Protein AF-0000000085020944 (afdb_homodimer)

Sequence (490 aa):
HQSTAAKLSFADECRTLVDLGRYGVISTFAREHGGEYPTGSIVGFASDDDGRPIFALSSMSGHTGDLKANGKCSLTVTAPGFTGAADARVTITGTVAPITDADDQKAARETYLAKHPDAFWVDFGDFSWHRMDGILGARLVGGFARAGGVSGEEYAAGAPDPVAGFSAPIASHMNADHVDSLVAMVGHYVGLTVEDAAIASLDAIGMNMKVTRGGESFKIRLPFTEPARDRKAVKEVLVGMTKAAHQSTAAKLSFADECRTLVDLGRYGVISTFAREHGGEYPTGSIVGFASDDDGRPIFALSSMSGHTGDLKANGKCSLTVTAPGFTGAADARVTITGTVAPITDADDQKAARETYLAKHPDAFWVDFGDFSWHRMDGILGARLVGGFARAGGVSGEEYAAGAPDPVAGFSAPIASHMNADHVDSLVAMVGHYVGLTVEDAAIASLDAIGMNMKVTRGGESFKIRLPFTEPARDRKAVKEVLVGMTKAA

Secondary structure (DSSP, 8-state):
-TTTS----HHHHHHHHHHH-SEEEEEEE-GGGTT-SEEEEEEE-EE-TTS-EEEEEETTSHHHHHHHH--EEEEEEEPTT--STTS-EEEEEEEEEE---HHHHHHHHHHHHHH-TT-GGGGSTTEEEEEEEEEEEEEEE-STT-EEEEEHHHHHH----TTGGGHHHHHHHHHHH-HHHHHHHIIIII----SEEEEEEEETTEEEEEEEETTEEEEEEEE-SS---SHHHHHHHHHHHHHH-/-TTTS----HHHHHHHHHHH-SEEEEEEE-GGGTT-SEEEEEEE-EE-TTS-EEEEEETTSHHHHHHHH--EEEEEEEPTT--STTS-EEEEEEEEEE---HHHHHHHHHHHHHH-TT-GGGGSTTEEEEEEEEEEEEEEE-STT-EEEEEHHHHHH----TTGGGHHHHHHHHHHH-HHHHHHHIIIII----SEEEEEEEETTEEEEEEEETTEEEEEEEE-SS---SHHHHHHHHHHHHHH-

Organism: Micromonas commoda (strain RCC299 / NOUM17 / CCMP2709) (NCBI:txid296587)

Radius of gyration: 23.98 Å; Cα contacts (8 Å, |Δi|>4): 1082; chains: 2; bounding box: 59×66×62 Å

Structure (mmCIF, N/CA/C/O backbone):
data_AF-0000000085020944-model_v1
#
loop_
_entity.id
_entity.type
_entity.pdbx_description
1 polymer 'Uncharacterized protein'
#
loop_
_atom_site.group_PDB
_atom_site.id
_atom_site.type_symbol
_atom_site.label_atom_id
_atom_site.label_alt_id
_atom_site.label_comp_id
_atom_site.label_asym_id
_atom_site.label_entity_id
_atom_site.label_seq_id
_atom_site.pdbx_PDB_ins_code
_atom_site.Cartn_x
_atom_site.Cartn_y
_atom_site.Cartn_z
_atom_site.occupancy
_atom_site.B_iso_or_equiv
_atom_site.auth_seq_id
_atom_site.auth_comp_id
_atom_site.auth_asym_id
_atom_site.auth_atom_id
_atom_site.pdbx_PDB_model_num
ATOM 1 N N . HIS A 1 1 ? -13.383 -24.766 -17.766 1 57.31 1 HIS A N 1
ATOM 2 C CA . HIS A 1 1 ? -12.148 -24.312 -18.375 1 57.31 1 HIS A CA 1
ATOM 3 C C . HIS A 1 1 ? -11.336 -23.453 -17.422 1 57.31 1 HIS A C 1
ATOM 5 O O . HIS A 1 1 ? -10.156 -23.703 -17.188 1 57.31 1 HIS A O 1
ATOM 11 N N . GLN A 1 2 ? -11.992 -22.578 -16.688 1 70.81 2 GLN A N 1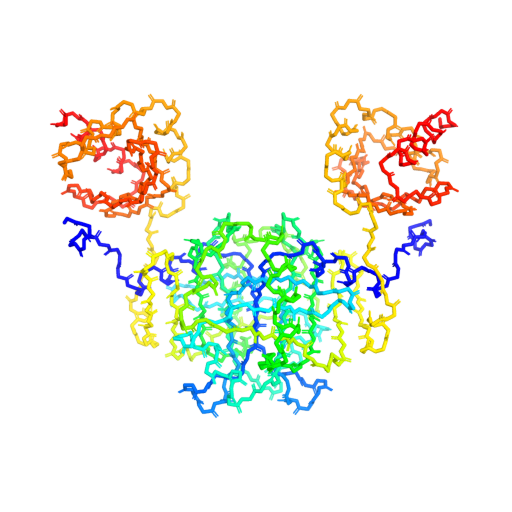
ATOM 12 C CA . GLN A 1 2 ? -11.273 -21.625 -15.867 1 70.81 2 GLN A CA 1
ATOM 13 C C . GLN A 1 2 ? -10.703 -22.281 -14.617 1 70.81 2 GLN A C 1
ATOM 15 O O . GLN A 1 2 ? -9.594 -21.969 -14.195 1 70.81 2 GLN A O 1
ATOM 20 N N . SER A 1 3 ? -11.406 -23.297 -14.25 1 73.06 3 SER A N 1
ATOM 21 C CA . SER A 1 3 ? -10.969 -23.938 -13.016 1 73.06 3 SER A CA 1
ATOM 22 C C . SER A 1 3 ? -9.766 -24.844 -13.25 1 73.06 3 SER A C 1
ATOM 24 O O . SER A 1 3 ? -8.969 -25.078 -12.336 1 73.06 3 SER A O 1
ATOM 26 N N . THR A 1 4 ? -9.578 -25.156 -14.547 1 80.75 4 THR A N 1
ATOM 27 C CA . THR A 1 4 ? -8.523 -26.141 -14.805 1 80.75 4 THR A CA 1
ATOM 28 C C . THR A 1 4 ? -7.359 -25.484 -15.539 1 80.75 4 THR A C 1
ATOM 30 O O . THR A 1 4 ? -6.348 -26.125 -15.812 1 80.75 4 THR A O 1
ATOM 33 N N . ALA A 1 5 ? -7.574 -24.297 -15.797 1 88.94 5 ALA A N 1
ATOM 34 C CA . ALA A 1 5 ? -6.512 -23.625 -16.531 1 88.94 5 ALA A CA 1
ATOM 35 C C . ALA A 1 5 ? -5.219 -23.578 -15.727 1 88.94 5 ALA A C 1
ATOM 37 O O . ALA A 1 5 ? -5.246 -23.328 -14.516 1 88.94 5 ALA A O 1
ATOM 38 N N . ALA A 1 6 ? -4.094 -23.891 -16.391 1 90.56 6 ALA A N 1
ATOM 39 C CA . ALA A 1 6 ? -2.789 -23.891 -15.734 1 90.56 6 ALA A CA 1
ATOM 40 C C . ALA A 1 6 ? -2.486 -22.531 -15.117 1 90.56 6 ALA A C 1
ATOM 42 O O . ALA A 1 6 ? -2.738 -21.484 -15.734 1 90.56 6 ALA A O 1
ATOM 43 N N . LYS A 1 7 ? -2.02 -22.516 -13.836 1 91.38 7 LYS A N 1
ATOM 44 C CA . LYS A 1 7 ? -1.615 -21.328 -13.094 1 91.38 7 LYS A CA 1
ATOM 45 C C . LYS A 1 7 ? -0.267 -21.531 -12.414 1 91.38 7 LYS A C 1
ATOM 47 O O . LYS A 1 7 ? 0.152 -22.672 -12.188 1 91.38 7 LYS A O 1
ATOM 52 N N . LEU A 1 8 ? 0.392 -20.469 -12.133 1 93.94 8 LEU A N 1
ATOM 53 C CA . LEU A 1 8 ? 1.591 -20.562 -11.305 1 93.94 8 LEU A CA 1
ATOM 54 C C . LEU A 1 8 ? 1.269 -21.188 -9.953 1 93.94 8 LEU A C 1
ATOM 56 O O . LEU A 1 8 ? 0.161 -21.031 -9.438 1 93.94 8 LEU A O 1
ATOM 60 N N . SER A 1 9 ? 2.285 -21.906 -9.438 1 95.38 9 SER A N 1
ATOM 61 C CA . SER A 1 9 ? 2.088 -22.375 -8.07 1 95.38 9 SER A CA 1
ATOM 62 C C . SER A 1 9 ? 1.936 -21.219 -7.102 1 95.38 9 SER A C 1
ATOM 64 O O . SER A 1 9 ? 2.408 -20.109 -7.375 1 95.38 9 SER A O 1
ATOM 66 N N . PHE A 1 10 ? 1.315 -21.438 -5.988 1 96.88 10 PHE A N 1
ATOM 67 C CA . PHE A 1 10 ? 1.196 -20.406 -4.969 1 96.88 10 PHE A CA 1
ATOM 68 C C . PHE A 1 10 ? 2.57 -19.906 -4.539 1 96.88 10 PHE A C 1
ATOM 70 O O . PHE A 1 10 ? 2.777 -18.703 -4.367 1 96.88 10 PHE A O 1
ATOM 77 N N . ALA A 1 11 ? 3.482 -20.828 -4.383 1 98.06 11 ALA A N 1
ATOM 78 C CA . ALA A 1 11 ? 4.836 -20.469 -3.967 1 98.06 11 ALA A CA 1
ATOM 79 C C . ALA A 1 11 ? 5.492 -19.531 -4.973 1 98.06 11 ALA A C 1
ATOM 81 O O . ALA A 1 11 ? 6.066 -18.516 -4.594 1 98.06 11 ALA A O 1
ATOM 82 N N . ASP A 1 12 ? 5.344 -19.891 -6.25 1 97.56 12 ASP A N 1
ATOM 83 C CA . ASP A 1 12 ? 5.953 -19.078 -7.293 1 97.56 12 ASP A CA 1
ATOM 84 C C . ASP A 1 12 ? 5.309 -17.688 -7.344 1 97.56 12 ASP A C 1
ATOM 86 O O . ASP A 1 12 ? 5.992 -16.688 -7.566 1 97.56 12 ASP A O 1
ATOM 90 N N . GLU A 1 13 ? 4.039 -17.625 -7.16 1 96.62 13 GLU A N 1
ATOM 91 C CA . GLU A 1 13 ? 3.355 -16.344 -7.172 1 96.62 13 GLU A CA 1
ATOM 92 C C . GLU A 1 13 ? 3.77 -15.484 -5.977 1 96.62 13 GLU A C 1
ATOM 94 O O . GLU A 1 13 ? 3.986 -14.281 -6.113 1 96.62 13 GLU A O 1
ATOM 99 N N . CYS A 1 14 ? 3.904 -16.109 -4.789 1 98.38 14 CYS A N 1
ATOM 100 C CA . CYS A 1 14 ? 4.406 -15.398 -3.623 1 98.38 14 CYS A CA 1
ATOM 101 C C . CYS A 1 14 ? 5.789 -14.82 -3.891 1 98.38 14 CYS A C 1
ATOM 103 O O . CYS A 1 14 ? 6.027 -13.633 -3.66 1 98.38 14 CYS A O 1
ATOM 105 N N . ARG A 1 15 ? 6.645 -15.688 -4.426 1 98.56 15 ARG A N 1
ATOM 106 C CA . ARG A 1 15 ? 8.016 -15.273 -4.719 1 98.56 15 ARG A CA 1
ATOM 107 C C . ARG A 1 15 ? 8.031 -14.148 -5.75 1 98.56 15 ARG A C 1
ATOM 109 O O . ARG A 1 15 ? 8.859 -13.234 -5.672 1 98.56 15 ARG A O 1
ATOM 116 N N . THR A 1 16 ? 7.141 -14.211 -6.711 1 98 16 THR A N 1
ATOM 117 C CA . THR A 1 16 ? 7.074 -13.211 -7.773 1 98 16 THR A CA 1
ATOM 118 C C . THR A 1 16 ? 6.688 -11.844 -7.211 1 98 16 THR A C 1
ATOM 120 O O . THR A 1 16 ? 7.324 -10.836 -7.523 1 98 16 THR A O 1
ATOM 123 N N . LEU A 1 17 ? 5.664 -11.828 -6.375 1 97.81 17 LEU A N 1
ATOM 124 C CA . LEU A 1 17 ? 5.215 -10.562 -5.789 1 97.81 17 LEU A CA 1
ATOM 125 C C . LEU A 1 17 ? 6.312 -9.945 -4.93 1 97.81 17 LEU A C 1
ATOM 127 O O . LEU A 1 17 ? 6.543 -8.734 -4.988 1 97.81 17 LEU A O 1
ATOM 131 N N . VAL A 1 18 ? 6.996 -10.758 -4.168 1 98.62 18 VAL A N 1
ATOM 132 C CA . VAL A 1 18 ? 8.07 -10.273 -3.311 1 98.62 18 VAL A CA 1
ATOM 133 C C . VAL A 1 18 ? 9.227 -9.766 -4.168 1 98.62 18 VAL A C 1
ATOM 135 O O . VAL A 1 18 ? 9.844 -8.742 -3.85 1 98.62 18 VAL A O 1
ATOM 138 N N . ASP A 1 19 ? 9.492 -10.477 -5.207 1 98.12 19 ASP A N 1
ATOM 139 C CA . ASP A 1 19 ? 10.586 -10.086 -6.098 1 98.12 19 ASP A CA 1
ATOM 140 C C . ASP A 1 19 ? 10.281 -8.758 -6.785 1 98.12 19 ASP A C 1
ATOM 142 O O . ASP A 1 19 ? 11.164 -7.914 -6.945 1 98.12 19 ASP A O 1
ATOM 146 N N . LEU A 1 20 ? 9.062 -8.531 -7.152 1 97 20 LEU A N 1
ATOM 147 C CA . LEU A 1 20 ? 8.672 -7.328 -7.879 1 97 20 LEU A CA 1
ATOM 148 C C . LEU A 1 20 ? 8.555 -6.137 -6.934 1 97 20 LEU A C 1
ATOM 150 O O . LEU A 1 20 ? 8.742 -4.992 -7.348 1 97 20 LEU A O 1
ATOM 154 N N . GLY A 1 21 ? 8.203 -6.441 -5.707 1 97.25 21 GLY A N 1
ATOM 155 C CA . GLY A 1 21 ? 7.914 -5.383 -4.754 1 97.25 21 GLY A CA 1
ATOM 156 C C . GLY A 1 21 ? 9.125 -4.547 -4.406 1 97.25 21 GLY A C 1
ATOM 157 O O . GLY A 1 21 ? 10.242 -5.066 -4.309 1 97.25 21 GLY A O 1
ATOM 158 N N . ARG A 1 22 ? 8.898 -3.223 -4.148 1 98 22 ARG A N 1
ATOM 159 C CA . ARG A 1 22 ? 9.953 -2.312 -3.707 1 98 22 ARG A CA 1
ATOM 160 C C . ARG A 1 22 ? 9.68 -1.809 -2.293 1 98 22 ARG A C 1
ATOM 162 O O . ARG A 1 22 ? 10.609 -1.512 -1.543 1 98 22 ARG A O 1
ATOM 169 N N . TYR A 1 23 ? 8.422 -1.612 -2.018 1 98.25 23 TYR A N 1
ATOM 170 C CA . TYR A 1 23 ? 7.961 -1.172 -0.706 1 98.25 23 TYR A CA 1
ATOM 171 C C . TYR A 1 23 ? 6.875 -2.098 -0.172 1 98.25 23 TYR A C 1
ATOM 173 O O . TYR A 1 23 ? 6.164 -2.742 -0.947 1 98.25 23 TYR A O 1
ATOM 181 N N . GLY A 1 24 ? 6.73 -2.242 1.051 1 98.62 24 GLY A N 1
ATOM 182 C CA . GLY A 1 24 ? 5.691 -2.98 1.751 1 98.62 24 GLY A CA 1
ATOM 183 C C . GLY A 1 24 ? 5.449 -2.479 3.162 1 98.62 24 GLY A C 1
ATOM 184 O O . GLY A 1 24 ? 6.09 -1.521 3.604 1 98.62 24 GLY A O 1
ATOM 185 N N . VAL A 1 25 ? 4.496 -3.006 3.807 1 98.88 25 VAL A N 1
ATOM 186 C CA . VAL A 1 25 ? 4.227 -2.688 5.207 1 98.88 25 VAL A CA 1
ATOM 187 C C . VAL A 1 25 ? 4.785 -3.791 6.102 1 98.88 25 VAL A C 1
ATOM 189 O O . VAL A 1 25 ? 4.355 -4.941 6.023 1 98.88 25 VAL A O 1
ATOM 192 N N . ILE A 1 26 ? 5.754 -3.439 6.91 1 98.94 26 ILE A N 1
ATOM 193 C CA . ILE A 1 26 ? 6.227 -4.383 7.918 1 98.94 26 ILE A CA 1
ATOM 194 C C . ILE A 1 26 ? 5.395 -4.242 9.188 1 98.94 26 ILE A C 1
ATOM 196 O O . ILE A 1 26 ? 5.207 -3.133 9.695 1 98.94 26 ILE A O 1
ATOM 200 N N . SER A 1 27 ? 4.82 -5.301 9.617 1 98.88 27 SER A N 1
ATOM 201 C CA . SER A 1 27 ? 4.07 -5.344 10.867 1 98.88 27 SER A CA 1
ATOM 202 C C . SER A 1 27 ? 4.938 -5.867 12.008 1 98.88 27 SER A C 1
ATOM 204 O O . SER A 1 27 ? 5.484 -6.969 11.93 1 98.88 27 SER A O 1
ATOM 206 N N . THR A 1 28 ? 5.066 -5.098 13.023 1 98.81 28 THR A N 1
ATOM 207 C CA . THR A 1 28 ? 5.891 -5.426 14.18 1 98.81 28 THR A CA 1
ATOM 208 C C . THR A 1 28 ? 5.098 -5.262 15.477 1 98.81 28 THR A C 1
ATOM 210 O O . THR A 1 28 ? 3.938 -4.84 15.445 1 98.81 28 THR A O 1
ATOM 213 N N . PHE A 1 29 ? 5.734 -5.699 16.609 1 98.31 29 PHE A N 1
ATOM 214 C CA . PHE A 1 29 ? 5.199 -5.383 17.938 1 98.31 29 PHE A CA 1
ATOM 215 C C . PHE A 1 29 ? 5.629 -3.986 18.375 1 98.31 29 PHE A C 1
ATOM 217 O O . PHE A 1 29 ? 6.824 -3.707 18.484 1 98.31 29 PHE A O 1
ATOM 224 N N . ALA A 1 30 ? 4.66 -3.141 18.656 1 96.94 30 ALA A N 1
ATOM 225 C CA . ALA A 1 30 ? 4.969 -1.756 19 1 96.94 30 ALA A CA 1
ATOM 226 C C . ALA A 1 30 ? 5.594 -1.665 20.391 1 96.94 30 ALA A C 1
ATOM 228 O O . ALA A 1 30 ? 4.887 -1.702 21.406 1 96.94 30 ALA A O 1
ATOM 229 N N . ARG A 1 31 ? 6.812 -1.396 20.438 1 94.56 31 ARG A N 1
ATOM 230 C CA . ARG A 1 31 ? 7.508 -1.277 21.719 1 94.56 31 ARG A CA 1
ATOM 231 C C . ARG A 1 31 ? 6.957 -0.115 22.531 1 94.56 31 ARG A C 1
ATOM 233 O O . ARG A 1 31 ? 6.871 -0.197 23.766 1 94.56 31 ARG A O 1
ATOM 240 N N . GLU A 1 32 ? 6.598 0.918 21.812 1 91.06 32 GLU A N 1
ATOM 241 C CA . GLU A 1 32 ? 6.082 2.121 22.469 1 91.06 32 GLU A CA 1
ATOM 242 C C . GLU A 1 32 ? 4.848 1.811 23.312 1 91.06 32 GLU A C 1
ATOM 244 O O . GLU A 1 32 ? 4.547 2.527 24.266 1 91.06 32 GLU A O 1
ATOM 249 N N . HIS A 1 33 ? 4.184 0.765 23.016 1 92.31 33 HIS A N 1
ATOM 250 C CA . HIS A 1 33 ? 2.992 0.364 23.75 1 92.31 33 HIS A CA 1
ATOM 251 C C . HIS A 1 33 ? 3.213 -0.958 24.484 1 92.31 33 HIS A C 1
ATOM 253 O O . HIS A 1 33 ? 2.275 -1.736 24.656 1 92.31 33 HIS A O 1
ATOM 259 N N . GLY A 1 34 ? 4.539 -1.279 24.781 1 92.25 34 GLY A N 1
ATOM 260 C CA . GLY A 1 34 ? 4.891 -2.477 25.516 1 92.25 34 GLY A CA 1
ATOM 261 C C . GLY A 1 34 ? 4.75 -3.75 24.703 1 92.25 34 GLY A C 1
ATOM 262 O O . GLY A 1 34 ? 4.668 -4.844 25.266 1 92.25 34 GLY A O 1
ATOM 263 N N . GLY A 1 35 ? 4.574 -3.615 23.484 1 94 35 GLY A N 1
ATOM 264 C CA . GLY A 1 35 ? 4.383 -4.777 22.641 1 94 35 GLY A CA 1
ATOM 265 C C . GLY A 1 35 ? 2.943 -5.258 22.594 1 94 35 GLY A C 1
ATOM 266 O O . GLY A 1 35 ? 2.66 -6.34 22.078 1 94 35 GLY A O 1
ATOM 267 N N . GLU A 1 36 ? 2.041 -4.43 23.109 1 96.19 36 GLU A N 1
ATOM 268 C CA . GLU A 1 36 ? 0.647 -4.84 23.234 1 96.19 36 GLU A CA 1
ATOM 269 C C . GLU A 1 36 ? -0.133 -4.586 21.953 1 96.19 36 GLU A C 1
ATOM 271 O O . GLU A 1 36 ? -1.247 -5.086 21.781 1 96.19 36 GLU A O 1
ATOM 276 N N . TYR A 1 37 ? 0.407 -3.77 21.094 1 97.81 37 TYR A N 1
ATOM 277 C CA . TYR A 1 37 ? -0.235 -3.463 19.812 1 97.81 37 TYR A CA 1
ATOM 278 C C . TYR A 1 37 ? 0.676 -3.814 18.656 1 97.81 37 TYR A C 1
ATOM 280 O O . TYR A 1 37 ? 1.871 -3.51 18.672 1 97.81 37 TYR A O 1
ATOM 288 N N . PRO A 1 38 ? 0.112 -4.523 17.656 1 98.5 38 PRO A N 1
ATOM 289 C CA . PRO A 1 38 ? 0.843 -4.562 16.391 1 98.5 38 PRO A CA 1
ATOM 290 C C . PRO A 1 38 ? 0.838 -3.217 15.664 1 98.5 38 PRO A C 1
ATOM 292 O O . PRO A 1 38 ? -0.128 -2.459 15.766 1 98.5 38 PRO A O 1
ATOM 295 N N . THR A 1 39 ? 1.891 -2.895 15.008 1 98.56 39 THR A N 1
ATOM 296 C CA . THR A 1 39 ? 1.975 -1.641 14.266 1 98.56 39 THR A CA 1
ATOM 297 C C . THR A 1 39 ? 2.602 -1.865 12.898 1 98.56 39 THR A C 1
ATOM 299 O O . THR A 1 39 ? 3.449 -2.744 12.734 1 98.56 39 THR A O 1
ATOM 302 N N . GLY A 1 40 ? 2.139 -1.117 11.906 1 98.75 40 GLY A N 1
ATOM 303 C CA . GLY A 1 40 ? 2.67 -1.183 10.555 1 98.75 40 GLY A CA 1
ATOM 304 C C . GLY A 1 40 ? 3.539 0.009 10.195 1 98.75 40 GLY A C 1
ATOM 305 O O . GLY A 1 40 ? 3.287 1.127 10.648 1 98.75 40 GLY A O 1
ATOM 306 N N . SER A 1 41 ? 4.52 -0.219 9.375 1 98.19 41 SER A N 1
ATOM 307 C CA . SER A 1 41 ? 5.371 0.82 8.805 1 98.19 41 SER A CA 1
ATOM 308 C C . SER A 1 41 ? 5.738 0.507 7.363 1 98.19 41 SER A C 1
ATOM 310 O O . SER A 1 41 ? 6.004 -0.647 7.02 1 98.19 41 SER A O 1
ATOM 312 N N . ILE A 1 42 ? 5.746 1.504 6.559 1 97.69 42 ILE A N 1
ATOM 313 C CA . ILE A 1 42 ? 6.203 1.314 5.188 1 97.69 42 ILE A CA 1
ATOM 314 C C . ILE A 1 42 ? 7.73 1.255 5.156 1 97.69 42 ILE A C 1
ATOM 316 O O . ILE A 1 42 ? 8.406 2.113 5.73 1 97.69 42 ILE A O 1
ATOM 320 N N . VAL A 1 43 ? 8.242 0.286 4.504 1 97.88 43 VAL A N 1
ATOM 321 C CA . VAL A 1 43 ? 9.688 0.142 4.355 1 97.88 43 VAL A CA 1
ATOM 322 C C . VAL A 1 43 ? 10.023 -0.231 2.912 1 97.88 43 VAL A C 1
ATOM 324 O O . VAL A 1 43 ? 9.258 -0.947 2.258 1 97.88 43 VAL A O 1
ATOM 327 N N . GLY A 1 44 ? 11.125 0.319 2.447 1 97.75 44 GLY A N 1
ATOM 328 C CA . GLY A 1 44 ? 11.719 -0.243 1.246 1 97.75 44 GLY A CA 1
ATOM 329 C C . GLY A 1 44 ? 12.398 -1.58 1.483 1 97.75 44 GLY A C 1
ATOM 330 O O . GLY A 1 44 ? 12.914 -1.837 2.574 1 97.75 44 GLY A O 1
ATOM 331 N N . PHE A 1 45 ? 12.406 -2.428 0.423 1 98.81 45 PHE A N 1
ATOM 332 C CA . PHE A 1 45 ? 13.062 -3.721 0.57 1 98.81 45 PHE A CA 1
ATOM 333 C C . PHE A 1 45 ? 13.484 -4.27 -0.787 1 98.81 45 PHE A C 1
ATOM 335 O O . PHE A 1 45 ? 13.094 -3.736 -1.827 1 98.81 45 PHE A O 1
ATOM 342 N N . ALA A 1 46 ? 14.305 -5.195 -0.735 1 98.69 46 ALA A N 1
ATOM 343 C CA . ALA A 1 46 ? 14.625 -6.113 -1.825 1 98.69 46 ALA A CA 1
ATOM 344 C C . ALA A 1 46 ? 14.602 -7.562 -1.347 1 98.69 46 ALA A C 1
ATOM 346 O O . ALA A 1 46 ? 14.328 -7.832 -0.175 1 98.69 46 ALA A O 1
ATOM 347 N N . SER A 1 47 ? 14.672 -8.461 -2.246 1 98.5 47 SER A N 1
ATOM 348 C CA . SER A 1 47 ? 14.742 -9.859 -1.841 1 98.5 47 SER A CA 1
ATOM 349 C C . SER A 1 47 ? 15.984 -10.539 -2.404 1 98.5 47 SER A C 1
ATOM 351 O O . SER A 1 47 ? 16.391 -10.273 -3.539 1 98.5 47 SER A O 1
ATOM 353 N N . ASP A 1 48 ? 16.594 -11.383 -1.615 1 97.94 48 ASP A N 1
ATOM 354 C CA . ASP A 1 48 ? 17.75 -12.117 -2.109 1 97.94 48 ASP A CA 1
ATOM 355 C C . ASP A 1 48 ? 17.328 -13.312 -2.963 1 97.94 48 ASP A C 1
ATOM 357 O O . ASP A 1 48 ? 16.141 -13.461 -3.283 1 97.94 48 ASP A O 1
ATOM 361 N N . ASP A 1 49 ? 18.234 -14.172 -3.363 1 95.38 49 ASP A N 1
ATOM 362 C CA . ASP A 1 49 ? 17.984 -15.25 -4.312 1 95.38 49 ASP A CA 1
ATOM 363 C C . ASP A 1 49 ? 17.047 -16.297 -3.707 1 95.38 49 ASP A C 1
ATOM 365 O O . ASP A 1 49 ? 16.375 -17.031 -4.438 1 95.38 49 ASP A O 1
ATOM 369 N N . ASP A 1 50 ? 17.016 -16.359 -2.396 1 96.25 50 ASP A N 1
ATOM 370 C CA . ASP A 1 50 ? 16.172 -17.328 -1.714 1 96.25 50 ASP A CA 1
ATOM 371 C C . ASP A 1 50 ? 14.805 -16.719 -1.385 1 96.25 50 ASP A C 1
ATOM 373 O O . ASP A 1 50 ? 13.984 -17.344 -0.713 1 96.25 50 ASP A O 1
ATOM 377 N N . GLY A 1 51 ? 14.555 -15.523 -1.845 1 98 51 GLY A N 1
ATOM 378 C CA . GLY A 1 51 ? 13.266 -14.867 -1.648 1 98 51 GLY A CA 1
ATOM 379 C C . GLY A 1 51 ? 13.133 -14.219 -0.285 1 98 51 GLY A C 1
ATOM 380 O O . GLY A 1 51 ? 12.023 -13.875 0.137 1 98 51 GLY A O 1
ATOM 381 N N . ARG A 1 52 ? 14.312 -14.125 0.454 1 98.69 52 ARG A N 1
ATOM 382 C CA . ARG A 1 52 ? 14.266 -13.5 1.772 1 98.69 52 ARG A CA 1
ATOM 383 C C . ARG A 1 52 ? 14.336 -11.984 1.66 1 98.69 52 ARG A C 1
ATOM 385 O O . ARG A 1 52 ? 15.266 -11.438 1.056 1 98.69 52 ARG A O 1
ATOM 392 N N . PRO A 1 53 ? 13.391 -11.242 2.219 1 98.88 53 PRO A N 1
ATOM 393 C CA . PRO A 1 53 ? 13.438 -9.773 2.205 1 98.88 53 PRO A CA 1
ATOM 394 C C . PRO A 1 53 ? 14.672 -9.219 2.92 1 98.88 53 PRO A C 1
ATOM 396 O O . PRO A 1 53 ? 15.055 -9.727 3.977 1 98.88 53 PRO A O 1
ATOM 399 N N . ILE A 1 54 ? 15.234 -8.25 2.311 1 98.88 54 ILE A N 1
ATOM 400 C CA . ILE A 1 54 ? 16.375 -7.496 2.826 1 98.88 54 ILE A CA 1
ATOM 401 C C . ILE A 1 54 ? 15.969 -6.035 3.027 1 98.88 54 ILE A C 1
ATOM 403 O O . ILE A 1 54 ? 15.273 -5.457 2.191 1 98.88 54 ILE A O 1
ATOM 407 N N . PHE A 1 55 ? 16.5 -5.477 4.148 1 98.81 55 PHE A N 1
ATOM 408 C CA . PHE A 1 55 ? 16.141 -4.113 4.508 1 98.81 55 PHE A CA 1
ATOM 409 C C . PHE A 1 55 ? 17.375 -3.299 4.879 1 98.81 55 PHE A C 1
ATOM 411 O O . PHE A 1 55 ? 18.312 -3.826 5.473 1 98.81 55 PHE A O 1
ATOM 418 N N . ALA A 1 56 ? 17.359 -2.027 4.484 1 98.62 56 ALA A N 1
ATOM 419 C CA . ALA A 1 56 ? 18.219 -1.008 5.098 1 98.62 56 ALA A CA 1
ATOM 420 C C . ALA A 1 56 ? 17.406 -0.145 6.07 1 98.62 56 ALA A C 1
ATOM 422 O O . ALA A 1 56 ? 16.578 0.667 5.652 1 98.62 56 ALA A O 1
ATOM 423 N N . LEU A 1 57 ? 17.703 -0.322 7.391 1 98.19 57 LEU A N 1
ATOM 424 C CA . LEU A 1 57 ? 16.844 0.326 8.375 1 98.19 57 LEU A CA 1
ATOM 425 C C . LEU A 1 57 ? 17.641 1.316 9.219 1 98.19 57 LEU A C 1
ATOM 427 O O . LEU A 1 57 ? 18.75 1.012 9.664 1 98.19 57 LEU A O 1
ATOM 431 N N . SER A 1 58 ? 17.031 2.453 9.414 1 96.25 58 SER A N 1
ATOM 432 C CA . SER A 1 58 ? 17.625 3.467 10.289 1 96.25 58 SER A CA 1
ATOM 433 C C . SER A 1 58 ? 17.391 3.141 11.758 1 96.25 58 SER A C 1
ATOM 435 O O . SER A 1 58 ? 16.297 2.715 12.133 1 96.25 58 SER A O 1
ATOM 437 N N . SER A 1 59 ? 18.391 3.359 12.602 1 96.75 59 SER A N 1
ATOM 438 C CA . SER A 1 59 ? 18.25 3.168 14.039 1 96.75 59 SER A CA 1
ATOM 439 C C . SER A 1 59 ? 17.281 4.168 14.648 1 96.75 59 SER A C 1
ATOM 441 O O . SER A 1 59 ? 16.844 4.008 15.789 1 96.75 59 SER A O 1
ATOM 443 N N . MET A 1 60 ? 16.922 5.113 13.898 1 93.12 60 MET A N 1
ATOM 444 C CA . MET A 1 60 ? 16.031 6.164 14.383 1 93.12 60 MET A CA 1
ATOM 445 C C . MET A 1 60 ? 14.57 5.809 14.109 1 93.12 60 MET A C 1
ATOM 447 O O . MET A 1 60 ? 13.664 6.461 14.625 1 93.12 60 MET A O 1
ATOM 451 N N . SER A 1 61 ? 14.359 4.816 13.312 1 94.06 61 SER A N 1
ATOM 452 C CA . SER A 1 61 ? 12.992 4.434 12.969 1 94.06 61 SER A CA 1
ATOM 453 C C . SER A 1 61 ? 12.344 3.621 14.078 1 94.06 61 SER A C 1
ATOM 455 O O . SER A 1 61 ? 13 2.785 14.711 1 94.06 61 SER A O 1
ATOM 457 N N . GLY A 1 62 ? 11.078 3.844 14.297 1 95.75 62 GLY A N 1
ATOM 458 C CA . GLY A 1 62 ? 10.328 3.084 15.289 1 95.75 62 GLY A CA 1
ATOM 459 C C . GLY A 1 62 ? 10.344 1.589 15.031 1 95.75 62 GLY A C 1
ATOM 460 O O . GLY A 1 62 ? 10.508 0.795 15.961 1 95.75 62 GLY A O 1
ATOM 461 N N . HIS A 1 63 ? 10.203 1.2 13.789 1 97.75 63 HIS A N 1
ATOM 462 C CA . HIS A 1 63 ? 10.133 -0.221 13.469 1 97.75 63 HIS A CA 1
ATOM 463 C C . HIS A 1 63 ? 11.469 -0.908 13.711 1 97.75 63 HIS A C 1
ATOM 465 O O . HIS A 1 63 ? 11.516 -2.107 13.992 1 97.75 63 HIS A O 1
ATOM 471 N N . THR A 1 64 ? 12.578 -0.157 13.555 1 98.12 64 THR A N 1
ATOM 472 C CA . THR A 1 64 ? 13.875 -0.756 13.875 1 98.12 64 THR A CA 1
ATOM 473 C C . THR A 1 64 ? 13.953 -1.106 15.359 1 98.12 64 THR A C 1
ATOM 475 O O . THR A 1 64 ? 14.422 -2.186 15.727 1 98.12 64 THR A O 1
ATOM 478 N N . GLY A 1 65 ? 13.523 -0.154 16.234 1 97.62 65 GLY A N 1
ATOM 479 C CA . GLY A 1 65 ? 13.453 -0.438 17.656 1 97.62 65 GLY A CA 1
ATOM 480 C C . GLY A 1 65 ? 12.539 -1.599 17.984 1 97.62 65 GLY A C 1
ATOM 481 O O . GLY A 1 65 ? 12.852 -2.416 18.859 1 97.62 65 GLY A O 1
ATOM 482 N N . ASP A 1 66 ? 11.398 -1.694 17.328 1 98.5 66 ASP A N 1
ATOM 483 C CA . ASP A 1 66 ? 10.477 -2.805 17.516 1 98.5 66 ASP A CA 1
ATOM 484 C C . ASP A 1 66 ? 11.148 -4.141 17.203 1 98.5 66 ASP A C 1
ATOM 486 O O . ASP A 1 66 ? 11.047 -5.086 18 1 98.5 66 ASP A O 1
ATOM 490 N N . LEU A 1 67 ? 11.812 -4.18 16.031 1 98.38 67 LEU A N 1
ATOM 491 C CA . LEU A 1 67 ? 12.43 -5.418 15.57 1 98.38 67 LEU A CA 1
ATOM 492 C C . LEU A 1 67 ? 13.57 -5.84 16.5 1 98.38 67 LEU A C 1
ATOM 494 O O . LEU A 1 67 ? 13.805 -7.031 16.688 1 98.38 67 LEU A O 1
ATOM 498 N N . LYS A 1 68 ? 14.266 -4.852 17.031 1 97.56 68 LYS A N 1
ATOM 499 C CA . LYS A 1 68 ? 15.312 -5.148 18 1 97.56 68 LYS A CA 1
ATOM 500 C C . LYS A 1 68 ? 14.727 -5.781 19.266 1 97.56 68 LYS A C 1
ATOM 502 O O . LYS A 1 68 ? 15.312 -6.707 19.828 1 97.56 68 LYS A O 1
ATOM 507 N N . ALA A 1 69 ? 13.602 -5.285 19.672 1 97.5 69 ALA A N 1
ATOM 508 C CA . ALA A 1 69 ? 12.945 -5.793 20.859 1 97.5 69 ALA A CA 1
ATOM 509 C C . ALA A 1 69 ? 12.328 -7.164 20.609 1 97.5 69 ALA A C 1
ATOM 511 O O . ALA A 1 69 ? 12.375 -8.047 21.469 1 97.5 69 ALA A O 1
ATOM 512 N N . ASN A 1 70 ? 11.703 -7.395 19.547 1 97.75 70 ASN A N 1
ATOM 513 C CA . ASN A 1 70 ? 11.078 -8.633 19.094 1 97.75 70 ASN A CA 1
ATOM 514 C C . ASN A 1 70 ? 11.133 -8.758 17.562 1 97.75 70 ASN A C 1
ATOM 516 O O . ASN A 1 70 ? 10.414 -8.055 16.859 1 97.75 70 ASN A O 1
ATOM 520 N N . GLY A 1 71 ? 11.922 -9.664 17.031 1 98.19 71 GLY A N 1
ATOM 521 C CA . GLY A 1 71 ? 12.203 -9.766 15.617 1 98.19 71 GLY A CA 1
ATOM 522 C C . GLY A 1 71 ? 11.078 -10.414 14.828 1 98.19 71 GLY A C 1
ATOM 523 O O . GLY A 1 71 ? 11.102 -10.422 13.594 1 98.19 71 GLY A O 1
ATOM 524 N N . LYS A 1 72 ? 10.062 -11.055 15.531 1 98.5 72 LYS A N 1
ATOM 525 C CA . LYS A 1 72 ? 8.93 -11.664 14.852 1 98.5 72 LYS A CA 1
ATOM 526 C C . LYS A 1 72 ? 8.078 -10.609 14.148 1 98.5 72 LYS A C 1
ATOM 528 O O . LYS A 1 72 ? 7.648 -9.633 14.773 1 98.5 72 LYS A O 1
ATOM 533 N N . CYS A 1 73 ? 7.828 -10.742 12.875 1 98.75 73 CYS A N 1
ATOM 534 C CA . CYS A 1 73 ? 7.145 -9.734 12.07 1 98.75 73 CYS A CA 1
ATOM 535 C C . CYS A 1 73 ? 6.547 -10.359 10.812 1 98.75 73 CYS A C 1
ATOM 537 O O . CYS A 1 73 ? 6.605 -11.57 10.625 1 98.75 73 CYS A O 1
ATOM 539 N N . SER A 1 74 ? 5.891 -9.586 10.031 1 98.88 74 SER A N 1
ATOM 540 C CA . SER A 1 74 ? 5.441 -9.922 8.68 1 98.88 74 SER A CA 1
ATOM 541 C C . SER A 1 74 ? 5.609 -8.742 7.73 1 98.88 74 SER A C 1
ATOM 543 O O . SER A 1 74 ? 5.723 -7.594 8.172 1 98.88 74 SER A O 1
ATOM 545 N N . LEU A 1 75 ? 5.754 -9.023 6.492 1 98.94 75 LEU A N 1
ATOM 546 C CA . LEU A 1 75 ? 5.836 -8.039 5.418 1 98.94 75 LEU A CA 1
ATOM 547 C C . LEU A 1 75 ? 4.699 -8.234 4.414 1 98.94 75 LEU A C 1
ATOM 549 O O . LEU A 1 75 ? 4.551 -9.32 3.842 1 98.94 75 LEU A O 1
ATOM 553 N N . THR A 1 76 ? 3.848 -7.234 4.246 1 98.88 76 THR A N 1
ATOM 554 C CA . THR A 1 76 ? 2.764 -7.258 3.27 1 98.88 76 THR A CA 1
ATOM 555 C C . THR A 1 76 ? 3.145 -6.473 2.018 1 98.88 76 THR A C 1
ATOM 557 O O . THR A 1 76 ? 3.508 -5.297 2.104 1 98.88 76 THR A O 1
ATOM 560 N N . VAL A 1 77 ? 3.061 -7.133 0.874 1 98.69 77 VAL A N 1
ATOM 561 C CA . VAL A 1 77 ? 3.48 -6.574 -0.408 1 98.69 77 VAL A CA 1
ATOM 562 C C . VAL A 1 77 ? 2.338 -6.684 -1.417 1 98.69 77 VAL A C 1
ATOM 564 O O . VAL A 1 77 ? 1.721 -7.742 -1.555 1 98.69 77 VAL A O 1
ATOM 567 N N . THR A 1 78 ? 2.029 -5.578 -2.031 1 97.31 78 THR A N 1
ATOM 568 C CA . THR A 1 78 ? 1.016 -5.586 -3.08 1 97.31 78 THR A CA 1
ATOM 569 C C . THR A 1 78 ? 1.663 -5.715 -4.457 1 97.31 78 THR A C 1
ATOM 571 O O . THR A 1 78 ? 2.844 -5.402 -4.625 1 97.31 78 THR A O 1
ATOM 574 N N . ALA A 1 79 ? 0.898 -6.176 -5.395 1 94.5 79 ALA A N 1
ATOM 575 C CA . ALA A 1 79 ? 1.35 -6.156 -6.781 1 94.5 79 ALA A CA 1
ATOM 576 C C . ALA A 1 79 ? 1.602 -4.727 -7.258 1 94.5 79 ALA A C 1
ATOM 578 O O . ALA A 1 79 ? 0.936 -3.791 -6.805 1 94.5 79 ALA A O 1
ATOM 579 N N . PRO A 1 80 ? 2.582 -4.586 -8.188 1 91.81 80 PRO A N 1
ATOM 580 C CA . PRO A 1 80 ? 2.748 -3.26 -8.789 1 91.81 80 PRO A CA 1
ATOM 581 C C . PRO A 1 80 ? 1.453 -2.715 -9.391 1 91.81 80 PRO A C 1
ATOM 583 O O . PRO A 1 80 ? 0.731 -3.443 -10.07 1 91.81 80 PRO A O 1
ATOM 586 N N . GLY A 1 81 ? 1.17 -1.426 -9.062 1 89.19 81 GLY A N 1
ATOM 587 C CA . GLY A 1 81 ? -0.021 -0.808 -9.625 1 89.19 81 GLY A CA 1
ATOM 588 C C . GLY A 1 81 ? -1.287 -1.151 -8.859 1 89.19 81 GLY A C 1
ATOM 589 O O . GLY A 1 81 ? -2.395 -0.907 -9.344 1 89.19 81 GLY A O 1
ATOM 590 N N . PHE A 1 82 ? -1.188 -1.677 -7.688 1 93.38 82 PHE A N 1
ATOM 591 C CA . PHE A 1 82 ? -2.312 -2.068 -6.848 1 93.38 82 PHE A CA 1
ATOM 592 C C . PHE A 1 82 ? -3.354 -0.959 -6.781 1 93.38 82 PHE A C 1
ATOM 594 O O . PHE A 1 82 ? -3.02 0.199 -6.523 1 93.38 82 PHE A O 1
ATOM 601 N N . THR A 1 83 ? -4.648 -1.393 -6.988 1 89.88 83 THR A N 1
ATOM 602 C CA . THR A 1 83 ? -5.715 -0.398 -6.973 1 89.88 83 THR A CA 1
ATOM 603 C C . THR A 1 83 ? -6.844 -0.829 -6.043 1 89.88 83 THR A C 1
ATOM 605 O O . THR A 1 83 ? -7.719 -0.026 -5.707 1 89.88 83 THR A O 1
ATOM 608 N N . GLY A 1 84 ? -6.73 -2.154 -5.66 1 89.81 84 GLY A N 1
ATOM 609 C CA . GLY A 1 84 ? -7.855 -2.549 -4.828 1 89.81 84 GLY A CA 1
ATOM 610 C C . GLY A 1 84 ? -7.914 -4.043 -4.574 1 89.81 84 GLY A C 1
ATOM 611 O O . GLY A 1 84 ? -6.922 -4.75 -4.762 1 89.81 84 GLY A O 1
ATOM 612 N N . ALA A 1 85 ? -9.078 -4.551 -4.203 1 87.19 85 ALA A N 1
ATOM 613 C CA . ALA A 1 85 ? -9.297 -5.879 -3.635 1 87.19 85 ALA A CA 1
ATOM 614 C C . ALA A 1 85 ? -9.008 -6.969 -4.664 1 87.19 85 ALA A C 1
ATOM 616 O O . ALA A 1 85 ? -8.617 -8.078 -4.301 1 87.19 85 ALA A O 1
ATOM 617 N N . ALA A 1 86 ? -9.156 -6.625 -5.898 1 86.56 86 ALA A N 1
ATOM 618 C CA . ALA A 1 86 ? -8.992 -7.633 -6.945 1 86.56 86 ALA A CA 1
ATOM 619 C C . ALA A 1 86 ? -7.516 -7.844 -7.273 1 86.56 86 ALA A C 1
ATOM 621 O O . ALA A 1 86 ? -7.156 -8.805 -7.953 1 86.56 86 ALA A O 1
ATOM 622 N N . ASP A 1 87 ? -6.66 -6.973 -6.793 1 91.94 87 ASP A N 1
ATOM 623 C CA . ASP A 1 87 ? -5.242 -7.043 -7.125 1 91.94 87 ASP A CA 1
ATOM 624 C C . ASP A 1 87 ? -4.492 -7.945 -6.145 1 91.94 87 ASP A C 1
ATOM 626 O O . ASP A 1 87 ? -4.891 -8.078 -4.988 1 91.94 87 ASP A O 1
ATOM 630 N N . ALA A 1 88 ? -3.465 -8.484 -6.617 1 95.12 88 ALA A N 1
ATOM 631 C CA . ALA A 1 88 ? -2.727 -9.484 -5.855 1 95.12 88 ALA A CA 1
ATOM 632 C C . ALA A 1 88 ? -1.929 -8.836 -4.727 1 95.12 88 ALA A C 1
ATOM 634 O O . ALA A 1 88 ? -1.555 -7.664 -4.812 1 95.12 88 ALA A O 1
ATOM 635 N N . ARG A 1 89 ? -1.703 -9.602 -3.666 1 97.75 89 ARG A N 1
ATOM 636 C CA . ARG A 1 89 ? -0.846 -9.25 -2.539 1 97.75 89 ARG A CA 1
ATOM 637 C C . ARG A 1 89 ? -0.373 -10.492 -1.796 1 97.75 89 ARG A C 1
ATOM 639 O O . ARG A 1 89 ? -0.968 -11.562 -1.926 1 97.75 89 ARG A O 1
ATOM 646 N N . VAL A 1 90 ? 0.665 -10.281 -1.127 1 98.56 90 VAL A N 1
ATOM 647 C CA . VAL A 1 90 ? 1.24 -11.367 -0.343 1 98.56 90 VAL A CA 1
ATOM 648 C C . VAL A 1 90 ? 1.688 -10.844 1.019 1 98.56 90 VAL A C 1
ATOM 650 O O . VAL A 1 90 ? 2.148 -9.703 1.131 1 98.56 90 VAL A O 1
ATOM 653 N N . THR A 1 91 ? 1.486 -11.602 2.033 1 98.75 91 THR A N 1
ATOM 654 C CA . THR A 1 91 ? 2.068 -11.375 3.35 1 98.75 91 THR A CA 1
ATOM 655 C C . THR A 1 91 ? 3.018 -12.5 3.73 1 98.75 91 THR A C 1
ATOM 657 O O . THR A 1 91 ? 2.611 -13.664 3.803 1 98.75 91 THR A O 1
ATOM 660 N N . ILE A 1 92 ? 4.254 -12.164 3.91 1 98.75 92 ILE A N 1
ATOM 661 C CA . ILE A 1 92 ? 5.27 -13.125 4.328 1 98.75 92 ILE A CA 1
ATOM 662 C C . ILE A 1 92 ? 5.578 -12.938 5.812 1 98.75 92 ILE A C 1
ATOM 664 O O . ILE A 1 92 ? 5.754 -11.812 6.281 1 98.75 92 ILE A O 1
ATOM 668 N N . THR A 1 93 ? 5.594 -14.031 6.57 1 98.56 93 THR A N 1
ATOM 669 C CA . THR A 1 93 ? 5.805 -14.008 8.016 1 98.56 93 THR A CA 1
ATOM 670 C C . THR A 1 93 ? 7.137 -14.656 8.375 1 98.56 93 THR A C 1
ATOM 672 O O . THR A 1 93 ? 7.465 -15.734 7.875 1 98.56 93 THR A O 1
ATOM 675 N N . GLY A 1 94 ? 7.844 -13.953 9.195 1 98.56 94 GLY A N 1
ATOM 676 C CA . GLY A 1 94 ? 9.125 -14.484 9.641 1 98.56 94 GLY A CA 1
ATOM 677 C C . GLY A 1 94 ? 9.773 -13.648 10.727 1 98.56 94 GLY A C 1
ATOM 678 O O . GLY A 1 94 ? 9.086 -12.992 11.508 1 98.56 94 GLY A O 1
ATOM 679 N N . THR A 1 95 ? 11.117 -13.82 10.891 1 98.69 95 THR A N 1
ATOM 680 C CA . THR A 1 95 ? 11.898 -13.078 11.875 1 98.69 95 THR A CA 1
ATOM 681 C C . THR A 1 95 ? 12.969 -12.234 11.195 1 98.69 95 THR A C 1
ATOM 683 O O . THR A 1 95 ? 13.703 -12.734 10.336 1 98.69 95 THR A O 1
ATOM 686 N N . VAL A 1 96 ? 13.008 -10.977 11.555 1 98.81 96 VAL A N 1
ATOM 687 C CA . VAL A 1 96 ? 14 -10.07 11 1 98.81 96 VAL A CA 1
ATOM 688 C C . VAL A 1 96 ? 15.094 -9.797 12.023 1 98.81 96 VAL A C 1
ATOM 690 O O . VAL A 1 96 ? 14.805 -9.57 13.203 1 98.81 96 VAL A O 1
ATOM 693 N N . ALA A 1 97 ? 16.312 -9.852 11.594 1 98.19 97 ALA A N 1
ATOM 694 C CA . ALA A 1 97 ? 17.484 -9.57 12.422 1 98.19 97 ALA A CA 1
ATOM 695 C C . ALA A 1 97 ? 18.562 -8.852 11.625 1 98.19 97 ALA A C 1
ATOM 697 O O . ALA A 1 97 ? 18.562 -8.898 10.391 1 98.19 97 ALA A O 1
ATOM 698 N N . PRO A 1 98 ? 19.469 -8.188 12.32 1 98.31 98 PRO A N 1
ATOM 699 C CA . PRO A 1 98 ? 20.594 -7.574 11.617 1 98.31 98 PRO A CA 1
ATOM 700 C C . PRO A 1 98 ? 21.484 -8.602 10.922 1 98.31 98 PRO A C 1
ATOM 702 O O . PRO A 1 98 ? 21.703 -9.695 11.445 1 98.31 98 PRO A O 1
ATOM 705 N N . ILE A 1 99 ? 21.891 -8.219 9.727 1 98.5 99 ILE A N 1
ATOM 706 C CA . ILE A 1 99 ? 22.938 -8.984 9.07 1 98.5 99 ILE A CA 1
ATOM 707 C C . ILE A 1 99 ? 24.297 -8.617 9.672 1 98.5 99 ILE A C 1
ATOM 709 O O . ILE A 1 99 ? 24.719 -7.457 9.609 1 98.5 99 ILE A O 1
ATOM 713 N N . THR A 1 100 ? 25.031 -9.523 10.188 1 97.44 100 THR A N 1
ATOM 714 C CA . THR A 1 100 ? 26.266 -9.203 10.891 1 97.44 100 THR A CA 1
ATOM 715 C C . THR A 1 100 ? 27.484 -9.617 10.07 1 97.44 100 THR A C 1
ATOM 717 O O . THR A 1 100 ? 28.562 -9.031 10.211 1 97.44 100 THR A O 1
ATOM 720 N N . ASP A 1 101 ? 27.359 -10.602 9.195 1 97.88 101 ASP A N 1
ATOM 721 C CA . ASP A 1 101 ? 28.469 -11.039 8.352 1 97.88 101 ASP A CA 1
ATOM 722 C C . ASP A 1 101 ? 28.781 -10 7.281 1 97.88 101 ASP A C 1
ATOM 724 O O . ASP A 1 101 ? 27.891 -9.562 6.551 1 97.88 101 ASP A O 1
ATOM 728 N N . ALA A 1 102 ? 30 -9.641 7.125 1 97.69 102 ALA A N 1
ATOM 729 C CA . ALA A 1 102 ? 30.422 -8.555 6.238 1 97.69 102 ALA A CA 1
ATOM 730 C C . ALA A 1 102 ? 30.109 -8.891 4.781 1 97.69 102 ALA A C 1
ATOM 732 O O . ALA A 1 102 ? 29.688 -8.023 4.016 1 97.69 102 ALA A O 1
ATOM 733 N N . ASP A 1 103 ? 30.375 -10.102 4.449 1 98.06 103 ASP A N 1
ATOM 734 C CA . ASP A 1 103 ? 30.109 -10.516 3.074 1 98.06 103 ASP A CA 1
ATOM 735 C C . ASP A 1 103 ? 28.609 -10.477 2.777 1 98.06 103 ASP A C 1
ATOM 737 O O . ASP A 1 103 ? 28.188 -10.094 1.681 1 98.06 103 ASP A O 1
ATOM 741 N N . ASP A 1 104 ? 27.844 -10.898 3.742 1 97.88 104 ASP A N 1
ATOM 742 C CA . ASP A 1 104 ? 26.391 -10.844 3.59 1 97.88 104 ASP A CA 1
ATOM 743 C C . ASP A 1 104 ? 25.906 -9.398 3.498 1 97.88 104 ASP A C 1
ATOM 745 O O . ASP A 1 104 ? 24.969 -9.102 2.762 1 97.88 104 ASP A O 1
ATOM 749 N N . GLN A 1 105 ? 26.484 -8.547 4.254 1 98.25 105 GLN A N 1
ATOM 750 C CA . GLN A 1 105 ? 26.125 -7.137 4.18 1 98.25 105 GLN A CA 1
ATOM 751 C C . GLN A 1 105 ? 26.422 -6.566 2.797 1 98.25 105 GLN A C 1
ATOM 753 O O . GLN A 1 105 ? 25.609 -5.82 2.242 1 98.25 105 GLN A O 1
ATOM 758 N N . LYS A 1 106 ? 27.562 -6.902 2.305 1 98.12 106 LYS A N 1
ATOM 759 C CA . LYS A 1 106 ? 27.938 -6.445 0.969 1 98.12 106 LYS A CA 1
ATOM 760 C C . LYS A 1 106 ? 26.938 -6.938 -0.079 1 98.12 106 LYS A C 1
ATOM 762 O O . LYS A 1 106 ? 26.516 -6.176 -0.945 1 98.12 106 LYS A O 1
ATOM 767 N N . ALA A 1 107 ? 26.609 -8.242 0.022 1 98.5 107 ALA A N 1
ATOM 768 C CA . ALA A 1 107 ? 25.656 -8.82 -0.914 1 98.5 107 ALA A CA 1
ATOM 769 C C . ALA A 1 107 ? 24.281 -8.148 -0.777 1 98.5 107 ALA A C 1
ATOM 771 O O . ALA A 1 107 ? 23.625 -7.875 -1.777 1 98.5 107 ALA A O 1
ATOM 772 N N . ALA A 1 108 ? 23.844 -7.902 0.443 1 98.5 108 ALA A N 1
ATOM 773 C CA . ALA A 1 108 ? 22.562 -7.238 0.705 1 98.5 108 ALA A CA 1
ATOM 774 C C . ALA A 1 108 ? 22.547 -5.84 0.092 1 98.5 108 ALA A C 1
ATOM 776 O O . ALA A 1 108 ? 21.562 -5.449 -0.541 1 98.5 108 ALA A O 1
ATOM 777 N N . ARG A 1 109 ? 23.594 -5.102 0.291 1 98.44 109 ARG A N 1
ATOM 778 C CA . ARG A 1 109 ? 23.703 -3.752 -0.249 1 98.44 109 ARG A CA 1
ATOM 779 C C . ARG A 1 109 ? 23.578 -3.758 -1.77 1 98.44 109 ARG A C 1
ATOM 781 O O . ARG A 1 109 ? 22.859 -2.943 -2.344 1 98.44 109 ARG A O 1
ATOM 788 N N . GLU A 1 110 ? 24.312 -4.629 -2.381 1 98.25 110 GLU A N 1
ATOM 789 C CA . GLU A 1 110 ? 24.281 -4.727 -3.838 1 98.25 110 GLU A CA 1
ATOM 790 C C . GLU A 1 110 ? 22.875 -5.043 -4.336 1 98.25 110 GLU A C 1
ATOM 792 O O . GLU A 1 110 ? 22.375 -4.395 -5.258 1 98.25 110 GLU A O 1
ATOM 797 N N . THR A 1 111 ? 22.266 -6.047 -3.727 1 98.44 111 THR A N 1
ATOM 798 C CA . THR A 1 111 ? 20.922 -6.457 -4.102 1 98.44 111 THR A CA 1
ATOM 799 C C . THR A 1 111 ? 19.938 -5.316 -3.895 1 98.44 111 THR A C 1
ATOM 801 O O . THR A 1 111 ? 19.109 -5.035 -4.766 1 98.44 111 THR A O 1
ATOM 804 N N . TYR A 1 112 ? 20.047 -4.664 -2.746 1 98.69 112 TYR A N 1
ATOM 805 C CA . TYR A 1 112 ? 19.141 -3.57 -2.404 1 98.69 112 TYR A CA 1
ATOM 806 C C . TYR A 1 112 ? 19.312 -2.406 -3.375 1 98.69 112 TYR A C 1
ATOM 808 O O . TYR A 1 112 ? 18.312 -1.862 -3.871 1 98.69 112 TYR A O 1
ATOM 816 N N . LEU A 1 113 ? 20.469 -2.01 -3.709 1 98.06 113 LEU A N 1
ATOM 817 C CA . LEU A 1 113 ? 20.719 -0.833 -4.535 1 98.06 113 LEU A CA 1
ATOM 818 C C . LEU A 1 113 ? 20.375 -1.109 -5.996 1 98.06 113 LEU A C 1
ATOM 820 O O . LEU A 1 113 ? 20.062 -0.187 -6.746 1 98.06 113 LEU A O 1
ATOM 824 N N . ALA A 1 114 ? 20.469 -2.367 -6.391 1 97.81 114 ALA A N 1
ATOM 825 C CA . ALA A 1 114 ? 20 -2.713 -7.727 1 97.81 114 ALA A CA 1
ATOM 826 C C . ALA A 1 114 ? 18.516 -2.387 -7.879 1 97.81 114 ALA A C 1
ATOM 828 O O . ALA A 1 114 ? 18.078 -1.943 -8.945 1 97.81 114 ALA A O 1
ATOM 829 N N . LYS A 1 115 ? 17.766 -2.588 -6.805 1 96.94 115 LYS A N 1
ATOM 830 C CA . LYS A 1 115 ? 16.328 -2.33 -6.797 1 96.94 115 LYS A CA 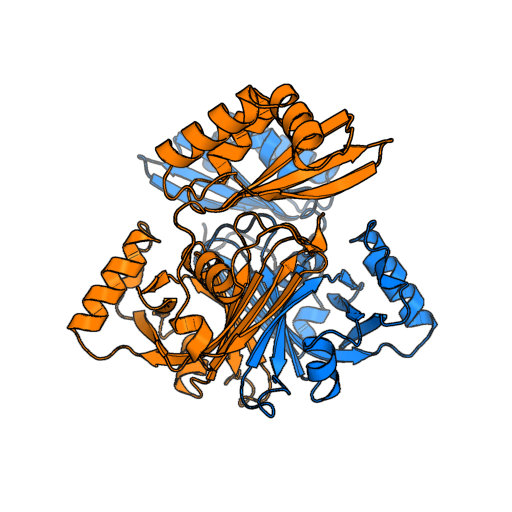1
ATOM 831 C C . LYS A 1 115 ? 16.047 -0.863 -6.492 1 96.94 115 LYS A C 1
ATOM 833 O O . LYS A 1 115 ? 15.047 -0.312 -6.965 1 96.94 115 LYS A O 1
ATOM 838 N N . HIS A 1 116 ? 16.859 -0.238 -5.684 1 97.44 116 HIS A N 1
ATOM 839 C CA . HIS A 1 116 ? 16.719 1.148 -5.254 1 97.44 116 HIS A CA 1
ATOM 840 C C . HIS A 1 116 ? 17.969 1.956 -5.578 1 97.44 116 HIS A C 1
ATOM 842 O O . HIS A 1 116 ? 18.672 2.416 -4.672 1 97.44 116 HIS A O 1
ATOM 848 N N . PRO A 1 117 ? 18.141 2.338 -6.809 1 96.06 117 PRO A N 1
ATOM 849 C CA . PRO A 1 117 ? 19.406 2.975 -7.188 1 96.06 117 PRO A CA 1
ATOM 850 C C . PRO A 1 117 ? 19.578 4.359 -6.57 1 96.06 117 PRO A C 1
ATOM 852 O O . PRO A 1 117 ? 20.703 4.84 -6.426 1 96.06 117 PRO A O 1
ATOM 855 N N . ASP A 1 118 ? 18.516 4.957 -6.117 1 92.12 118 ASP A N 1
ATOM 856 C CA . ASP A 1 118 ? 18.594 6.324 -5.609 1 92.12 118 ASP A CA 1
ATOM 857 C C . ASP A 1 118 ? 18.609 6.344 -4.082 1 92.12 118 ASP A C 1
ATOM 859 O O . ASP A 1 118 ? 18.469 7.406 -3.471 1 92.12 118 ASP A O 1
ATOM 863 N N . ALA A 1 119 ? 18.734 5.16 -3.51 1 94.69 119 ALA A N 1
ATOM 864 C CA . ALA A 1 119 ? 18.688 5.074 -2.053 1 94.69 119 ALA A CA 1
ATOM 865 C C . ALA A 1 119 ? 20.062 5.375 -1.441 1 94.69 119 ALA A C 1
ATOM 867 O O . ALA A 1 119 ? 20.609 4.551 -0.706 1 94.69 119 ALA A O 1
ATOM 868 N N . PHE A 1 120 ? 20.594 6.625 -1.629 1 92.06 120 PHE A N 1
ATOM 869 C CA . PHE A 1 120 ? 21.906 7.035 -1.137 1 92.06 120 PHE A CA 1
ATOM 870 C C . PHE A 1 120 ? 21.953 6.977 0.386 1 92.06 120 PHE A C 1
ATOM 872 O O . PHE A 1 120 ? 23.016 6.793 0.972 1 92.06 120 PHE A O 1
ATOM 879 N N . TRP A 1 121 ? 20.844 7.062 1.05 1 91.69 121 TRP A N 1
ATOM 880 C CA . TRP A 1 121 ? 20.734 7.152 2.504 1 91.69 121 TRP A CA 1
ATOM 881 C C . TRP A 1 121 ? 21.219 5.859 3.162 1 91.69 121 TRP A C 1
ATOM 883 O O . TRP A 1 121 ? 21.516 5.844 4.355 1 91.69 121 TRP A O 1
ATOM 893 N N . VAL A 1 122 ? 21.266 4.766 2.412 1 95 122 VAL A N 1
ATOM 894 C CA . VAL A 1 122 ? 21.609 3.48 3.014 1 95 122 VAL A CA 1
ATOM 895 C C . VAL A 1 122 ? 23.031 3.527 3.555 1 95 122 VAL A C 1
ATOM 897 O O . VAL A 1 122 ? 23.438 2.674 4.352 1 95 122 VAL A O 1
ATOM 900 N N . ASP A 1 123 ? 23.828 4.5 3.125 1 93.62 123 ASP A N 1
ATOM 901 C CA . ASP A 1 123 ? 25.219 4.609 3.539 1 93.62 123 ASP A CA 1
ATOM 902 C C . ASP A 1 123 ? 25.375 5.551 4.73 1 93.62 123 ASP A C 1
ATOM 904 O O . ASP A 1 123 ? 26.484 5.742 5.242 1 93.62 123 ASP A O 1
ATOM 908 N N . PHE A 1 124 ? 24.266 6.109 5.137 1 94.62 124 PHE A N 1
ATOM 909 C CA . PHE A 1 124 ? 24.312 6.922 6.348 1 94.62 124 PHE A CA 1
ATOM 910 C C . PHE A 1 124 ? 24.609 6.059 7.57 1 94.62 124 PHE A C 1
ATOM 912 O O . PHE A 1 124 ? 24.219 4.887 7.613 1 94.62 124 PHE A O 1
ATOM 919 N N . GLY A 1 125 ? 25.219 6.598 8.547 1 95.56 125 GLY A N 1
ATOM 920 C CA . GLY A 1 125 ? 25.734 5.879 9.703 1 95.56 125 GLY A CA 1
ATOM 921 C C . GLY A 1 125 ? 24.641 5.273 10.562 1 95.56 125 GLY A C 1
ATOM 922 O O . GLY A 1 125 ? 24.875 4.324 11.305 1 95.56 125 GLY A O 1
ATOM 923 N N . ASP A 1 126 ? 23.453 5.781 10.539 1 96.88 126 ASP A N 1
ATOM 924 C CA . ASP A 1 126 ? 22.391 5.27 11.383 1 96.88 126 ASP A CA 1
ATOM 925 C C . ASP A 1 126 ? 21.641 4.125 10.695 1 96.88 126 ASP A C 1
ATOM 927 O O . ASP A 1 126 ? 20.703 3.562 11.258 1 96.88 126 ASP A O 1
ATOM 931 N N . PHE A 1 127 ? 22.109 3.783 9.492 1 97.81 127 PHE A N 1
ATOM 932 C CA . PHE A 1 127 ? 21.453 2.684 8.789 1 97.81 127 PHE A CA 1
ATOM 933 C C . PHE A 1 127 ? 22.25 1.393 8.953 1 97.81 127 PHE A C 1
ATOM 935 O O . PHE A 1 127 ? 23.484 1.418 9.016 1 97.81 127 PHE A O 1
ATOM 942 N N . SER A 1 128 ? 21.547 0.324 9.016 1 98.19 128 SER A N 1
ATOM 943 C CA . SER A 1 128 ? 22.125 -1.013 9.062 1 98.19 128 SER A CA 1
ATOM 944 C C . SER A 1 128 ? 21.297 -2.008 8.25 1 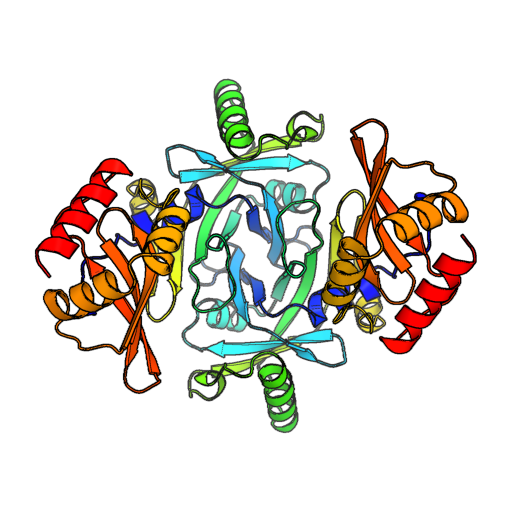98.19 128 SER A C 1
ATOM 946 O O . SER A 1 128 ? 20.125 -1.771 7.984 1 98.19 128 SER A O 1
ATOM 948 N N . TRP A 1 129 ? 21.938 -3.121 7.859 1 98.69 129 TRP A N 1
ATOM 949 C CA . TRP A 1 129 ? 21.328 -4.137 7.012 1 98.69 129 TRP A CA 1
ATOM 950 C C . TRP A 1 129 ? 20.625 -5.195 7.855 1 98.69 129 TRP A C 1
ATOM 952 O O . TRP A 1 129 ? 21.172 -5.66 8.859 1 98.69 129 TRP A O 1
ATOM 962 N N . HIS A 1 130 ? 19.406 -5.539 7.5 1 98.88 130 HIS A N 1
ATOM 963 C CA . HIS A 1 130 ? 18.594 -6.562 8.141 1 98.88 130 HIS A CA 1
ATOM 964 C C . HIS A 1 130 ? 18.016 -7.535 7.109 1 98.88 130 HIS A C 1
ATOM 966 O O . HIS A 1 130 ? 17.922 -7.207 5.926 1 98.88 130 HIS A O 1
ATOM 972 N N . ARG A 1 131 ? 17.703 -8.688 7.527 1 98.88 131 ARG A N 1
ATOM 973 C CA . ARG A 1 131 ? 17.109 -9.695 6.664 1 98.88 131 ARG A CA 1
ATOM 974 C C . ARG A 1 131 ? 16.047 -10.5 7.41 1 98.88 131 ARG A C 1
ATOM 976 O O . ARG A 1 131 ? 16.188 -10.758 8.609 1 98.88 131 ARG A O 1
ATOM 983 N N . MET A 1 132 ? 14.945 -10.758 6.77 1 98.75 132 MET A N 1
ATOM 984 C CA . MET A 1 132 ? 13.992 -11.711 7.324 1 98.75 132 MET A CA 1
ATOM 985 C C . MET A 1 132 ? 14.477 -13.141 7.137 1 98.75 132 MET A C 1
ATOM 987 O O . MET A 1 132 ? 14.453 -13.672 6.023 1 98.75 132 MET A O 1
ATOM 991 N N . ASP A 1 133 ? 14.812 -13.516 8.336 1 93 133 ASP A N 1
ATOM 992 C CA . ASP A 1 133 ? 15.227 -14.922 8.383 1 93 133 ASP A CA 1
ATOM 993 C C . ASP A 1 133 ? 14.125 -15.797 8.984 1 93 133 ASP A C 1
ATOM 995 O O . ASP A 1 133 ? 13.156 -15.281 9.547 1 93 133 ASP A O 1
ATOM 999 N N . GLY A 1 134 ? 14.133 -17.062 8.781 1 91.44 134 GLY A N 1
ATOM 1000 C CA . GLY A 1 134 ? 13.172 -17.984 9.383 1 91.44 134 GLY A CA 1
ATOM 1001 C C . GLY A 1 134 ? 11.766 -17.812 8.852 1 91.44 134 GLY A C 1
ATOM 1002 O O . GLY A 1 134 ? 10.82 -17.656 9.625 1 91.44 134 GLY A O 1
ATOM 1003 N N . ILE A 1 135 ? 11.633 -17.719 7.676 1 97.19 135 ILE A N 1
ATOM 1004 C CA . ILE A 1 135 ? 10.328 -17.547 7.051 1 97.19 135 ILE A CA 1
ATOM 1005 C C . ILE A 1 135 ? 9.422 -18.719 7.418 1 97.19 135 ILE A C 1
ATOM 1007 O O . ILE A 1 135 ? 9.711 -19.859 7.086 1 97.19 135 ILE A O 1
ATOM 1011 N N . LEU A 1 136 ? 8.359 -18.422 8.125 1 97.56 136 LEU A N 1
ATOM 1012 C CA . LEU A 1 136 ? 7.371 -19.406 8.531 1 97.56 136 LEU A CA 1
ATOM 1013 C C . LEU A 1 136 ? 6.477 -19.797 7.359 1 97.56 136 LEU A C 1
ATOM 1015 O O . LEU A 1 136 ? 6.031 -20.953 7.27 1 97.56 136 LEU A O 1
ATOM 1019 N N . GLY A 1 137 ? 6.188 -18.828 6.566 1 97.75 137 GLY A N 1
ATOM 1020 C CA . GLY A 1 137 ? 5.293 -19.016 5.434 1 97.75 137 GLY A CA 1
ATOM 1021 C C . GLY A 1 137 ? 4.812 -17.703 4.836 1 97.75 137 GLY A C 1
ATOM 1022 O O . GLY A 1 137 ? 5.27 -16.625 5.227 1 97.75 137 GLY A O 1
ATOM 1023 N N . ALA A 1 138 ? 3.984 -17.859 3.812 1 98.25 138 ALA A N 1
ATOM 1024 C CA . ALA A 1 138 ? 3.406 -16.703 3.117 1 98.25 138 ALA A CA 1
ATOM 1025 C C . ALA A 1 138 ? 1.942 -16.953 2.766 1 98.25 138 ALA A C 1
ATOM 1027 O O . ALA A 1 138 ? 1.542 -18.109 2.531 1 98.25 138 ALA A O 1
ATOM 1028 N N . ARG A 1 139 ? 1.229 -15.93 2.82 1 97.81 139 ARG A N 1
ATOM 1029 C CA . ARG A 1 139 ? -0.175 -15.969 2.426 1 97.81 139 ARG A CA 1
ATOM 1030 C C . ARG A 1 139 ? -0.419 -15.109 1.19 1 97.81 139 ARG A C 1
ATOM 1032 O O . ARG A 1 139 ? -0.057 -13.93 1.167 1 97.81 139 ARG A O 1
ATOM 1039 N N . LEU A 1 140 ? -1.089 -15.703 0.234 1 97.69 140 LEU A N 1
ATOM 1040 C CA . LEU A 1 140 ? -1.374 -15.062 -1.048 1 97.69 140 LEU A CA 1
ATOM 1041 C C . LEU A 1 140 ? -2.859 -14.75 -1.18 1 97.69 140 LEU A C 1
ATOM 1043 O O . LEU A 1 140 ? -3.707 -15.594 -0.878 1 97.69 140 LEU A O 1
ATOM 1047 N N . VAL A 1 141 ? -3.102 -13.5 -1.521 1 95.69 141 VAL A N 1
ATOM 1048 C CA . VAL A 1 141 ? -4.367 -13.156 -2.154 1 95.69 141 VAL A CA 1
ATOM 1049 C C . VAL A 1 141 ? -4.129 -12.758 -3.609 1 95.69 141 VAL A C 1
ATOM 1051 O O . VAL A 1 141 ? -3.598 -11.68 -3.885 1 95.69 141 VAL A O 1
ATOM 1054 N N . GLY A 1 142 ? -4.449 -13.617 -4.496 1 89.75 142 GLY A N 1
ATOM 1055 C CA . GLY A 1 142 ? -4.137 -13.461 -5.91 1 89.75 142 GLY A CA 1
ATOM 1056 C C . GLY A 1 142 ? -5.23 -12.75 -6.688 1 89.75 142 GLY A C 1
ATOM 1057 O O . GLY A 1 142 ? -5.207 -12.727 -7.918 1 89.75 142 GLY A O 1
ATOM 1058 N N . GLY A 1 143 ? -6.152 -12.148 -5.996 1 74.25 143 GLY A N 1
ATOM 1059 C CA . GLY A 1 143 ? -7.336 -11.578 -6.621 1 74.25 143 GLY A CA 1
ATOM 1060 C C . GLY A 1 143 ? -8.586 -12.406 -6.406 1 74.25 143 GLY A C 1
ATOM 1061 O O . GLY A 1 143 ? -8.758 -13.016 -5.352 1 74.25 143 GLY A O 1
ATOM 1062 N N . PHE A 1 144 ? -9.508 -12.25 -7.281 1 63.53 144 PHE A N 1
ATOM 1063 C CA . PHE A 1 144 ? -10.836 -12.812 -7.062 1 63.53 144 PHE A CA 1
ATOM 1064 C C . PHE A 1 144 ? -10.789 -14.336 -7.125 1 63.53 144 PHE A C 1
ATOM 1066 O O . PHE A 1 144 ? -10.578 -14.914 -8.195 1 63.53 144 PHE A O 1
ATOM 1073 N N . ALA A 1 145 ? -10.953 -14.82 -6.078 1 65.62 145 ALA A N 1
ATOM 1074 C CA . ALA A 1 145 ? -11.195 -16.234 -5.812 1 65.62 145 ALA A CA 1
ATOM 1075 C C . ALA A 1 145 ? -9.891 -17.031 -5.812 1 65.62 145 ALA A C 1
ATOM 1077 O O . ALA A 1 145 ? -9.852 -18.172 -6.266 1 65.62 145 ALA A O 1
ATOM 1078 N N . ARG A 1 146 ? -8.836 -16.422 -5.633 1 83.06 146 ARG A N 1
ATOM 1079 C CA . ARG A 1 146 ? -7.566 -17.141 -5.508 1 83.06 146 ARG A CA 1
ATOM 1080 C C . ARG A 1 146 ? -6.797 -16.672 -4.277 1 83.06 146 ARG A C 1
ATOM 1082 O O . ARG A 1 146 ? -6.371 -15.508 -4.207 1 83.06 146 ARG A O 1
ATOM 1089 N N . ALA A 1 147 ? -6.816 -17.484 -3.293 1 91.38 147 ALA A N 1
ATOM 1090 C CA . ALA A 1 147 ? -6.082 -17.234 -2.057 1 91.38 147 ALA A CA 1
ATOM 1091 C C . ALA A 1 147 ? -5.523 -18.531 -1.477 1 91.38 147 ALA A C 1
ATOM 1093 O O . ALA A 1 147 ? -6.137 -19.594 -1.611 1 91.38 147 ALA A O 1
ATOM 1094 N N . GLY A 1 148 ? -4.363 -18.469 -0.936 1 93.38 148 GLY A N 1
ATOM 1095 C CA . GLY A 1 148 ? -3.781 -19.641 -0.318 1 93.38 148 GLY A CA 1
ATOM 1096 C C . GLY A 1 148 ? -2.492 -19.359 0.428 1 93.38 148 GLY A C 1
ATOM 1097 O O . GLY A 1 148 ? -1.874 -18.312 0.227 1 93.38 148 GLY A O 1
ATOM 1098 N N . GLY A 1 149 ? -2.168 -20.312 1.325 1 95.75 149 GLY A N 1
ATOM 1099 C CA . GLY A 1 149 ? -0.931 -20.219 2.084 1 95.75 149 GLY A CA 1
ATOM 1100 C C . GLY A 1 149 ? 0.119 -21.219 1.636 1 95.75 149 GLY A C 1
ATOM 1101 O O . GLY A 1 149 ? -0.208 -22.234 1.026 1 95.75 149 GLY A O 1
ATOM 1102 N N . VAL A 1 150 ? 1.358 -20.812 1.812 1 98.06 150 VAL A N 1
ATOM 1103 C CA . VAL A 1 150 ? 2.469 -21.734 1.612 1 98.06 150 VAL A CA 1
ATOM 1104 C C . VAL A 1 150 ? 3.338 -21.781 2.867 1 98.06 150 VAL A C 1
ATOM 1106 O O . VAL A 1 150 ? 3.48 -20.781 3.566 1 98.06 150 VAL A O 1
ATOM 1109 N N . SER A 1 151 ? 3.893 -22.938 3.133 1 98.12 151 SER A N 1
ATOM 1110 C CA . SER A 1 151 ? 4.84 -23.078 4.234 1 98.12 151 SER A CA 1
ATOM 1111 C C . SER A 1 151 ? 6.164 -22.391 3.912 1 98.12 151 SER A C 1
ATOM 1113 O O . SER A 1 151 ? 6.41 -22.016 2.764 1 98.12 151 SER A O 1
ATOM 1115 N N . GLY A 1 152 ? 6.953 -22.25 4.938 1 98 152 GLY A N 1
ATOM 1116 C CA . GLY A 1 152 ? 8.297 -21.719 4.723 1 98 152 GLY A CA 1
ATOM 1117 C C . GLY A 1 152 ? 9.102 -22.547 3.734 1 98 152 GLY A C 1
ATOM 1118 O O . GLY A 1 152 ? 9.812 -21.984 2.895 1 98 152 GLY A O 1
ATOM 1119 N N . GLU A 1 153 ? 8.977 -23.812 3.83 1 98 153 GLU A N 1
ATOM 1120 C CA . GLU A 1 153 ? 9.68 -24.719 2.93 1 98 153 GLU A CA 1
ATOM 1121 C C . GLU A 1 153 ? 9.195 -24.562 1.492 1 98 153 GLU A C 1
ATOM 1123 O O . GLU A 1 153 ? 10 -24.484 0.562 1 98 153 GLU A O 1
ATOM 1128 N N . GLU A 1 154 ? 7.891 -24.531 1.334 1 98.38 154 GLU A N 1
ATOM 1129 C CA . GLU A 1 154 ? 7.324 -24.344 0.003 1 98.38 154 GLU A CA 1
ATOM 1130 C C . GLU A 1 154 ? 7.762 -23 -0.588 1 98.38 154 GLU A C 1
ATOM 1132 O O . GLU A 1 154 ? 8.109 -22.922 -1.768 1 98.38 154 GLU A O 1
ATOM 1137 N N . TYR A 1 155 ? 7.719 -22 0.24 1 98.5 155 TYR A N 1
ATOM 1138 C CA . TYR A 1 155 ? 8.156 -20.688 -0.206 1 98.5 155 TYR A CA 1
ATOM 1139 C C . TYR A 1 155 ? 9.594 -20.719 -0.69 1 98.5 155 TYR A C 1
ATOM 1141 O O . TYR A 1 155 ? 9.914 -20.188 -1.757 1 98.5 155 TYR A O 1
ATOM 1149 N N . ALA A 1 156 ? 10.43 -21.312 0.066 1 97.88 156 ALA A N 1
ATOM 1150 C CA . ALA A 1 156 ? 11.852 -21.391 -0.268 1 97.88 156 ALA A CA 1
ATOM 1151 C C . ALA A 1 156 ? 12.07 -22.172 -1.563 1 97.88 156 ALA A C 1
ATOM 1153 O O . ALA A 1 156 ? 13 -21.875 -2.316 1 97.88 156 ALA A O 1
ATOM 1154 N N . ALA A 1 157 ? 11.203 -23.062 -1.815 1 97.94 157 ALA A N 1
ATOM 1155 C CA . ALA A 1 157 ? 11.344 -23.922 -2.988 1 97.94 157 ALA A CA 1
ATOM 1156 C C . ALA A 1 157 ? 10.805 -23.234 -4.238 1 97.94 157 ALA A C 1
ATOM 1158 O O . ALA A 1 157 ? 11.07 -23.672 -5.359 1 97.94 157 ALA A O 1
ATOM 1159 N N . GLY A 1 158 ? 10.008 -22.188 -4.055 1 98.06 158 GLY A N 1
ATOM 1160 C CA . GLY A 1 158 ? 9.469 -21.438 -5.18 1 98.06 158 GLY A CA 1
ATOM 1161 C C . GLY A 1 158 ? 10.5 -20.562 -5.867 1 98.06 158 GLY A C 1
ATOM 1162 O O . GLY A 1 158 ? 11.633 -20.438 -5.398 1 98.06 158 GLY A O 1
ATOM 1163 N N . ALA A 1 159 ? 10.07 -19.969 -7.008 1 97.88 159 ALA A N 1
ATOM 1164 C CA . ALA A 1 159 ? 10.922 -19.047 -7.754 1 97.88 159 ALA A CA 1
ATOM 1165 C C . ALA A 1 159 ? 10.094 -17.938 -8.422 1 97.88 159 ALA A C 1
ATOM 1167 O O . ALA A 1 159 ? 8.977 -18.188 -8.883 1 97.88 159 ALA A O 1
ATOM 1168 N N . PRO A 1 160 ? 10.711 -16.766 -8.516 1 98.06 160 PRO A N 1
ATOM 1169 C CA . PRO A 1 160 ? 9.992 -15.719 -9.242 1 98.06 160 PRO A CA 1
ATOM 1170 C C . PRO A 1 160 ? 9.758 -16.062 -10.703 1 98.06 160 PRO A C 1
ATOM 1172 O O . PRO A 1 160 ? 10.609 -16.688 -11.344 1 98.06 160 PRO A O 1
ATOM 1175 N N . ASP A 1 161 ? 8.609 -15.664 -11.188 1 97.81 161 ASP A N 1
ATOM 1176 C CA . ASP A 1 161 ? 8.312 -15.82 -12.609 1 97.81 161 ASP A CA 1
ATOM 1177 C C . ASP A 1 161 ? 9.234 -14.953 -13.461 1 97.81 161 ASP A C 1
ATOM 1179 O O . ASP A 1 161 ? 9.297 -13.734 -13.281 1 97.81 161 ASP A O 1
ATOM 1183 N N . PRO A 1 162 ? 9.898 -15.539 -14.398 1 97.06 162 PRO A N 1
ATOM 1184 C CA . PRO A 1 162 ? 10.891 -14.797 -15.172 1 97.06 162 PRO A CA 1
ATOM 1185 C C . PRO A 1 162 ? 10.266 -13.789 -16.125 1 97.06 162 PRO A C 1
ATOM 1187 O O . PRO A 1 162 ? 10.969 -12.945 -16.688 1 97.06 162 PRO A O 1
ATOM 1190 N N . VAL A 1 163 ? 9.008 -13.82 -16.328 1 97.06 163 VAL A N 1
ATOM 1191 C CA . VAL A 1 163 ? 8.344 -13 -17.312 1 97.06 163 VAL A CA 1
ATOM 1192 C C . VAL A 1 163 ? 7.645 -11.82 -16.641 1 97.06 163 VAL A C 1
ATOM 1194 O O . VAL A 1 163 ? 7.223 -10.875 -17.297 1 97.06 163 VAL A O 1
ATOM 1197 N N . ALA A 1 164 ? 7.539 -11.859 -15.336 1 95.06 164 ALA A N 1
ATOM 1198 C CA . ALA A 1 164 ? 6.73 -10.906 -14.586 1 95.06 164 ALA A CA 1
ATOM 1199 C C . ALA A 1 164 ? 7.199 -9.477 -14.836 1 95.06 164 ALA A C 1
ATOM 1201 O O . ALA A 1 164 ? 6.379 -8.562 -14.953 1 95.06 164 ALA A O 1
ATOM 1202 N N . GLY A 1 165 ? 8.438 -9.258 -15.016 1 92.31 165 GLY A N 1
ATOM 1203 C CA . GLY A 1 165 ? 9.008 -7.93 -15.18 1 92.31 165 GLY A CA 1
ATOM 1204 C C . GLY A 1 165 ? 8.641 -7.277 -16.5 1 92.31 165 GLY A C 1
ATOM 1205 O O . GLY A 1 165 ? 8.742 -6.055 -16.641 1 92.31 165 GLY A O 1
ATOM 1206 N N . PHE A 1 166 ? 8.211 -8.07 -17.438 1 93.06 166 PHE A N 1
ATOM 1207 C CA . PHE A 1 166 ? 7.902 -7.492 -18.734 1 93.06 166 PHE A CA 1
ATOM 1208 C C . PHE A 1 166 ? 6.43 -7.676 -19.078 1 93.06 166 PHE A C 1
ATOM 1210 O O . PHE A 1 166 ? 6 -7.379 -20.188 1 93.06 166 PHE A O 1
ATOM 1217 N N . SER A 1 167 ? 5.738 -8.109 -18.156 1 95.38 167 SER A N 1
ATOM 1218 C CA . SER A 1 167 ? 4.305 -8.328 -18.344 1 95.38 167 SER A CA 1
ATOM 1219 C C . SER A 1 167 ? 3.602 -7.055 -18.797 1 95.38 167 SER A C 1
ATOM 1221 O O . SER A 1 167 ? 2.871 -7.055 -19.781 1 95.38 167 SER A O 1
ATOM 1223 N N . ALA A 1 168 ? 3.869 -5.969 -18.125 1 93.94 168 ALA A N 1
ATOM 1224 C CA . ALA A 1 168 ? 3.127 -4.73 -18.359 1 93.94 168 ALA A CA 1
ATOM 1225 C C . ALA A 1 168 ? 3.375 -4.195 -19.766 1 93.94 168 ALA A C 1
ATOM 1227 O O . ALA A 1 168 ? 2.43 -3.898 -20.5 1 93.94 168 ALA A O 1
ATOM 1228 N N . PRO A 1 169 ? 4.621 -4.074 -20.203 1 95.5 169 PRO A N 1
ATOM 1229 C CA . PRO A 1 169 ? 4.848 -3.57 -21.562 1 95.5 169 PRO A CA 1
ATOM 1230 C C . PRO A 1 169 ? 4.238 -4.469 -22.625 1 95.5 169 PRO A C 1
ATOM 1232 O O . PRO A 1 169 ? 3.709 -3.975 -23.625 1 95.5 169 PRO A O 1
ATOM 1235 N N . ILE A 1 170 ? 4.281 -5.773 -22.469 1 96.19 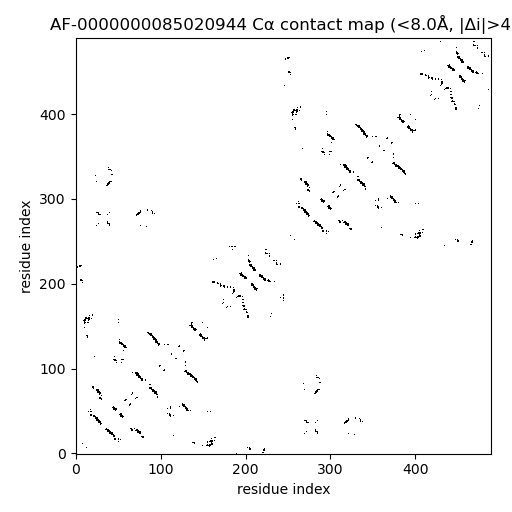170 ILE A N 1
ATOM 1236 C CA . ILE A 1 170 ? 3.725 -6.699 -23.438 1 96.19 170 ILE A CA 1
ATOM 1237 C C . ILE A 1 170 ? 2.203 -6.566 -23.469 1 96.19 170 ILE A C 1
ATOM 1239 O O . ILE A 1 170 ? 1.604 -6.461 -24.547 1 96.19 170 ILE A O 1
ATOM 1243 N N . ALA A 1 171 ? 1.622 -6.566 -22.281 1 96.62 171 ALA A N 1
ATOM 1244 C CA . ALA A 1 171 ? 0.172 -6.414 -22.188 1 96.62 171 ALA A CA 1
ATOM 1245 C C . ALA A 1 171 ? -0.287 -5.117 -22.844 1 96.62 171 ALA A C 1
ATOM 1247 O O . ALA A 1 171 ? -1.256 -5.109 -23.609 1 96.62 171 ALA A O 1
ATOM 1248 N N . SER A 1 172 ? 0.424 -4.02 -22.562 1 96.75 172 SER A N 1
ATOM 1249 C CA . SER A 1 172 ? 0.08 -2.719 -23.125 1 96.75 172 SER A CA 1
ATOM 1250 C C . SER A 1 172 ? 0.119 -2.75 -24.656 1 96.75 172 SER A C 1
ATOM 1252 O O . SER A 1 172 ? -0.803 -2.266 -25.312 1 96.75 172 SER A O 1
ATOM 1254 N N . HIS A 1 173 ? 1.13 -3.291 -25.234 1 96.69 173 HIS A N 1
ATOM 1255 C CA . HIS A 1 173 ? 1.295 -3.381 -26.688 1 96.69 173 HIS A CA 1
ATOM 1256 C C . HIS A 1 173 ? 0.19 -4.223 -27.312 1 96.69 173 HIS A C 1
ATOM 1258 O O . HIS A 1 173 ? -0.447 -3.795 -28.281 1 96.69 173 HIS A O 1
ATOM 1264 N N . MET A 1 174 ? -0.041 -5.371 -26.766 1 97.19 174 MET A N 1
ATOM 1265 C CA . MET A 1 174 ? -1.058 -6.281 -27.281 1 97.19 174 MET A CA 1
ATOM 1266 C C . MET A 1 174 ? -2.443 -5.648 -27.203 1 97.19 174 MET A C 1
ATOM 1268 O O . MET A 1 174 ? -3.236 -5.762 -28.141 1 97.19 174 MET A O 1
ATOM 1272 N N . ASN A 1 175 ? -2.729 -4.992 -26.094 1 97.69 175 ASN A N 1
ATOM 1273 C CA . ASN A 1 175 ? -4.023 -4.355 -25.875 1 97.69 175 ASN A CA 1
ATOM 1274 C C . ASN A 1 175 ? -4.23 -3.168 -26.812 1 97.69 175 ASN A C 1
ATOM 1276 O O . ASN A 1 175 ? -5.363 -2.846 -27.172 1 97.69 175 ASN A O 1
ATOM 1280 N N . ALA A 1 176 ? -3.174 -2.488 -27.172 1 97.31 176 ALA A N 1
ATOM 1281 C CA . ALA A 1 176 ? -3.26 -1.321 -28.047 1 97.31 176 ALA A CA 1
ATOM 1282 C C . ALA A 1 176 ? -3.387 -1.74 -29.516 1 97.31 176 ALA A C 1
ATOM 1284 O O . ALA A 1 176 ? -4.16 -1.148 -30.266 1 97.31 176 ALA A O 1
ATOM 1285 N N . ASP A 1 177 ? -2.729 -2.799 -29.891 1 96.81 177 ASP A N 1
ATOM 1286 C CA . ASP A 1 177 ? -2.508 -3.004 -31.312 1 96.81 177 ASP A CA 1
ATOM 1287 C C . ASP A 1 177 ? -3.135 -4.312 -31.797 1 96.81 177 ASP A C 1
ATOM 1289 O O . ASP A 1 177 ? -3.291 -4.535 -33 1 96.81 177 ASP A O 1
ATOM 1293 N N . HIS A 1 178 ? -3.475 -5.23 -30.828 1 97.31 178 HIS A N 1
ATOM 1294 C CA . HIS A 1 178 ? -3.832 -6.574 -31.281 1 97.31 178 HIS A CA 1
ATOM 1295 C C . HIS A 1 178 ? -5.086 -7.07 -30.562 1 97.31 178 HIS A C 1
ATOM 1297 O O . HIS A 1 178 ? -5.172 -8.242 -30.188 1 97.31 178 HIS A O 1
ATOM 1303 N N . VAL A 1 179 ? -5.996 -6.191 -30.344 1 97.44 179 VAL A N 1
ATOM 1304 C CA . VAL A 1 179 ? -7.223 -6.551 -29.641 1 97.44 179 VAL A CA 1
ATOM 1305 C C . VAL A 1 179 ? -7.953 -7.648 -30.422 1 97.44 179 VAL A C 1
ATOM 1307 O O . VAL A 1 179 ? -8.445 -8.609 -29.828 1 97.44 179 VAL A O 1
ATOM 1310 N N . ASP A 1 180 ? -8.008 -7.547 -31.734 1 97.25 180 ASP A N 1
ATOM 1311 C CA . ASP A 1 180 ? -8.695 -8.539 -32.562 1 97.25 180 ASP A CA 1
ATOM 1312 C C . ASP A 1 180 ? -8.07 -9.922 -32.375 1 97.25 180 ASP A C 1
ATOM 1314 O O . ASP A 1 180 ? -8.781 -10.93 -32.344 1 97.25 180 ASP A O 1
ATOM 1318 N N . SER A 1 181 ? -6.793 -9.938 -32.344 1 97.5 181 SER A N 1
ATOM 1319 C CA . SER A 1 181 ? -6.094 -11.203 -32.125 1 97.5 181 SER A CA 1
ATOM 1320 C C . SER A 1 181 ? -6.434 -11.805 -30.766 1 97.5 181 SER A C 1
ATOM 1322 O O . SER A 1 181 ? -6.594 -13.023 -30.641 1 97.5 181 SER A O 1
ATOM 1324 N N . LEU A 1 182 ? -6.504 -10.992 -29.734 1 98.06 182 LEU A N 1
ATOM 1325 C CA . LEU A 1 182 ? -6.848 -11.461 -28.406 1 98.06 182 LEU A CA 1
ATOM 1326 C C . LEU A 1 182 ? -8.25 -12.062 -28.375 1 98.06 182 LEU A C 1
ATOM 1328 O O . LEU A 1 182 ? -8.461 -13.125 -27.781 1 98.06 182 LEU A O 1
ATOM 1332 N N . VAL A 1 183 ? -9.133 -11.383 -29.031 1 97.75 183 VAL A N 1
ATOM 1333 C CA . VAL A 1 183 ? -10.516 -11.859 -29.125 1 97.75 183 VAL A CA 1
ATOM 1334 C C . VAL A 1 183 ? -10.547 -13.211 -29.828 1 97.75 183 VAL A C 1
ATOM 1336 O O . VAL A 1 183 ? -11.203 -14.148 -29.359 1 97.75 183 VAL A O 1
ATOM 1339 N N . ALA A 1 184 ? -9.836 -13.312 -30.891 1 97.69 184 ALA A N 1
ATOM 1340 C CA . ALA A 1 184 ? -9.773 -14.562 -31.656 1 97.69 184 ALA A CA 1
ATOM 1341 C C . ALA A 1 184 ? -9.18 -15.688 -30.812 1 97.69 184 ALA A C 1
ATOM 1343 O O . ALA A 1 184 ? -9.656 -16.828 -30.859 1 97.69 184 ALA A O 1
ATOM 1344 N N . MET A 1 185 ? -8.148 -15.414 -30.016 1 97.19 185 MET A N 1
ATOM 1345 C CA . MET A 1 185 ? -7.508 -16.422 -29.172 1 97.19 185 MET A CA 1
ATOM 1346 C C . MET A 1 185 ? -8.477 -16.938 -28.094 1 97.19 185 MET A C 1
ATOM 1348 O O . MET A 1 185 ? -8.516 -18.125 -27.828 1 97.19 185 MET A O 1
ATOM 1352 N N . VAL A 1 186 ? -9.195 -16 -27.516 1 96.81 186 VAL A N 1
ATOM 1353 C CA . VAL A 1 186 ? -10.172 -16.406 -26.5 1 96.81 186 VAL A CA 1
ATOM 1354 C C . VAL A 1 186 ? -11.195 -17.359 -27.109 1 96.81 186 VAL A C 1
ATOM 1356 O O . VAL A 1 186 ? -11.523 -18.375 -26.516 1 96.81 186 VAL A O 1
ATOM 1359 N N . GLY A 1 187 ? -11.664 -17.062 -28.266 1 96.25 187 GLY A N 1
ATOM 1360 C CA . GLY A 1 187 ? -12.578 -17.953 -28.969 1 96.25 187 GLY A CA 1
ATOM 1361 C C . GLY A 1 187 ? -11.992 -19.312 -29.25 1 96.25 187 GLY A C 1
ATOM 1362 O O . GLY A 1 187 ? -12.625 -20.344 -28.984 1 96.25 187 GLY A O 1
ATOM 1363 N N . HIS A 1 188 ? -10.844 -19.359 -29.719 1 96.38 188 HIS A N 1
ATOM 1364 C CA . HIS A 1 188 ? -10.195 -20.578 -30.172 1 96.38 188 HIS A CA 1
ATOM 1365 C C . HIS A 1 188 ? -9.805 -21.469 -28.984 1 96.38 188 HIS A C 1
ATOM 1367 O O . HIS A 1 188 ? -10.07 -22.672 -29 1 96.38 188 HIS A O 1
ATOM 1373 N N . TYR A 1 189 ? -9.203 -20.891 -27.969 1 95.38 189 TYR A N 1
ATOM 1374 C CA . TYR A 1 189 ? -8.578 -21.688 -26.922 1 95.38 189 TYR A CA 1
ATOM 1375 C C . TYR A 1 189 ? -9.516 -21.875 -25.734 1 95.38 189 TYR A C 1
ATOM 1377 O O . TYR A 1 189 ? -9.391 -22.844 -24.984 1 95.38 189 TYR A O 1
ATOM 1385 N N . VAL A 1 190 ? -10.383 -20.953 -25.531 1 92.81 190 VAL A N 1
ATOM 1386 C CA . VAL A 1 190 ? -11.273 -21.031 -24.375 1 92.81 190 VAL A CA 1
ATOM 1387 C C . VAL A 1 190 ? -12.672 -21.422 -24.828 1 92.81 190 VAL A C 1
ATOM 1389 O O . VAL A 1 190 ? -13.469 -21.938 -24.047 1 92.81 190 VAL A O 1
ATOM 1392 N N . GLY A 1 191 ? -13.039 -21.188 -26.109 1 93.31 191 GLY A N 1
ATOM 1393 C CA . GLY A 1 191 ? -14.367 -21.5 -26.625 1 93.31 191 GLY A CA 1
ATOM 1394 C C . GLY A 1 191 ? -15.414 -20.469 -26.234 1 93.31 191 GLY A C 1
ATOM 1395 O O . GLY A 1 191 ? -16.594 -20.812 -26.078 1 93.31 191 GLY A O 1
ATOM 1396 N N . LEU A 1 192 ? -14.969 -19.297 -26.031 1 93.62 192 LEU A N 1
ATOM 1397 C CA . LEU A 1 192 ? -15.859 -18.219 -25.625 1 93.62 192 LEU A CA 1
ATOM 1398 C C . LEU A 1 192 ? -15.891 -17.125 -26.672 1 93.62 192 LEU A C 1
ATOM 1400 O O . LEU A 1 192 ? -14.836 -16.656 -27.125 1 93.62 192 LEU A O 1
ATOM 1404 N N . THR A 1 193 ? -17.047 -16.766 -27.141 1 95.69 193 THR A N 1
ATOM 1405 C CA . THR A 1 193 ? -17.219 -15.617 -28.016 1 95.69 193 THR A CA 1
ATOM 1406 C C . THR A 1 193 ? -17.359 -14.336 -27.203 1 95.69 193 THR A C 1
ATOM 1408 O O . THR A 1 193 ? -18.25 -14.219 -26.359 1 95.69 193 THR A O 1
ATOM 1411 N N . VAL A 1 194 ? -16.422 -13.375 -27.438 1 97.25 194 VAL A N 1
ATOM 1412 C CA . VAL A 1 194 ? -16.422 -12.148 -26.656 1 97.25 194 VAL A CA 1
ATOM 1413 C C . VAL A 1 194 ? -16.344 -10.945 -27.594 1 97.25 194 VAL A C 1
ATOM 1415 O O . VAL A 1 194 ? -15.945 -11.078 -28.75 1 97.25 194 VAL A O 1
ATOM 1418 N N . GLU A 1 195 ? -16.781 -9.766 -27.141 1 97.5 195 GLU A N 1
ATOM 1419 C CA . GLU A 1 195 ? -16.766 -8.523 -27.906 1 97.5 195 GLU A CA 1
ATOM 1420 C C . GLU A 1 195 ? -15.43 -7.793 -27.75 1 97.5 195 GLU A C 1
ATOM 1422 O O . GLU A 1 195 ? -15.039 -7.012 -28.625 1 97.5 195 GLU A O 1
ATOM 1427 N N . ASP A 1 196 ? -14.812 -8.031 -26.609 1 97.75 196 ASP A N 1
ATOM 1428 C CA . ASP A 1 196 ? -13.555 -7.359 -26.281 1 97.75 196 ASP A CA 1
ATOM 1429 C C . ASP A 1 196 ? -12.688 -8.227 -25.375 1 97.75 196 ASP A C 1
ATOM 1431 O O . ASP A 1 196 ? -13.203 -9.094 -24.672 1 97.75 196 ASP A O 1
ATOM 1435 N N . ALA A 1 197 ? -11.398 -8.016 -25.5 1 97.81 197 ALA A N 1
ATOM 1436 C CA . ALA A 1 197 ? -10.43 -8.734 -24.672 1 97.81 197 ALA A CA 1
ATOM 1437 C C . ALA A 1 197 ? -9.188 -7.895 -24.406 1 97.81 197 ALA A C 1
ATOM 1439 O O . ALA A 1 197 ? -8.719 -7.176 -25.297 1 97.81 197 ALA A O 1
ATOM 1440 N N . ALA A 1 198 ? -8.695 -7.973 -23.234 1 97.88 198 ALA A N 1
ATOM 1441 C CA . ALA A 1 198 ? -7.465 -7.277 -22.859 1 97.88 198 ALA A CA 1
ATOM 1442 C C . ALA A 1 198 ? -6.625 -8.133 -21.906 1 97.88 198 ALA A C 1
ATOM 1444 O O . ALA A 1 198 ? -7.164 -8.812 -21.031 1 97.88 198 ALA A O 1
ATOM 1445 N N . ILE A 1 199 ? -5.363 -8.047 -22.125 1 96.56 199 ILE A N 1
ATOM 1446 C CA . ILE A 1 199 ? -4.449 -8.719 -21.203 1 96.56 199 ILE A CA 1
ATOM 1447 C C . ILE A 1 199 ? -4.297 -7.902 -19.922 1 96.56 199 ILE A C 1
ATOM 1449 O O . ILE A 1 199 ? -3.965 -6.715 -19.984 1 96.56 199 ILE A O 1
ATOM 1453 N N . ALA A 1 200 ? -4.582 -8.531 -18.828 1 93.38 200 ALA A N 1
ATOM 1454 C CA . ALA A 1 200 ? -4.332 -7.91 -17.531 1 93.38 200 ALA A CA 1
ATOM 1455 C C . ALA A 1 200 ? -2.887 -8.125 -17.094 1 93.38 200 ALA A C 1
ATOM 1457 O O . ALA A 1 200 ? -2.248 -7.215 -16.562 1 93.38 200 ALA A O 1
ATOM 1458 N N . SER A 1 201 ? -2.396 -9.336 -17.297 1 93.5 201 SER A N 1
ATOM 1459 C CA . SER A 1 201 ? -1.017 -9.672 -16.969 1 93.5 201 SER A CA 1
ATOM 1460 C C . SER A 1 201 ? -0.577 -10.953 -17.656 1 93.5 201 SER A C 1
ATOM 1462 O O . SER A 1 201 ? -1.405 -11.695 -18.203 1 93.5 201 SER A O 1
ATOM 1464 N N . LEU A 1 202 ? 0.751 -11.148 -17.703 1 95.69 202 LEU A N 1
ATOM 1465 C CA . LEU A 1 202 ? 1.341 -12.359 -18.266 1 95.69 202 LEU A CA 1
ATOM 1466 C C . LEU A 1 202 ? 2.35 -12.969 -17.297 1 95.69 202 LEU A C 1
ATOM 1468 O O . LEU A 1 202 ? 2.939 -12.258 -16.469 1 95.69 202 LEU A O 1
ATOM 1472 N N . ASP A 1 203 ? 2.439 -14.25 -17.344 1 95.88 203 ASP A N 1
ATOM 1473 C CA . ASP A 1 203 ? 3.518 -15 -16.719 1 95.88 203 ASP A CA 1
ATOM 1474 C C . ASP A 1 203 ? 4.086 -16.047 -17.672 1 95.88 203 ASP A C 1
ATOM 1476 O O . ASP A 1 203 ? 3.746 -16.062 -18.859 1 95.88 203 ASP A O 1
ATOM 1480 N N . ALA A 1 204 ? 4.969 -16.859 -17.156 1 97.69 204 ALA A N 1
ATOM 1481 C CA . ALA A 1 204 ? 5.734 -17.781 -18.016 1 97.69 204 ALA A CA 1
ATOM 1482 C C . ALA A 1 204 ? 4.828 -18.828 -18.641 1 97.69 204 ALA A C 1
ATOM 1484 O O . ALA A 1 204 ? 5.211 -19.484 -19.609 1 97.69 204 ALA A O 1
ATOM 1485 N N . ILE A 1 205 ? 3.613 -18.969 -18.062 1 97 205 ILE A N 1
ATOM 1486 C CA . ILE A 1 205 ? 2.85 -20.125 -18.547 1 97 205 ILE A CA 1
ATOM 1487 C C . ILE A 1 205 ? 1.5 -19.656 -19.078 1 97 205 ILE A C 1
ATOM 1489 O O . ILE A 1 205 ? 0.666 -20.469 -19.484 1 97 205 ILE A O 1
ATOM 1493 N N . GLY A 1 206 ? 1.289 -18.359 -19.125 1 96.12 206 GLY A N 1
ATOM 1494 C CA . GLY A 1 206 ? 0.029 -17.891 -19.688 1 96.12 206 GLY A CA 1
ATOM 1495 C C . GLY A 1 206 ? -0.258 -16.438 -19.391 1 96.12 206 GLY A C 1
ATOM 1496 O O . GLY A 1 206 ? 0.636 -15.695 -18.984 1 96.12 206 GLY A O 1
ATOM 1497 N N . MET A 1 207 ? -1.504 -16.078 -19.734 1 95.5 207 MET A N 1
ATOM 1498 C CA . MET A 1 207 ? -1.904 -14.688 -19.516 1 95.5 207 MET A CA 1
ATOM 1499 C C . MET A 1 207 ? -3.258 -14.609 -18.812 1 95.5 207 MET A C 1
ATOM 1501 O O . MET A 1 207 ? -4.105 -15.484 -19 1 95.5 207 MET A O 1
ATOM 1505 N N . ASN A 1 208 ? -3.406 -13.695 -17.906 1 93 208 ASN A N 1
ATOM 1506 C CA . ASN A 1 208 ? -4.684 -13.297 -17.328 1 93 208 ASN A CA 1
ATOM 1507 C C . ASN A 1 208 ? -5.348 -12.195 -18.141 1 93 208 ASN A C 1
ATOM 1509 O O . ASN A 1 208 ? -4.699 -11.211 -18.516 1 93 208 ASN A O 1
ATOM 1513 N N . MET A 1 209 ? -6.645 -12.406 -18.406 1 94.69 209 MET A N 1
ATOM 1514 C CA . MET A 1 209 ? -7.312 -11.492 -19.328 1 94.69 209 MET A CA 1
ATOM 1515 C C . MET A 1 209 ? -8.641 -11.016 -18.75 1 94.69 209 MET A C 1
ATOM 1517 O O . MET A 1 209 ? -9.219 -11.664 -17.875 1 94.69 209 MET A O 1
ATOM 1521 N N . LYS A 1 210 ? -9.031 -9.883 -19.141 1 94.5 210 LYS A N 1
ATOM 1522 C CA . LYS A 1 210 ? -10.383 -9.375 -18.969 1 94.5 210 LYS A CA 1
ATOM 1523 C C . LYS A 1 210 ? -11.141 -9.367 -20.281 1 94.5 210 LYS A C 1
ATOM 1525 O O . LYS A 1 210 ? -10.672 -8.812 -21.281 1 94.5 210 LYS A O 1
ATOM 1530 N N . VAL A 1 211 ? -12.305 -9.961 -20.25 1 96.31 211 VAL A N 1
ATOM 1531 C CA . VAL A 1 211 ? -13.07 -10.039 -21.5 1 96.31 211 VAL A CA 1
ATOM 1532 C C . VAL A 1 211 ? -14.461 -9.461 -21.281 1 96.31 211 VAL A C 1
ATOM 1534 O O . VAL A 1 211 ? -14.938 -9.367 -20.141 1 96.31 211 VAL A O 1
ATOM 1537 N N . THR A 1 212 ? -15.031 -9.055 -22.328 1 96.56 212 THR A N 1
ATOM 1538 C CA . THR A 1 212 ? -16.375 -8.477 -22.281 1 96.56 212 THR A CA 1
ATOM 1539 C C . THR A 1 212 ? -17.328 -9.266 -23.172 1 96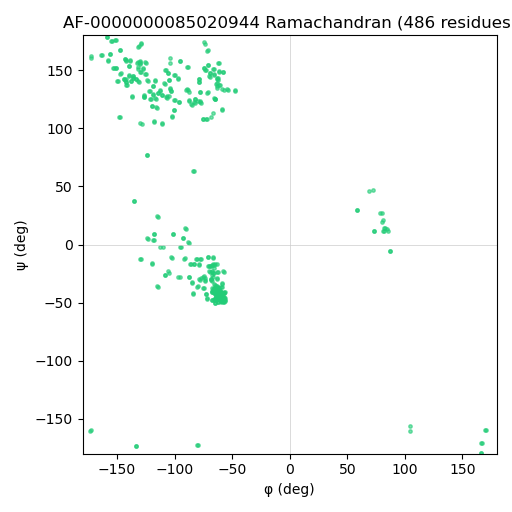.56 212 THR A C 1
ATOM 1541 O O . THR A 1 212 ? -17.016 -9.562 -24.328 1 96.56 212 THR A O 1
ATOM 1544 N N . ARG A 1 213 ? -18.375 -9.672 -22.547 1 94.94 213 ARG A N 1
ATOM 1545 C CA . ARG A 1 213 ? -19.469 -10.359 -23.234 1 94.94 213 ARG A CA 1
ATOM 1546 C C . ARG A 1 213 ? -20.828 -9.852 -22.766 1 94.94 213 ARG A C 1
ATOM 1548 O O . ARG A 1 213 ? -21.109 -9.867 -21.562 1 94.94 213 ARG A O 1
ATOM 1555 N N . GLY A 1 214 ? -21.656 -9.445 -23.703 1 93.44 214 GLY A N 1
ATOM 1556 C CA . GLY A 1 214 ? -22.984 -8.961 -23.344 1 93.44 214 GLY A CA 1
ATOM 1557 C C . GLY A 1 214 ? -22.953 -7.777 -22.391 1 93.44 214 GLY A C 1
ATOM 1558 O O . GLY A 1 214 ? -23.75 -7.695 -21.469 1 93.44 214 GLY A O 1
ATOM 1559 N N . GLY A 1 215 ? -21.938 -6.969 -22.453 1 90.94 215 GLY A N 1
ATOM 1560 C CA . GLY A 1 215 ? -21.828 -5.777 -21.625 1 90.94 215 GLY A CA 1
ATOM 1561 C C . GLY A 1 215 ? -21.203 -6.043 -20.281 1 90.94 215 GLY A C 1
ATOM 1562 O O . GLY A 1 215 ? -20.953 -5.109 -19.5 1 90.94 215 GLY A O 1
ATOM 1563 N N . GLU A 1 216 ? -20.984 -7.281 -20.047 1 91.94 216 GLU A N 1
ATOM 1564 C CA . GLU A 1 216 ? -20.344 -7.648 -18.781 1 91.94 216 GLU A CA 1
ATOM 1565 C C . GLU A 1 216 ? -18.891 -8.031 -18.984 1 91.94 216 GLU A C 1
ATOM 1567 O O . GLU A 1 216 ? -18.531 -8.617 -20.016 1 91.94 216 GLU A O 1
ATOM 1572 N N . SER A 1 217 ? -18.125 -7.621 -18.062 1 93.12 217 SER A N 1
ATOM 1573 C CA . SER A 1 217 ? -16.703 -7.984 -18.109 1 93.12 217 SER A CA 1
ATOM 1574 C C . SER A 1 217 ? -16.359 -9 -17.031 1 93.12 217 SER A C 1
ATOM 1576 O O . SER A 1 217 ? -16.891 -8.938 -15.922 1 93.12 217 SER A O 1
ATOM 1578 N N . PHE A 1 218 ? -15.562 -9.961 -17.391 1 89.94 218 PHE A N 1
ATOM 1579 C CA . PHE A 1 218 ? -15.094 -10.922 -16.406 1 89.94 218 PHE A CA 1
ATOM 1580 C C . PHE A 1 218 ? -13.68 -11.391 -16.75 1 89.94 218 PHE A C 1
ATOM 1582 O O . PHE A 1 218 ? -13.195 -11.172 -17.859 1 89.94 218 PHE A O 1
ATOM 1589 N N . LYS A 1 219 ? -13.055 -12.039 -15.844 1 89.12 219 LYS A N 1
ATOM 1590 C CA . LYS A 1 219 ? -11.656 -12.445 -15.953 1 89.12 219 LYS A CA 1
ATOM 1591 C C . LYS A 1 219 ? -11.531 -13.883 -16.438 1 89.12 219 LYS A C 1
ATOM 1593 O O . LYS A 1 219 ? -12.328 -14.742 -16.047 1 89.12 219 LYS A O 1
ATOM 1598 N N . ILE A 1 220 ? -10.523 -14.094 -17.266 1 92.12 220 ILE A N 1
ATOM 1599 C CA . ILE A 1 220 ? -10.242 -15.469 -17.672 1 92.12 220 ILE A CA 1
ATOM 1600 C C . ILE A 1 220 ? -8.734 -15.695 -17.688 1 92.12 220 ILE A C 1
ATOM 1602 O O . ILE A 1 220 ? -7.953 -14.742 -17.719 1 92.12 220 ILE A O 1
ATOM 1606 N N . ARG A 1 221 ? -8.367 -16.938 -17.594 1 93.94 221 ARG A N 1
ATOM 1607 C CA . ARG A 1 221 ? -6.988 -17.391 -17.75 1 93.94 221 ARG A CA 1
ATOM 1608 C C . ARG A 1 221 ? -6.793 -18.109 -19.078 1 93.94 221 ARG A C 1
ATOM 1610 O O . ARG A 1 221 ? -7.586 -18.984 -19.438 1 93.94 221 ARG A O 1
ATOM 1617 N N . LEU A 1 222 ? -5.828 -17.641 -19.797 1 95.38 222 LEU A N 1
ATOM 1618 C CA . LEU A 1 222 ? -5.457 -18.328 -21.047 1 95.38 222 LEU A CA 1
ATOM 1619 C C . LEU A 1 222 ? -4.027 -18.844 -20.969 1 95.38 222 LEU A C 1
ATOM 1621 O O . LEU A 1 222 ? -3.072 -18.078 -21.141 1 95.38 222 LEU A O 1
ATOM 1625 N N . PRO A 1 223 ? -3.887 -20.141 -20.812 1 96.06 223 PRO A N 1
ATOM 1626 C CA . PRO A 1 223 ? -2.539 -20.719 -20.766 1 96.06 223 PRO A CA 1
ATOM 1627 C C . PRO A 1 223 ? -1.835 -20.656 -22.125 1 96.06 223 PRO A C 1
ATOM 1629 O O . PRO A 1 223 ? -2.486 -20.734 -23.172 1 96.06 223 PRO A O 1
ATOM 1632 N N . PHE A 1 224 ? -0.587 -20.516 -22.062 1 97.19 224 PHE A N 1
ATOM 1633 C CA . PHE A 1 224 ? 0.224 -20.641 -23.266 1 97.19 224 PHE A CA 1
ATOM 1634 C C . PHE A 1 224 ? 0.276 -22.094 -23.719 1 97.19 224 PHE A C 1
ATOM 1636 O O . PHE A 1 224 ? 0.105 -23.016 -22.922 1 97.19 224 PHE A O 1
ATOM 1643 N N . THR A 1 225 ? 0.491 -22.219 -24.969 1 96.69 225 THR A N 1
ATOM 1644 C CA . THR A 1 225 ? 0.613 -23.562 -25.531 1 96.69 225 THR A CA 1
ATOM 1645 C C . THR A 1 225 ? 1.908 -24.234 -25.062 1 96.69 225 THR A C 1
ATOM 1647 O O . THR A 1 225 ? 2.014 -25.453 -25.047 1 96.69 225 THR A O 1
ATOM 1650 N N . GLU A 1 226 ? 2.861 -23.469 -24.703 1 97 226 GLU A N 1
ATOM 1651 C CA . GLU A 1 226 ? 4.117 -23.906 -24.109 1 97 226 GLU A CA 1
ATOM 1652 C C . GLU A 1 226 ? 4.707 -22.812 -23.219 1 97 226 GLU A C 1
ATOM 1654 O O . GLU A 1 226 ? 4.48 -21.625 -23.453 1 97 226 GLU A O 1
ATOM 1659 N N . PRO A 1 227 ? 5.484 -23.203 -22.203 1 97.31 227 PRO A N 1
ATOM 1660 C CA . PRO A 1 227 ? 6.082 -22.203 -21.328 1 97.31 227 PRO A CA 1
ATOM 1661 C C . PRO A 1 227 ? 7.047 -21.266 -22.062 1 97.31 227 PRO A C 1
ATOM 1663 O O . PRO A 1 227 ? 7.734 -21.703 -22.984 1 97.31 227 PRO A O 1
ATOM 1666 N N . ALA A 1 228 ? 7.035 -20.031 -21.703 1 97.44 228 ALA A N 1
ATOM 1667 C CA . ALA A 1 228 ? 7.918 -18.984 -22.219 1 97.44 228 ALA A CA 1
ATOM 1668 C C . ALA A 1 228 ? 8.625 -18.25 -21.094 1 97.44 228 ALA A C 1
ATOM 1670 O O . ALA A 1 228 ? 7.969 -17.688 -20.203 1 97.44 228 ALA A O 1
ATOM 1671 N N . ARG A 1 229 ? 9.93 -18.188 -21.203 1 96.19 229 ARG A N 1
ATOM 1672 C CA . ARG A 1 229 ? 10.641 -17.766 -20 1 96.19 229 ARG A CA 1
ATOM 1673 C C . ARG A 1 229 ? 11.414 -16.469 -20.25 1 96.19 229 ARG A C 1
ATOM 1675 O O . ARG A 1 229 ? 12.211 -16.047 -19.406 1 96.19 229 ARG A O 1
ATOM 1682 N N . ASP A 1 230 ? 11.281 -15.875 -21.438 1 96.38 230 ASP A N 1
ATOM 1683 C CA . ASP A 1 230 ? 11.844 -14.562 -21.766 1 96.38 230 ASP A CA 1
ATOM 1684 C C . ASP A 1 230 ? 11.008 -13.844 -22.812 1 96.38 230 ASP A C 1
ATOM 1686 O O . ASP A 1 230 ? 10.039 -14.406 -23.328 1 96.38 230 ASP A O 1
ATOM 1690 N N . ARG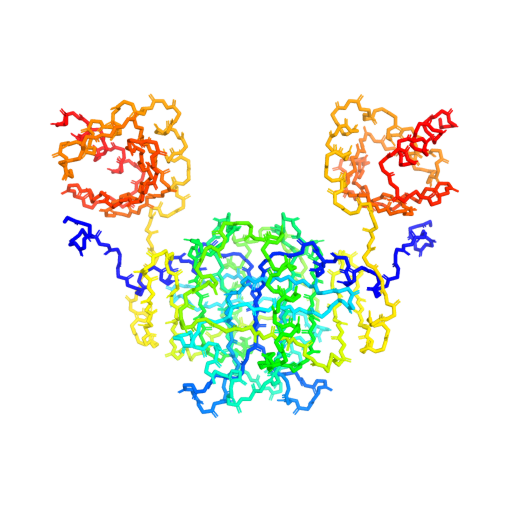 A 1 231 ? 11.359 -12.695 -23.094 1 95.69 231 ARG A N 1
ATOM 1691 C CA . ARG A 1 231 ? 10.562 -11.828 -23.969 1 95.69 231 ARG A CA 1
ATOM 1692 C C . ARG A 1 231 ? 10.414 -12.445 -25.359 1 95.69 231 ARG A C 1
ATOM 1694 O O . ARG A 1 231 ? 9.32 -12.445 -25.922 1 95.69 231 ARG A O 1
ATOM 1701 N N . LYS A 1 232 ? 11.5 -12.875 -25.859 1 96.81 232 LYS A N 1
ATOM 1702 C CA . LYS A 1 232 ? 11.477 -13.477 -27.188 1 96.81 232 LYS A CA 1
ATOM 1703 C C . LYS A 1 232 ? 10.547 -14.68 -27.234 1 96.81 232 LYS A C 1
ATOM 1705 O O . LYS A 1 232 ? 9.734 -14.812 -28.156 1 96.81 232 LYS A O 1
ATOM 1710 N N . ALA A 1 233 ? 10.711 -15.555 -26.266 1 97.88 233 ALA A N 1
ATOM 1711 C CA . ALA A 1 233 ? 9.883 -16.75 -26.203 1 97.88 233 ALA A CA 1
ATOM 1712 C C . ALA A 1 233 ? 8.406 -16.391 -26.062 1 97.88 233 ALA A C 1
ATOM 1714 O O . ALA A 1 233 ? 7.539 -17.047 -26.656 1 97.88 233 ALA A O 1
ATOM 1715 N N . VAL A 1 234 ? 8.039 -15.391 -25.281 1 97.75 234 VAL A N 1
ATOM 1716 C CA . VAL A 1 234 ? 6.664 -14.945 -25.094 1 97.75 234 VAL A CA 1
ATOM 1717 C C . VAL A 1 234 ? 6.105 -14.438 -26.422 1 97.75 234 VAL A C 1
ATOM 1719 O O . VAL A 1 234 ? 4.984 -14.789 -26.797 1 97.75 234 VAL A O 1
ATOM 1722 N N . LYS A 1 235 ? 6.875 -13.648 -27.094 1 96.12 235 LYS A N 1
ATOM 1723 C CA . LYS A 1 235 ? 6.457 -13.156 -28.406 1 96.12 235 LYS A CA 1
ATOM 1724 C C . LYS A 1 235 ? 6.168 -14.312 -29.359 1 96.12 235 LYS A C 1
ATOM 1726 O O . LYS A 1 235 ? 5.141 -14.32 -30.047 1 96.12 235 LYS A O 1
ATOM 1731 N N . GLU A 1 236 ? 7.043 -15.242 -29.391 1 97.56 236 GLU A N 1
ATOM 1732 C CA . GLU A 1 236 ? 6.906 -16.375 -30.297 1 97.56 236 GLU A CA 1
ATOM 1733 C C . GLU A 1 236 ? 5.648 -17.188 -29.984 1 97.56 236 GLU A C 1
ATOM 1735 O O . GLU A 1 236 ? 4.918 -17.594 -30.891 1 97.56 236 GLU A O 1
ATOM 1740 N N . VAL A 1 237 ? 5.457 -17.406 -28.719 1 97.75 237 VAL A N 1
ATOM 1741 C CA . VAL A 1 237 ? 4.289 -18.188 -28.328 1 97.75 237 VAL A CA 1
ATOM 1742 C C . VAL A 1 237 ? 3.014 -17.422 -28.672 1 97.75 237 VAL A C 1
ATOM 1744 O O . VAL A 1 237 ? 2.051 -18 -29.172 1 97.75 237 VAL A O 1
ATOM 1747 N N . LEU A 1 238 ? 2.959 -16.141 -28.453 1 96.56 238 LEU A N 1
ATOM 1748 C CA . LEU A 1 238 ? 1.795 -15.312 -28.766 1 96.56 238 LEU A CA 1
ATOM 1749 C C . LEU A 1 238 ? 1.529 -15.281 -30.266 1 96.56 238 LEU A C 1
ATOM 1751 O O . LEU A 1 238 ? 0.383 -15.414 -30.688 1 96.56 238 LEU A O 1
ATOM 1755 N N . VAL A 1 239 ? 2.566 -15.07 -31.016 1 96.5 239 VAL A N 1
ATOM 1756 C CA . VAL A 1 239 ? 2.439 -15.078 -32.469 1 96.5 239 VAL A CA 1
ATOM 1757 C C . VAL A 1 239 ? 1.89 -16.422 -32.938 1 96.5 239 VAL A C 1
ATOM 1759 O O . VAL A 1 239 ? 0.976 -16.469 -33.781 1 96.5 239 VAL A O 1
ATOM 1762 N N . GLY A 1 240 ? 2.488 -17.484 -32.438 1 97.25 240 GLY A N 1
ATOM 1763 C CA . GLY A 1 240 ? 2.002 -18.812 -32.781 1 97.25 240 GLY A CA 1
ATOM 1764 C C . GLY A 1 240 ? 0.538 -19.016 -32.438 1 97.25 240 GLY A C 1
ATOM 1765 O O . GLY A 1 240 ? -0.222 -19.547 -33.25 1 97.25 240 GLY A O 1
ATOM 1766 N N . MET A 1 241 ? 0.188 -18.594 -31.219 1 97.12 241 MET A N 1
ATOM 1767 C CA . MET A 1 241 ? -1.193 -18.75 -30.781 1 97.12 241 MET A CA 1
ATOM 1768 C C . MET A 1 241 ? -2.137 -17.891 -31.625 1 97.12 241 MET A C 1
ATOM 1770 O O . MET A 1 241 ? -3.266 -18.297 -31.906 1 97.12 241 MET A O 1
ATOM 1774 N N . THR A 1 242 ? -1.704 -16.703 -32 1 95.25 242 THR A N 1
ATOM 1775 C CA . THR A 1 242 ? -2.492 -15.828 -32.875 1 95.25 242 THR A CA 1
ATOM 1776 C C . THR A 1 242 ? -2.727 -16.484 -34.25 1 95.25 242 THR A C 1
ATOM 1778 O O . THR A 1 242 ? -3.846 -16.469 -34.75 1 95.25 242 THR A O 1
ATOM 1781 N N . LYS A 1 243 ? -1.736 -17.078 -34.75 1 96.12 243 LYS A N 1
ATOM 1782 C CA . LYS A 1 243 ? -1.821 -17.703 -36.062 1 96.12 243 LYS A CA 1
ATOM 1783 C C . LYS A 1 243 ? -2.768 -18.906 -36.031 1 96.12 243 LYS A C 1
ATOM 1785 O O . LYS A 1 243 ? -3.482 -19.156 -37 1 96.12 243 LYS A O 1
ATOM 1790 N N . ALA A 1 244 ? -2.715 -19.578 -35 1 95.5 244 ALA A N 1
ATOM 1791 C CA . ALA A 1 244 ? -3.535 -20.781 -34.875 1 95.5 244 ALA A CA 1
ATOM 1792 C C . ALA A 1 244 ? -5 -20.422 -34.656 1 95.5 244 ALA A C 1
ATOM 1794 O O . ALA A 1 244 ? -5.891 -21.219 -34.938 1 95.5 244 ALA A O 1
ATOM 1795 N N . ALA A 1 245 ? -5.297 -19.359 -34.031 1 92.75 245 ALA A N 1
ATOM 1796 C CA . ALA A 1 245 ? -6.648 -18.922 -33.719 1 92.75 245 ALA A CA 1
ATOM 1797 C C . ALA A 1 245 ? -7.32 -18.25 -34.906 1 92.75 245 ALA A C 1
ATOM 1799 O O . ALA A 1 245 ? -8.539 -18.344 -35.062 1 92.75 245 ALA A O 1
ATOM 1800 N N . HIS B 1 1 ? 12.953 30.047 5.27 1 57.25 1 HIS B N 1
ATOM 1801 C CA . HIS B 1 1 ? 11.625 30.125 4.672 1 57.25 1 HIS B CA 1
ATOM 1802 C C . HIS B 1 1 ? 10.906 28.781 4.746 1 57.25 1 HIS B C 1
ATOM 1804 O O . HIS B 1 1 ? 9.773 28.703 5.23 1 57.25 1 HIS B O 1
ATOM 1810 N N . GLN B 1 2 ? 11.617 27.719 4.512 1 71.62 2 GLN B N 1
ATOM 1811 C CA . GLN B 1 2 ? 10.961 26.422 4.406 1 71.62 2 GLN B CA 1
ATOM 1812 C C . GLN B 1 2 ? 10.602 25.875 5.785 1 71.62 2 GLN B C 1
ATOM 1814 O O . GLN B 1 2 ? 9.531 25.281 5.969 1 71.62 2 GLN B O 1
ATOM 1819 N N . SER B 1 3 ? 11.406 26.297 6.699 1 74.12 3 SER B N 1
ATOM 1820 C CA . SER B 1 3 ? 11.172 25.75 8.031 1 74.12 3 SER B CA 1
ATOM 1821 C C . SER B 1 3 ? 10.008 26.453 8.719 1 74.12 3 SER B C 1
ATOM 1823 O O . SER B 1 3 ? 9.344 25.875 9.586 1 74.12 3 SER B O 1
ATOM 1825 N N . THR B 1 4 ? 9.688 27.641 8.164 1 81.12 4 THR B N 1
ATOM 1826 C CA . THR B 1 4 ? 8.664 28.422 8.859 1 81.12 4 THR B CA 1
ATOM 1827 C C . THR B 1 4 ? 7.375 28.469 8.039 1 81.12 4 THR B C 1
ATOM 1829 O O . THR B 1 4 ? 6.375 29.047 8.484 1 81.12 4 THR B O 1
ATOM 1832 N N . ALA B 1 5 ? 7.484 27.891 6.961 1 89.38 5 ALA B N 1
ATOM 1833 C CA . ALA B 1 5 ? 6.297 27.938 6.113 1 89.38 5 ALA B CA 1
ATOM 1834 C C . ALA B 1 5 ? 5.121 27.234 6.777 1 89.38 5 ALA B C 1
ATOM 1836 O O . ALA B 1 5 ? 5.285 26.156 7.371 1 89.38 5 ALA B O 1
ATOM 1837 N N . ALA B 1 6 ? 3.938 27.875 6.699 1 90.75 6 ALA B N 1
ATOM 1838 C CA . ALA B 1 6 ? 2.734 27.312 7.301 1 90.75 6 ALA B CA 1
ATOM 1839 C C . ALA B 1 6 ? 2.434 25.938 6.715 1 90.75 6 ALA B C 1
ATOM 1841 O O . ALA B 1 6 ? 2.543 25.719 5.504 1 90.75 6 ALA B O 1
ATOM 1842 N N . LYS B 1 7 ? 2.123 24.953 7.598 1 91.5 7 LYS B N 1
ATOM 1843 C CA . LYS B 1 7 ? 1.746 23.578 7.234 1 91.5 7 LYS B CA 1
ATOM 1844 C C . LYS B 1 7 ? 0.507 23.125 8 1 91.5 7 LYS B C 1
ATOM 1846 O O . LYS B 1 7 ? 0.187 23.688 9.055 1 91.5 7 LYS B O 1
ATOM 1851 N N . LEU B 1 8 ? -0.182 22.172 7.457 1 94 8 LEU B N 1
ATOM 1852 C CA . LEU B 1 8 ? -1.26 21.547 8.219 1 94 8 LEU B CA 1
ATOM 1853 C C . LEU B 1 8 ? -0.732 20.953 9.523 1 94 8 LEU B C 1
ATOM 1855 O O . LEU B 1 8 ? 0.418 20.516 9.586 1 94 8 LEU B O 1
ATOM 1859 N N . SER B 1 9 ? -1.641 20.984 10.539 1 95.5 9 SER B N 1
ATOM 1860 C CA . SER B 1 9 ? -1.246 20.266 11.75 1 95.5 9 SER B CA 1
ATOM 1861 C C . SER B 1 9 ? -1.042 18.781 11.477 1 95.5 9 SER B C 1
ATOM 1863 O O . SER B 1 9 ? -1.609 18.234 10.523 1 95.5 9 SER B O 1
ATOM 1865 N N . PHE B 1 10 ? -0.274 18.125 12.281 1 96.88 10 PHE B N 1
ATOM 1866 C CA . PHE B 1 10 ? -0.087 16.688 12.141 1 96.88 10 PHE B CA 1
ATOM 1867 C C . PHE B 1 10 ? -1.423 15.961 12.219 1 96.88 10 PHE B C 1
ATOM 1869 O O . PHE B 1 10 ? -1.676 15.031 11.453 1 96.88 10 PHE B O 1
ATOM 1876 N N . ALA B 1 11 ? -2.242 16.391 13.133 1 98.12 11 ALA B N 1
ATOM 1877 C CA . ALA B 1 11 ? -3.551 15.766 13.305 1 98.12 11 ALA B CA 1
ATOM 1878 C C . ALA B 1 11 ? -4.383 15.875 12.031 1 98.12 11 ALA B C 1
ATOM 1880 O O . ALA B 1 11 ? -4.965 14.883 11.578 1 98.12 11 ALA B O 1
ATOM 1881 N N . ASP B 1 12 ? -4.375 17.078 11.461 1 97.56 12 ASP B N 1
ATOM 1882 C CA . ASP B 1 12 ? -5.152 17.297 10.242 1 97.56 12 ASP B CA 1
ATOM 1883 C C . ASP B 1 12 ? -4.602 16.469 9.086 1 97.56 12 ASP B C 1
ATOM 1885 O O . ASP B 1 12 ? -5.367 15.938 8.273 1 97.56 12 ASP B O 1
ATOM 1889 N N . GLU B 1 13 ? -3.328 16.359 9 1 96.69 13 GLU B N 1
ATOM 1890 C CA . GLU B 1 13 ? -2.729 15.562 7.938 1 96.69 13 GLU B CA 1
ATOM 1891 C C . GLU B 1 13 ? -3.041 14.078 8.117 1 96.69 13 GLU B C 1
ATOM 1893 O O . GLU B 1 13 ? -3.348 13.383 7.145 1 96.69 13 GLU B O 1
ATOM 1898 N N . CYS B 1 14 ? -2.988 13.594 9.375 1 98.38 14 CYS B N 1
ATOM 1899 C CA . CYS B 1 14 ? -3.379 12.219 9.648 1 98.38 14 CYS B CA 1
ATOM 1900 C C . CYS B 1 14 ? -4.82 11.961 9.211 1 98.38 14 CYS B C 1
ATOM 1902 O O . CYS B 1 14 ? -5.094 11 8.492 1 98.38 14 CYS B O 1
ATOM 1904 N N . ARG B 1 15 ? -5.676 12.883 9.633 1 98.56 15 ARG B N 1
ATOM 1905 C CA . ARG B 1 15 ? -7.094 12.75 9.305 1 98.56 15 ARG B CA 1
ATOM 1906 C C . ARG B 1 15 ? -7.309 12.797 7.793 1 98.56 15 ARG B C 1
ATOM 1908 O O . ARG B 1 15 ? -8.172 12.086 7.266 1 98.56 15 ARG B O 1
ATOM 1915 N N . THR B 1 16 ? -6.551 13.602 7.102 1 98 16 THR B N 1
ATOM 1916 C CA . THR B 1 16 ? -6.68 13.758 5.66 1 98 16 THR B CA 1
ATOM 1917 C C . THR B 1 16 ? -6.305 12.461 4.945 1 98 16 THR B C 1
ATOM 1919 O O . THR B 1 16 ? -7.031 12 4.062 1 98 16 THR B O 1
ATOM 1922 N N . LEU B 1 17 ? -5.184 11.875 5.34 1 97.75 17 LEU B N 1
ATOM 1923 C CA . LEU B 1 17 ? -4.742 10.641 4.707 1 97.75 17 LEU B CA 1
ATOM 1924 C C . LEU B 1 17 ? -5.754 9.523 4.93 1 97.75 17 LEU B C 1
ATOM 1926 O O . LEU B 1 17 ? -6.059 8.766 4.008 1 97.75 17 LEU B O 1
ATOM 1930 N N . VAL B 1 18 ? -6.285 9.445 6.125 1 98.62 18 VAL B N 1
ATOM 1931 C CA . VAL B 1 18 ? -7.27 8.414 6.441 1 98.62 18 VAL B CA 1
ATOM 1932 C C . VAL B 1 18 ? -8.555 8.664 5.656 1 98.62 18 VAL B C 1
ATOM 1934 O O . VAL B 1 18 ? -9.18 7.723 5.164 1 98.62 18 VAL B O 1
ATOM 1937 N N . ASP B 1 19 ? -8.914 9.898 5.559 1 98.12 19 ASP B N 1
ATOM 1938 C CA . ASP B 1 19 ? -10.125 10.25 4.828 1 98.12 19 ASP B CA 1
ATOM 1939 C C . ASP B 1 19 ? -9.992 9.914 3.346 1 98.12 19 ASP B C 1
ATOM 1941 O O . ASP B 1 19 ? -10.938 9.445 2.723 1 98.12 19 ASP B O 1
ATOM 1945 N N . LEU B 1 20 ? -8.844 10.117 2.781 1 96.94 20 LEU B N 1
ATOM 1946 C CA . LEU B 1 20 ? -8.617 9.898 1.356 1 96.94 20 LEU B CA 1
ATOM 1947 C C . LEU B 1 20 ? -8.453 8.414 1.052 1 96.94 20 LEU B C 1
ATOM 1949 O O . LEU B 1 20 ? -8.75 7.969 -0.058 1 96.94 20 LEU B O 1
ATOM 1953 N N . GLY B 1 21 ? -7.93 7.711 2.031 1 97.19 21 GLY B N 1
ATOM 1954 C CA . GLY B 1 21 ? -7.582 6.316 1.812 1 97.19 21 GLY B CA 1
ATOM 1955 C C . GLY B 1 21 ? -8.789 5.43 1.56 1 97.19 21 GLY B C 1
ATOM 1956 O O . GLY B 1 21 ? -9.844 5.633 2.16 1 97.19 21 GLY B O 1
ATOM 1957 N N . ARG B 1 22 ? -8.617 4.398 0.708 1 97.94 22 ARG B N 1
ATOM 1958 C CA . ARG B 1 22 ? -9.648 3.404 0.444 1 97.94 22 ARG B CA 1
ATOM 1959 C C . ARG B 1 22 ? -9.227 2.027 0.942 1 97.94 22 ARG B C 1
ATOM 1961 O O . ARG B 1 22 ? -10.07 1.211 1.32 1 97.94 22 ARG B O 1
ATOM 1968 N N . TYR B 1 23 ? -7.957 1.756 0.809 1 98.19 23 TYR B N 1
ATOM 1969 C CA . TYR B 1 23 ? -7.359 0.507 1.263 1 98.19 23 TYR B CA 1
ATOM 1970 C C . TYR B 1 23 ? -6.16 0.774 2.164 1 98.19 23 TYR B C 1
ATOM 1972 O O . TYR B 1 23 ? -5.52 1.825 2.064 1 98.19 23 TYR B O 1
ATOM 1980 N N . GLY B 1 24 ? -5.855 -0.046 3.035 1 98.62 24 GLY B N 1
ATOM 1981 C CA . GLY B 1 24 ? -4.691 -0.029 3.906 1 98.62 24 GLY B CA 1
ATOM 1982 C C . GLY B 1 24 ? -4.297 -1.408 4.402 1 98.62 24 GLY B C 1
ATOM 1983 O O . GLY B 1 24 ? -4.926 -2.406 4.047 1 98.62 24 GLY B O 1
ATOM 1984 N N . VAL B 1 25 ? -3.234 -1.491 5.098 1 98.88 25 VAL B N 1
ATOM 1985 C CA . VAL B 1 25 ? -2.809 -2.738 5.723 1 98.88 25 VAL B CA 1
ATOM 1986 C C . VAL B 1 25 ? -3.182 -2.729 7.203 1 98.88 25 VAL B C 1
ATOM 1988 O O . VAL B 1 25 ? -2.695 -1.89 7.969 1 98.88 25 VAL B O 1
ATOM 1991 N N . ILE B 1 26 ? -4.055 -3.619 7.586 1 98.94 26 ILE B N 1
ATOM 1992 C CA . ILE B 1 26 ? -4.344 -3.789 9.008 1 98.94 26 ILE B CA 1
ATOM 1993 C C . ILE B 1 26 ? -3.369 -4.793 9.617 1 98.94 26 ILE B C 1
ATOM 1995 O O . ILE B 1 26 ? -3.186 -5.891 9.086 1 98.94 26 ILE B O 1
ATOM 1999 N N . SER B 1 27 ? -2.688 -4.391 10.609 1 98.88 27 SER B N 1
ATOM 2000 C CA . SER B 1 27 ? -1.785 -5.262 11.352 1 98.88 27 SER B CA 1
ATOM 2001 C C . SER B 1 27 ? -2.467 -5.832 12.594 1 98.88 27 SER B C 1
ATOM 2003 O O . SER B 1 27 ? -2.953 -5.082 13.438 1 98.88 27 SER B O 1
ATOM 2005 N N . THR B 1 28 ? -2.502 -7.102 12.68 1 98.81 28 THR B N 1
ATOM 2006 C CA . THR B 1 28 ? -3.152 -7.809 13.781 1 98.81 28 THR B CA 1
ATOM 2007 C C . THR B 1 28 ? -2.213 -8.844 14.391 1 98.81 28 THR B C 1
ATOM 2009 O O . THR B 1 28 ? -1.093 -9.031 13.906 1 98.81 28 THR B O 1
ATOM 2012 N N . PHE B 1 29 ? -2.678 -9.461 15.531 1 98.31 29 PHE B N 1
ATOM 2013 C CA . PHE B 1 29 ? -2 -10.633 16.078 1 98.31 29 PHE B CA 1
ATOM 2014 C C . PHE B 1 29 ? -2.455 -11.898 15.367 1 98.31 29 PHE B C 1
ATOM 2016 O O . PHE B 1 29 ? -3.641 -12.234 15.383 1 98.31 29 PHE B O 1
ATOM 2023 N N . ALA B 1 30 ? -1.509 -12.617 14.797 1 97.06 30 ALA B N 1
ATOM 2024 C CA . ALA B 1 30 ? -1.849 -13.797 14.008 1 97.06 30 ALA B CA 1
ATOM 2025 C C . ALA B 1 30 ? -2.299 -14.945 14.914 1 97.06 30 ALA B C 1
ATOM 2027 O O . ALA B 1 30 ? -1.471 -15.641 15.5 1 97.06 30 ALA B O 1
ATOM 2028 N N . ARG B 1 31 ? -3.521 -15.219 14.898 1 94.75 31 ARG B N 1
ATOM 2029 C CA . ARG B 1 31 ? -4.059 -16.297 15.719 1 94.75 31 ARG B CA 1
ATOM 2030 C C . ARG B 1 31 ? -3.479 -17.641 15.297 1 94.75 31 ARG B C 1
ATOM 2032 O O . ARG B 1 31 ? -3.236 -18.516 16.125 1 94.75 31 ARG B O 1
ATOM 2039 N N . GLU B 1 32 ? -3.27 -17.766 14 1 91.31 32 GLU B N 1
ATOM 2040 C CA . GLU B 1 32 ? -2.75 -19 13.438 1 91.31 32 GLU B CA 1
ATOM 2041 C C . GLU B 1 32 ? -1.405 -19.375 14.062 1 91.31 32 GLU B C 1
ATOM 2043 O O . GLU B 1 32 ? -1.029 -20.547 14.094 1 91.31 32 GLU B O 1
ATOM 2048 N N . HIS B 1 33 ? -0.722 -18.422 14.578 1 92.5 33 HIS B N 1
ATOM 2049 C CA . HIS B 1 33 ? 0.574 -18.656 15.203 1 92.5 33 HIS B CA 1
ATOM 2050 C C . HIS B 1 33 ? 0.523 -18.344 16.703 1 92.5 33 HIS B C 1
ATOM 2052 O O . HIS B 1 33 ? 1.52 -17.922 17.281 1 92.5 33 HIS B O 1
ATOM 2058 N N . GLY B 1 34 ? -0.736 -18.438 17.297 1 92.5 34 GLY B N 1
ATOM 2059 C CA . GLY B 1 34 ? -0.922 -18.234 18.719 1 92.5 34 GLY B CA 1
ATOM 2060 C C . GLY B 1 34 ? -0.812 -16.781 19.141 1 92.5 34 GLY B C 1
ATOM 2061 O O . GLY B 1 34 ? -0.595 -16.484 20.312 1 92.5 34 GLY B O 1
ATOM 2062 N N . GLY B 1 35 ? -0.799 -15.938 18.234 1 94.19 35 GLY B N 1
ATOM 2063 C CA . GLY B 1 35 ? -0.646 -14.523 18.531 1 94.19 35 GLY B CA 1
ATOM 2064 C C . GLY B 1 35 ? 0.801 -14.102 18.688 1 94.19 35 GLY B C 1
ATOM 2065 O O . GLY B 1 35 ? 1.082 -12.984 19.141 1 94.19 35 GLY B O 1
ATOM 2066 N N . GLU B 1 36 ? 1.717 -14.961 18.281 1 96.25 36 GLU B N 1
ATOM 2067 C CA . GLU B 1 36 ? 3.139 -14.719 18.516 1 96.25 36 GLU B CA 1
ATOM 2068 C C . GLU B 1 36 ? 3.738 -13.875 17.391 1 96.25 36 GLU B C 1
ATOM 2070 O O . GLU B 1 36 ? 4.852 -13.359 17.531 1 96.25 36 GLU B O 1
ATOM 2075 N N . TYR B 1 37 ? 3.047 -13.797 16.281 1 97.81 37 TYR B N 1
ATOM 2076 C CA . TYR B 1 37 ? 3.508 -13 15.156 1 97.81 37 TYR B CA 1
ATOM 2077 C C . TYR B 1 37 ? 2.48 -11.938 14.781 1 97.81 37 TYR B C 1
ATOM 2079 O O . TYR B 1 37 ? 1.281 -12.219 14.711 1 97.81 37 TYR B O 1
ATOM 2087 N N . PRO B 1 38 ? 2.949 -10.688 14.609 1 98.44 38 PRO B N 1
ATOM 2088 C CA . PRO B 1 38 ? 2.072 -9.75 13.906 1 98.44 38 PRO B CA 1
ATOM 2089 C C . PRO B 1 38 ? 1.906 -10.078 12.43 1 98.44 38 PRO B C 1
ATOM 2091 O O . PRO B 1 38 ? 2.832 -10.602 11.797 1 98.44 38 PRO B O 1
ATOM 2094 N N . THR B 1 39 ? 0.766 -9.859 11.898 1 98.56 39 THR B N 1
ATOM 2095 C CA . THR B 1 39 ? 0.516 -10.125 10.484 1 98.56 39 THR B CA 1
ATOM 2096 C C . THR B 1 39 ? -0.268 -8.977 9.852 1 98.56 39 THR B C 1
ATOM 2098 O O . THR B 1 39 ? -1.081 -8.336 10.516 1 98.56 39 THR B O 1
ATOM 2101 N N . GLY B 1 40 ? 0.022 -8.695 8.594 1 98.75 40 GLY B N 1
ATOM 2102 C CA . GLY B 1 40 ? -0.676 -7.664 7.84 1 98.75 40 GLY B CA 1
ATOM 2103 C C . GLY B 1 40 ? -1.651 -8.227 6.82 1 98.75 40 GLY B C 1
ATOM 2104 O O . GLY B 1 40 ? -1.405 -9.281 6.234 1 98.75 40 GLY B O 1
ATOM 2105 N N . SER B 1 41 ? -2.713 -7.512 6.598 1 98.19 41 SER B N 1
ATOM 2106 C CA . SER B 1 41 ? -3.693 -7.812 5.559 1 98.19 41 SER B CA 1
ATOM 2107 C C . SER B 1 41 ? -4.219 -6.539 4.906 1 98.19 41 SER B C 1
ATOM 2109 O O . SER B 1 41 ? -4.461 -5.539 5.59 1 98.19 41 SER B O 1
ATOM 2111 N N . ILE B 1 42 ? -4.387 -6.594 3.633 1 97.75 42 ILE B N 1
ATOM 2112 C CA . ILE B 1 42 ? -5.004 -5.461 2.947 1 97.75 42 ILE B CA 1
ATOM 2113 C C . ILE B 1 42 ? -6.516 -5.488 3.166 1 97.75 42 ILE B C 1
ATOM 2115 O O . ILE B 1 42 ? -7.16 -6.523 2.973 1 97.75 42 ILE B O 1
ATOM 2119 N N . VAL B 1 43 ? -7.047 -4.391 3.547 1 97.81 43 VAL B N 1
ATOM 2120 C CA . VAL B 1 43 ? -8.484 -4.27 3.744 1 97.81 43 VAL B CA 1
ATOM 2121 C C . VAL B 1 43 ? -8.984 -2.957 3.139 1 97.81 43 VAL B C 1
ATOM 2123 O O . VAL B 1 43 ? -8.273 -1.949 3.158 1 97.81 43 VAL B O 1
ATOM 2126 N N . GLY B 1 44 ? -10.18 -3.025 2.572 1 97.69 44 GLY B N 1
ATOM 2127 C CA . GLY B 1 44 ? -10.891 -1.787 2.297 1 97.69 44 GLY B CA 1
ATOM 2128 C C . GLY B 1 44 ? -11.445 -1.133 3.547 1 97.69 44 GLY B C 1
ATOM 2129 O O . GLY B 1 44 ? -11.805 -1.818 4.508 1 97.69 44 GLY B O 1
ATOM 2130 N N . PHE B 1 45 ? -11.539 0.222 3.5 1 98.81 45 PHE B N 1
ATOM 2131 C CA . PHE B 1 45 ? -12.102 0.917 4.652 1 98.81 45 PHE B CA 1
ATOM 2132 C C . PHE B 1 45 ? -12.664 2.273 4.246 1 98.81 45 PHE B C 1
ATOM 2134 O O . PHE B 1 45 ? -12.438 2.736 3.127 1 98.81 45 PHE B O 1
ATOM 2141 N N . ALA B 1 46 ? -13.422 2.791 5.078 1 98.69 46 ALA B N 1
ATOM 2142 C CA . ALA B 1 46 ? -13.82 4.195 5.109 1 98.69 46 ALA B CA 1
ATOM 2143 C C . ALA B 1 46 ? -13.648 4.781 6.508 1 98.69 46 ALA B C 1
ATOM 2145 O O . ALA B 1 46 ? -13.219 4.09 7.43 1 98.69 46 ALA B O 1
ATOM 2146 N N . SER B 1 47 ? -13.789 6.043 6.609 1 98.5 47 SER B N 1
ATOM 2147 C CA . SER B 1 47 ? -13.719 6.648 7.938 1 98.5 47 SER B CA 1
ATOM 2148 C C . SER B 1 47 ? -14.984 7.445 8.242 1 98.5 47 SER B C 1
ATOM 2150 O O . SER B 1 47 ? -15.539 8.102 7.363 1 98.5 47 SER B O 1
ATOM 2152 N N . ASP B 1 48 ? -15.43 7.375 9.469 1 97.88 48 ASP B N 1
ATOM 2153 C CA . ASP B 1 48 ? -16.594 8.164 9.852 1 97.88 48 ASP B CA 1
ATOM 2154 C C . ASP B 1 48 ? -16.203 9.609 10.141 1 97.88 48 ASP B C 1
ATOM 2156 O O . ASP B 1 48 ? -15.062 10.016 9.891 1 97.88 48 ASP B O 1
ATOM 2160 N N . ASP B 1 49 ? -17.109 10.438 10.648 1 95.25 49 ASP B N 1
ATOM 2161 C CA . ASP B 1 49 ? -16.906 11.867 10.812 1 95.25 49 ASP B CA 1
ATOM 2162 C C . ASP B 1 49 ? -15.844 12.156 11.875 1 95.25 49 ASP B C 1
ATOM 2164 O O . ASP B 1 49 ? -15.219 13.219 11.859 1 95.25 49 ASP B O 1
ATOM 2168 N N . ASP B 1 50 ? -15.641 11.203 12.766 1 96.12 50 ASP B N 1
ATOM 2169 C CA . ASP B 1 50 ? -14.648 11.375 13.828 1 96.12 50 ASP B CA 1
ATOM 2170 C C . ASP B 1 50 ? -13.297 10.805 13.406 1 96.12 50 ASP B C 1
ATOM 2172 O O . ASP B 1 50 ? -12.359 10.766 14.203 1 96.12 50 ASP B O 1
ATOM 2176 N N . GLY B 1 51 ? -13.18 10.375 12.18 1 97.94 51 GLY B N 1
ATOM 2177 C CA . GLY B 1 51 ? -11.922 9.867 11.648 1 97.94 51 GLY B CA 1
ATOM 2178 C C . GLY B 1 51 ? -11.656 8.422 12.016 1 97.94 51 GLY B C 1
ATOM 2179 O O . GLY B 1 51 ? -10.531 7.941 11.891 1 97.94 51 GLY B O 1
ATOM 2180 N N . ARG B 1 52 ? -12.742 7.738 12.57 1 98.69 52 ARG B N 1
ATOM 2181 C CA . ARG B 1 52 ? -12.57 6.34 12.945 1 98.69 52 ARG B CA 1
ATOM 2182 C C . ARG B 1 52 ? -12.742 5.426 11.742 1 98.69 52 ARG B C 1
ATOM 2184 O O . ARG B 1 52 ? -13.773 5.473 11.062 1 98.69 52 ARG B O 1
ATOM 2191 N N . PRO B 1 53 ? -11.781 4.562 11.422 1 98.88 53 PRO B N 1
ATOM 2192 C CA . PRO B 1 53 ? -11.914 3.613 10.312 1 98.88 53 PRO B CA 1
ATOM 2193 C C . PRO B 1 53 ? -13.07 2.639 10.508 1 98.88 53 PRO B C 1
ATOM 2195 O O . PRO B 1 53 ? -13.289 2.148 11.617 1 98.88 53 PRO B O 1
ATOM 2198 N N . ILE B 1 54 ? -13.766 2.438 9.461 1 98.88 54 ILE B N 1
ATOM 2199 C CA . ILE B 1 54 ? -14.875 1.488 9.367 1 98.88 54 ILE B CA 1
ATOM 2200 C C . ILE B 1 54 ? -14.531 0.404 8.344 1 98.88 54 ILE B C 1
ATOM 2202 O O . ILE B 1 54 ? -13.977 0.694 7.285 1 98.88 54 ILE B O 1
ATOM 2206 N N . PHE B 1 55 ? -14.945 -0.84 8.719 1 98.75 55 PHE B N 1
ATOM 2207 C CA . PHE B 1 55 ? -14.617 -1.983 7.871 1 98.75 55 PHE B CA 1
ATOM 2208 C C . PHE B 1 55 ? -15.836 -2.865 7.652 1 98.75 55 PHE B C 1
ATOM 2210 O O . PHE B 1 55 ? -16.656 -3.027 8.555 1 98.75 55 PHE B O 1
ATOM 2217 N N . ALA B 1 56 ? -15.953 -3.4 6.441 1 98.56 56 ALA B N 1
ATOM 2218 C CA . ALA B 1 56 ? -16.781 -4.578 6.176 1 98.56 56 ALA B CA 1
ATOM 2219 C C . ALA B 1 56 ? -15.914 -5.832 6.051 1 98.56 56 ALA B C 1
ATOM 2221 O O . ALA B 1 56 ? -15.188 -6 5.066 1 98.56 56 ALA B O 1
ATOM 2222 N N . LEU B 1 57 ? -16.016 -6.734 7.066 1 98.12 57 LEU B N 1
ATOM 2223 C CA . LEU B 1 57 ? -15.086 -7.852 7.105 1 98.12 57 LEU B CA 1
ATOM 2224 C C . LEU B 1 57 ? -15.82 -9.18 7.004 1 98.12 57 LEU B C 1
ATOM 2226 O O . LEU B 1 57 ? -16.844 -9.383 7.66 1 98.12 57 LEU B O 1
ATOM 2230 N N . SER B 1 58 ? -15.266 -10.031 6.199 1 96.12 58 SER B N 1
ATOM 2231 C CA . SER B 1 58 ? -15.797 -11.383 6.07 1 96.12 58 SER B CA 1
ATOM 2232 C C . SER B 1 58 ? -15.352 -12.266 7.23 1 96.12 58 SER B C 1
ATOM 2234 O O . SER B 1 58 ? -14.195 -12.203 7.656 1 96.12 58 SER B O 1
ATOM 2236 N N . SER B 1 59 ? -16.234 -13.109 7.734 1 96.69 59 SER B N 1
ATOM 2237 C CA . SER B 1 59 ? -15.914 -14.055 8.789 1 96.69 59 SER B CA 1
ATOM 2238 C C . SER B 1 59 ? -14.93 -15.109 8.305 1 96.69 59 SER B C 1
ATOM 2240 O O . SER B 1 59 ? -14.336 -15.836 9.102 1 96.69 59 SER B O 1
ATOM 2242 N N . MET B 1 60 ? -14.727 -15.148 7.066 1 93 60 MET B N 1
ATOM 2243 C CA . MET B 1 60 ? -13.844 -16.156 6.469 1 93 60 MET B CA 1
ATOM 2244 C C . MET B 1 60 ? -12.422 -15.625 6.379 1 93 60 MET B C 1
ATOM 2246 O O . MET B 1 60 ? -11.492 -16.391 6.102 1 93 60 MET B O 1
ATOM 2250 N N . SER B 1 61 ? -12.25 -14.367 6.59 1 93.94 61 SER B N 1
ATOM 2251 C CA . SER B 1 61 ? -10.922 -13.773 6.48 1 93.94 61 SER B CA 1
ATOM 2252 C C . SER B 1 61 ? -10.086 -14.047 7.73 1 93.94 61 SER B C 1
ATOM 2254 O O . SER B 1 61 ? -10.609 -14.016 8.844 1 93.94 61 SER B O 1
ATOM 2256 N N . GLY B 1 62 ? -8.82 -14.289 7.547 1 95.69 62 GLY B N 1
ATOM 2257 C CA . GLY B 1 62 ? -7.906 -14.492 8.664 1 95.69 62 GLY B CA 1
ATOM 2258 C C . GLY B 1 62 ? -7.867 -13.32 9.625 1 95.69 62 GLY B C 1
ATOM 2259 O O . GLY B 1 62 ? -7.867 -13.508 10.844 1 95.69 62 GLY B O 1
ATOM 2260 N N . HIS B 1 63 ? -7.859 -12.125 9.086 1 97.69 63 HIS B N 1
ATOM 2261 C CA . HIS B 1 63 ? -7.742 -10.945 9.945 1 97.69 63 HIS B CA 1
ATOM 2262 C C . HIS B 1 63 ? -9 -10.758 10.789 1 97.69 63 HIS B C 1
ATOM 2264 O O . HIS B 1 63 ? -8.938 -10.18 11.875 1 97.69 63 HIS B O 1
ATOM 2270 N N . THR B 1 64 ? -10.164 -11.195 10.266 1 98.06 64 THR B N 1
ATOM 2271 C CA . THR B 1 64 ? -11.367 -11.117 11.086 1 98.06 64 THR B CA 1
ATOM 2272 C C . THR B 1 64 ? -11.242 -12.008 12.32 1 98.06 64 THR B C 1
ATOM 2274 O O . THR B 1 64 ? -11.602 -11.602 13.422 1 98.06 64 THR B O 1
ATOM 2277 N N . GLY B 1 65 ? -10.758 -13.25 12.102 1 97.62 65 GLY B N 1
ATOM 2278 C CA . GLY B 1 65 ? -10.492 -14.133 13.227 1 97.62 65 GLY B CA 1
ATOM 2279 C C . GLY B 1 65 ? -9.477 -13.57 14.203 1 97.62 65 GLY B C 1
ATOM 2280 O O . GLY B 1 65 ? -9.625 -13.711 15.414 1 97.62 65 GLY B O 1
ATOM 2281 N N . ASP B 1 66 ? -8.43 -12.945 13.703 1 98.5 66 ASP B N 1
ATOM 2282 C CA . ASP B 1 66 ? -7.426 -12.305 14.539 1 98.5 66 ASP B CA 1
ATOM 2283 C C . ASP B 1 66 ? -8.055 -11.242 15.438 1 98.5 66 ASP B C 1
ATOM 2285 O O . ASP B 1 66 ? -7.805 -11.211 16.641 1 98.5 66 ASP B O 1
ATOM 2289 N N . LEU B 1 67 ? -8.859 -10.375 14.797 1 98.38 67 LEU B N 1
ATOM 2290 C CA . LEU B 1 67 ? -9.461 -9.258 15.508 1 98.38 67 LEU B CA 1
ATOM 2291 C C . LEU B 1 67 ? -10.445 -9.742 16.562 1 98.38 67 LEU B C 1
ATOM 2293 O O . LEU B 1 67 ? -10.586 -9.125 17.625 1 98.38 67 LEU B O 1
ATOM 2297 N N . LYS B 1 68 ? -11.117 -10.82 16.266 1 97.56 68 LYS B N 1
ATOM 2298 C CA . LYS B 1 68 ? -12.016 -11.414 17.25 1 97.56 68 LYS B CA 1
ATOM 2299 C C . LYS B 1 68 ? -11.242 -11.914 18.469 1 97.56 68 LYS B C 1
ATOM 2301 O O . LYS B 1 68 ? -11.695 -11.766 19.594 1 97.56 68 LYS B O 1
ATOM 2306 N N . ALA B 1 69 ? -10.117 -12.484 18.203 1 97.56 69 ALA B N 1
ATOM 2307 C CA . ALA B 1 69 ? -9.281 -13.016 19.281 1 97.56 69 ALA B CA 1
ATOM 2308 C C . ALA B 1 69 ? -8.617 -11.891 20.062 1 97.56 69 ALA B C 1
ATOM 2310 O O . ALA B 1 69 ? -8.508 -11.969 21.281 1 97.56 69 ALA B O 1
ATOM 2311 N N . ASN B 1 70 ? -8.117 -10.906 19.469 1 97.75 70 ASN B N 1
ATOM 2312 C CA . ASN B 1 70 ? -7.48 -9.711 20.016 1 97.75 70 ASN B CA 1
ATOM 2313 C C . ASN B 1 70 ? -7.723 -8.484 19.141 1 97.75 70 ASN B C 1
ATOM 2315 O O . ASN B 1 70 ? -7.141 -8.367 18.062 1 97.75 70 ASN B O 1
ATOM 2319 N N . GLY B 1 71 ? -8.516 -7.539 19.578 1 98.19 71 GLY B N 1
ATOM 2320 C CA . GLY B 1 71 ? -8.969 -6.418 18.781 1 98.19 71 GLY B CA 1
ATOM 2321 C C . GLY B 1 71 ? -7.922 -5.336 18.609 1 98.19 71 GLY B C 1
ATOM 2322 O O . GLY B 1 71 ? -8.102 -4.402 17.828 1 98.19 71 GLY B O 1
ATOM 2323 N N . LYS B 1 72 ? -6.797 -5.391 19.422 1 98.5 72 LYS B N 1
ATOM 2324 C CA . LYS B 1 72 ? -5.723 -4.41 19.312 1 98.5 72 LYS B CA 1
ATOM 2325 C C . LYS B 1 72 ? -5.027 -4.523 17.953 1 98.5 72 LYS B C 1
ATOM 2327 O O . LYS B 1 72 ? -4.582 -5.605 17.562 1 98.5 72 LYS B O 1
ATOM 2332 N N . CYS B 1 73 ? -4.941 -3.457 17.203 1 98.75 73 CYS B N 1
ATOM 2333 C CA . CYS B 1 73 ? -4.422 -3.471 15.836 1 98.75 73 CYS B CA 1
ATOM 2334 C C . CYS B 1 73 ? -3.953 -2.084 15.414 1 98.75 73 CYS B C 1
ATOM 2336 O O . CYS B 1 73 ? -3.959 -1.15 16.219 1 98.75 73 CYS B O 1
ATOM 2338 N N . SER B 1 74 ? -3.443 -1.963 14.242 1 98.81 74 SER B N 1
ATOM 2339 C CA . SER B 1 74 ? -3.148 -0.701 13.57 1 98.81 74 SER B CA 1
ATOM 2340 C C . SER B 1 74 ? -3.504 -0.765 12.086 1 98.81 74 SER B C 1
ATOM 2342 O O . SER B 1 74 ? -3.623 -1.853 11.516 1 98.81 74 SER B O 1
ATOM 2344 N N . LEU B 1 75 ? -3.791 0.349 11.523 1 98.94 75 LEU B N 1
ATOM 2345 C CA . LEU B 1 75 ? -4.066 0.512 10.102 1 98.94 75 LEU B CA 1
ATOM 2346 C C . LEU B 1 75 ? -3.061 1.463 9.461 1 98.94 75 LEU B C 1
ATOM 2348 O O . LEU B 1 75 ? -2.924 2.611 9.891 1 98.94 75 LEU B O 1
ATOM 2352 N N . THR B 1 76 ? -2.287 0.988 8.477 1 98.88 76 THR B N 1
ATOM 2353 C CA . THR B 1 76 ? -1.337 1.806 7.734 1 98.88 76 THR B CA 1
ATOM 2354 C C . THR B 1 76 ? -1.918 2.209 6.383 1 98.88 76 THR B C 1
ATOM 2356 O O . THR B 1 76 ? -2.334 1.354 5.598 1 98.88 76 THR B O 1
ATOM 2359 N N . VAL B 1 77 ? -1.951 3.504 6.133 1 98.69 77 VAL B N 1
ATOM 2360 C CA . VAL B 1 77 ? -2.564 4.082 4.945 1 98.69 77 VAL B CA 1
ATOM 2361 C C . VAL B 1 77 ? -1.561 4.984 4.23 1 98.69 77 VAL B C 1
ATOM 2363 O O . VAL B 1 77 ? -0.901 5.812 4.863 1 98.69 77 VAL B O 1
ATOM 2366 N N . THR B 1 78 ? -1.397 4.746 2.959 1 97.31 78 THR B N 1
ATOM 2367 C CA . THR B 1 78 ? -0.528 5.602 2.16 1 97.31 78 THR B CA 1
ATOM 2368 C C . THR B 1 78 ? -1.338 6.688 1.456 1 97.31 78 THR B C 1
ATOM 2370 O O . THR B 1 78 ? -2.547 6.543 1.265 1 97.31 78 THR B O 1
ATOM 2373 N N . ALA B 1 79 ? -0.676 7.742 1.105 1 94.5 79 ALA B N 1
ATOM 2374 C CA . ALA B 1 79 ? -1.3 8.75 0.249 1 94.5 79 ALA B CA 1
ATOM 2375 C C . ALA B 1 79 ? -1.689 8.156 -1.101 1 94.5 79 ALA B C 1
ATOM 2377 O O . ALA B 1 79 ? -1.029 7.238 -1.598 1 94.5 79 ALA B O 1
ATOM 2378 N N . PRO B 1 80 ? -2.783 8.711 -1.693 1 91.81 80 PRO B N 1
ATOM 2379 C CA . PRO B 1 80 ? -3.096 8.289 -3.061 1 91.81 80 PRO B CA 1
ATOM 2380 C C . PRO B 1 80 ? -1.916 8.461 -4.016 1 91.81 80 PRO B C 1
ATOM 2382 O O . PRO B 1 80 ? -1.24 9.492 -3.99 1 91.81 80 PRO B O 1
ATOM 2385 N N . GLY B 1 81 ? -1.675 7.387 -4.816 1 89.06 81 GLY B N 1
ATOM 2386 C CA . GLY B 1 81 ? -0.599 7.473 -5.789 1 89.06 81 GLY B CA 1
ATOM 2387 C C . GLY B 1 81 ? 0.769 7.195 -5.195 1 89.06 81 GLY B C 1
ATOM 2388 O O . GLY B 1 81 ? 1.793 7.465 -5.824 1 89.06 81 GLY B O 1
ATOM 2389 N N . PHE B 1 82 ? 0.852 6.652 -4.031 1 93.38 82 PHE B N 1
ATOM 2390 C CA . PHE B 1 82 ? 2.092 6.34 -3.334 1 93.38 82 PHE B CA 1
ATOM 2391 C C . PHE B 1 82 ? 3.068 5.621 -4.258 1 93.38 82 PHE B C 1
ATOM 2393 O O . PHE B 1 82 ? 2.701 4.652 -4.926 1 93.38 82 PHE B O 1
ATOM 2400 N N . THR B 1 83 ? 4.352 6.129 -4.223 1 89.94 83 THR B N 1
ATOM 2401 C CA . THR B 1 83 ? 5.352 5.527 -5.098 1 89.94 83 THR B CA 1
ATOM 2402 C C . THR B 1 83 ? 6.613 5.172 -4.316 1 89.94 83 THR B C 1
ATOM 2404 O O . THR B 1 83 ? 7.473 4.438 -4.812 1 89.94 83 THR B O 1
ATOM 2407 N N . GLY B 1 84 ? 6.621 5.746 -3.062 1 89.81 84 GLY B N 1
ATOM 2408 C CA . GLY B 1 84 ? 7.859 5.441 -2.367 1 89.81 84 GLY B CA 1
ATOM 2409 C C . GLY B 1 84 ? 8.039 6.238 -1.088 1 89.81 84 GLY B C 1
ATOM 2410 O O . GLY B 1 84 ? 7.074 6.789 -0.554 1 89.81 84 GLY B O 1
ATOM 2411 N N . ALA B 1 85 ? 9.273 6.348 -0.624 1 87.19 85 ALA B N 1
ATOM 2412 C CA . ALA B 1 85 ? 9.641 6.805 0.714 1 87.19 85 ALA B CA 1
ATOM 2413 C C . ALA B 1 85 ? 9.281 8.273 0.907 1 87.19 85 ALA B C 1
ATOM 2415 O O . ALA B 1 85 ? 9.008 8.711 2.027 1 87.19 85 ALA B O 1
ATOM 2416 N N . ALA B 1 86 ? 9.266 9 -0.155 1 86.5 86 ALA B N 1
ATOM 2417 C CA . ALA B 1 86 ? 9.023 10.438 -0.054 1 86.5 86 ALA B CA 1
ATOM 2418 C C . ALA B 1 86 ? 7.531 10.734 0.081 1 86.5 86 ALA B C 1
ATOM 2420 O O . ALA B 1 86 ? 7.145 11.859 0.414 1 86.5 86 ALA B O 1
ATOM 2421 N N . ASP B 1 87 ? 6.688 9.75 -0.157 1 91.88 87 ASP B N 1
ATOM 2422 C CA . ASP B 1 87 ? 5.242 9.969 -0.14 1 91.88 87 ASP B CA 1
ATOM 2423 C C . ASP B 1 87 ? 4.672 9.766 1.263 1 91.88 87 ASP B C 1
ATOM 2425 O O . ASP B 1 87 ? 5.223 9 2.057 1 91.88 87 ASP B O 1
ATOM 2429 N N . ALA B 1 88 ? 3.623 10.414 1.502 1 95.06 88 ALA B N 1
ATOM 2430 C CA . ALA B 1 88 ? 3.049 10.453 2.846 1 95.06 88 ALA B CA 1
ATOM 2431 C C . ALA B 1 88 ? 2.365 9.125 3.186 1 95.06 88 ALA B C 1
ATOM 2433 O O . ALA B 1 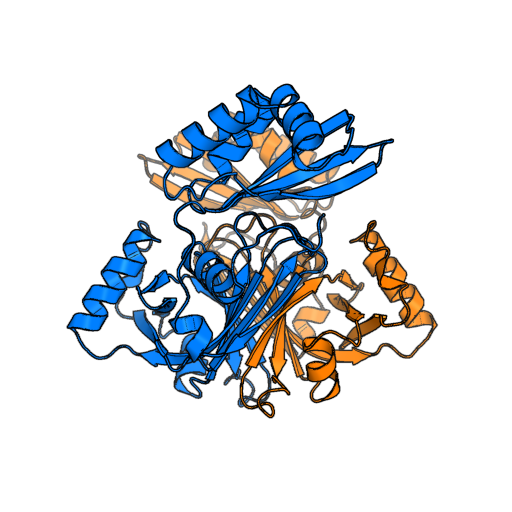88 ? 1.913 8.406 2.293 1 95.06 88 ALA B O 1
ATOM 2434 N N . ARG B 1 89 ? 2.328 8.82 4.465 1 97.69 89 ARG B N 1
ATOM 2435 C CA . ARG B 1 89 ? 1.603 7.684 5.031 1 97.69 89 ARG B CA 1
ATOM 2436 C C . ARG B 1 89 ? 1.301 7.91 6.508 1 97.69 89 ARG B C 1
ATOM 2438 O O . ARG B 1 89 ? 1.938 8.742 7.156 1 97.69 89 ARG B O 1
ATOM 2445 N N . VAL B 1 90 ? 0.345 7.211 6.918 1 98.56 90 VAL B N 1
ATOM 2446 C CA . VAL B 1 90 ? -0.062 7.297 8.32 1 98.56 90 VAL B CA 1
ATOM 2447 C C . VAL B 1 90 ? -0.363 5.902 8.859 1 98.56 90 VAL B C 1
ATOM 2449 O O . VAL B 1 90 ? -0.87 5.047 8.125 1 98.56 90 VAL B O 1
ATOM 2452 N N . THR B 1 91 ? 0.01 5.648 10.062 1 98.75 91 THR B N 1
ATOM 2453 C CA . THR B 1 91 ? -0.411 4.469 10.805 1 98.75 91 THR B CA 1
ATOM 2454 C C . THR B 1 91 ? -1.239 4.867 12.023 1 98.75 91 THR B C 1
ATOM 2456 O O . THR B 1 91 ? -0.761 5.594 12.898 1 98.75 91 THR B O 1
ATOM 2459 N N . ILE B 1 92 ? -2.457 4.438 12.039 1 98.75 92 ILE B N 1
ATOM 2460 C CA . ILE B 1 92 ? -3.357 4.691 13.156 1 98.75 92 ILE B CA 1
ATOM 2461 C C . ILE B 1 92 ? -3.48 3.432 14.016 1 98.75 92 ILE B C 1
ATOM 2463 O O . ILE B 1 92 ? -3.662 2.332 13.492 1 98.75 92 ILE B O 1
ATOM 2467 N N . THR B 1 93 ? -3.34 3.572 15.328 1 98.56 93 THR B N 1
ATOM 2468 C CA . THR B 1 93 ? -3.367 2.457 16.266 1 98.56 93 THR B CA 1
ATOM 2469 C C . THR B 1 93 ? -4.605 2.527 17.156 1 98.56 93 THR B C 1
ATOM 2471 O O . THR B 1 93 ? -4.934 3.59 17.688 1 98.56 93 THR B O 1
ATOM 2474 N N . GLY B 1 94 ? -5.234 1.408 17.25 1 98.56 94 GLY B N 1
ATOM 2475 C CA . GLY B 1 94 ? -6.414 1.349 18.094 1 98.56 94 GLY B CA 1
ATOM 2476 C C . GLY B 1 94 ? -6.969 -0.054 18.25 1 98.56 94 GLY B C 1
ATOM 2477 O O . GLY B 1 94 ? -6.23 -1.035 18.156 1 98.56 94 GLY B O 1
ATOM 2478 N N . THR B 1 95 ? -8.258 -0.149 18.656 1 98.69 95 THR B N 1
ATOM 2479 C CA . THR B 1 95 ? -8.953 -1.421 18.844 1 98.69 95 THR B CA 1
ATOM 2480 C C . THR B 1 95 ? -10.156 -1.518 17.906 1 98.69 95 THR B C 1
ATOM 2482 O O . THR B 1 95 ? -10.961 -0.592 17.828 1 98.69 95 THR B O 1
ATOM 2485 N N . VAL B 1 96 ? -10.219 -2.617 17.188 1 98.81 96 VAL B N 1
ATOM 2486 C CA . VAL B 1 96 ? -11.32 -2.852 16.266 1 98.81 96 VAL B CA 1
ATOM 2487 C C . VAL B 1 96 ? -12.289 -3.869 16.859 1 98.81 96 VAL B C 1
ATOM 2489 O O . VAL B 1 96 ? -11.867 -4.891 17.406 1 98.81 96 VAL B O 1
ATOM 2492 N N . ALA B 1 97 ? -13.539 -3.574 16.781 1 98.12 97 ALA B N 1
ATOM 2493 C CA . ALA B 1 97 ? -14.609 -4.453 17.266 1 98.12 97 ALA B CA 1
ATOM 2494 C C . ALA B 1 97 ? -15.828 -4.383 16.344 1 98.12 97 ALA B C 1
ATOM 2496 O O . ALA B 1 97 ? -15.984 -3.424 15.586 1 98.12 97 ALA B O 1
ATOM 2497 N N . PRO B 1 98 ? -16.672 -5.395 16.422 1 98.31 98 PRO B N 1
ATOM 2498 C CA . PRO B 1 98 ? -17.922 -5.336 15.641 1 98.31 98 PRO B CA 1
ATOM 2499 C C . PRO B 1 98 ? -18.844 -4.195 16.078 1 98.31 98 PRO B C 1
ATOM 2501 O O . PRO B 1 98 ? -18.922 -3.887 17.266 1 98.31 98 PRO B O 1
ATOM 2504 N N . ILE B 1 99 ? -19.406 -3.564 15.078 1 98.5 99 ILE B N 1
ATOM 2505 C CA . ILE B 1 99 ? -20.5 -2.631 15.359 1 98.5 99 ILE B CA 1
ATOM 2506 C C . ILE B 1 99 ? -21.781 -3.402 15.641 1 98.5 99 ILE B C 1
ATOM 2508 O O . ILE B 1 99 ? -22.266 -4.148 14.781 1 98.5 99 ILE B O 1
ATOM 2512 N N . THR B 1 100 ? -22.391 -3.246 16.75 1 97.44 100 THR B N 1
ATOM 2513 C CA . THR B 1 100 ? -23.531 -4.062 17.125 1 97.44 100 THR B CA 1
ATOM 2514 C C . THR B 1 100 ? -24.828 -3.246 17.062 1 97.44 100 THR B C 1
ATOM 2516 O O . THR B 1 100 ? -25.906 -3.801 16.844 1 97.44 100 THR B O 1
ATOM 2519 N N . ASP B 1 101 ? -24.75 -1.93 17.219 1 97.88 101 ASP B N 1
ATOM 2520 C CA . ASP B 1 101 ? -25.938 -1.074 17.141 1 97.88 101 ASP B CA 1
ATOM 2521 C C . ASP B 1 101 ? -26.438 -0.968 15.711 1 97.88 101 ASP B C 1
ATOM 2523 O O . ASP B 1 101 ? -25.672 -0.649 14.797 1 97.88 101 ASP B O 1
ATOM 2527 N N . ALA B 1 102 ? -27.688 -1.17 15.492 1 97.75 102 ALA B N 1
ATOM 2528 C CA . ALA B 1 102 ? -28.281 -1.233 14.156 1 97.75 102 ALA B CA 1
ATOM 2529 C C . ALA B 1 102 ? -28.141 0.103 13.43 1 97.75 102 ALA B C 1
ATOM 2531 O O . ALA B 1 102 ? -27.875 0.14 12.234 1 97.75 102 ALA B O 1
ATOM 2532 N N . ASP B 1 103 ? -28.391 1.138 14.156 1 98.06 103 ASP B N 1
ATOM 2533 C CA . ASP B 1 103 ? -28.266 2.459 13.547 1 98.06 103 ASP B CA 1
ATOM 2534 C C . ASP B 1 103 ? -26.828 2.752 13.133 1 98.06 103 ASP B C 1
ATOM 2536 O O . ASP B 1 103 ? -26.594 3.352 12.086 1 98.06 103 ASP B O 1
ATOM 2540 N N . ASP B 1 104 ? -25.922 2.346 13.984 1 97.88 104 ASP B N 1
ATOM 2541 C CA . ASP B 1 104 ? -24.516 2.514 13.656 1 97.88 104 ASP B CA 1
ATOM 2542 C C . ASP B 1 104 ? -24.125 1.667 12.453 1 97.88 104 ASP B C 1
ATOM 2544 O O . ASP B 1 104 ? -23.297 2.084 11.633 1 97.88 104 ASP B O 1
ATOM 2548 N N . GLN B 1 105 ? -24.641 0.502 12.375 1 98.31 105 GLN B N 1
ATOM 2549 C CA . GLN B 1 105 ? -24.375 -0.343 11.219 1 98.31 105 GLN B CA 1
ATOM 2550 C C . GLN B 1 105 ? -24.875 0.309 9.93 1 98.31 105 GLN B C 1
ATOM 2552 O O . GLN B 1 105 ? -24.188 0.286 8.906 1 98.31 105 GLN B O 1
ATOM 2557 N N . LYS B 1 106 ? -26.062 0.842 10.008 1 98.19 106 LYS B N 1
ATOM 2558 C CA . LYS B 1 106 ? -26.625 1.526 8.844 1 98.19 106 LYS B CA 1
ATOM 2559 C C . LYS B 1 106 ? -25.75 2.699 8.422 1 98.19 106 LYS B C 1
ATOM 2561 O O . LYS B 1 106 ? -25.469 2.877 7.23 1 98.19 106 LYS B O 1
ATOM 2566 N N . ALA B 1 107 ? -25.328 3.488 9.43 1 98.5 107 ALA B N 1
ATOM 2567 C CA . ALA B 1 107 ? -24.469 4.629 9.133 1 98.5 107 ALA B CA 1
ATOM 2568 C C . ALA B 1 107 ? -23.125 4.172 8.555 1 98.5 107 ALA B C 1
ATOM 2570 O O . ALA B 1 107 ? -22.609 4.785 7.613 1 98.5 107 ALA B O 1
ATOM 2571 N N . ALA B 1 108 ? -22.547 3.121 9.102 1 98.56 108 ALA B N 1
ATOM 2572 C CA . ALA B 1 108 ? -21.297 2.561 8.602 1 98.56 108 ALA B CA 1
ATOM 2573 C C . ALA B 1 108 ? -21.422 2.111 7.152 1 98.56 108 ALA B C 1
ATOM 2575 O O . ALA B 1 108 ? -20.562 2.391 6.328 1 98.56 108 ALA B O 1
ATOM 2576 N N . ARG B 1 109 ? -22.484 1.418 6.859 1 98.5 109 ARG B N 1
ATOM 2577 C CA . ARG B 1 109 ? -22.75 0.935 5.504 1 98.5 109 ARG B CA 1
ATOM 2578 C C . ARG B 1 109 ? -22.812 2.092 4.516 1 98.5 109 ARG B C 1
ATOM 2580 O O . ARG B 1 109 ? -22.219 2.035 3.439 1 98.5 109 ARG B O 1
ATOM 2587 N N . GLU B 1 110 ? -23.562 3.082 4.867 1 98.31 110 GLU B N 1
ATOM 2588 C CA . GLU B 1 110 ? -23.703 4.246 3.998 1 98.31 110 GLU B CA 1
ATOM 2589 C C . GLU B 1 110 ? -22.344 4.91 3.74 1 98.31 110 GLU B C 1
ATOM 2591 O O . GLU B 1 110 ? -22.016 5.215 2.596 1 98.31 110 GLU B O 1
ATOM 2596 N N . THR B 1 111 ? -21.625 5.141 4.816 1 98.5 111 THR B N 1
ATOM 2597 C CA . THR B 1 111 ? -20.312 5.77 4.715 1 98.5 111 THR B CA 1
ATOM 2598 C C . THR B 1 111 ? -19.375 4.922 3.859 1 98.5 111 THR B C 1
ATOM 2600 O O . THR B 1 111 ? -18.672 5.445 2.982 1 98.5 111 THR B O 1
ATOM 2603 N N . TYR B 1 112 ? -19.391 3.621 4.121 1 98.69 112 TYR B N 1
ATOM 2604 C CA . TYR B 1 112 ? -18.516 2.701 3.4 1 98.69 112 TYR B CA 1
ATOM 2605 C C . TYR B 1 112 ? -18.859 2.666 1.918 1 98.69 112 TYR B C 1
ATOM 2607 O O . TYR B 1 112 ? -17.969 2.744 1.063 1 98.69 112 TYR B O 1
ATOM 2615 N N . LEU B 1 113 ? -20.062 2.588 1.55 1 98.12 113 LEU B N 1
ATOM 2616 C CA . LEU B 1 113 ? -20.5 2.428 0.163 1 98.12 113 LEU B CA 1
ATOM 2617 C C . LEU B 1 113 ? -20.328 3.73 -0.611 1 98.12 113 LEU B C 1
ATOM 2619 O O . LEU B 1 113 ? -20.156 3.713 -1.833 1 98.12 113 LEU B O 1
ATOM 2623 N N . ALA B 1 114 ? -20.406 4.852 0.094 1 97.81 114 ALA B N 1
ATOM 2624 C CA . ALA B 1 114 ? -20.078 6.113 -0.565 1 97.81 114 ALA B CA 1
ATOM 2625 C C . ALA B 1 114 ? -18.641 6.098 -1.099 1 97.81 114 ALA B C 1
ATOM 2627 O O . ALA B 1 114 ? -18.375 6.637 -2.174 1 97.81 114 ALA B O 1
ATOM 2628 N N . LYS B 1 115 ? -17.766 5.469 -0.353 1 96.94 115 LYS B N 1
ATOM 2629 C CA . LYS B 1 115 ? -16.359 5.375 -0.727 1 96.94 115 LYS B CA 1
ATOM 2630 C C . LYS B 1 115 ? -16.109 4.203 -1.673 1 96.94 115 LYS B C 1
ATOM 2632 O O . LYS B 1 115 ? -15.219 4.258 -2.521 1 96.94 115 LYS B O 1
ATOM 2637 N N . HIS B 1 116 ? -16.859 3.137 -1.521 1 97.38 116 HIS B N 1
ATOM 2638 C CA . HIS B 1 116 ? -16.75 1.915 -2.311 1 97.38 116 HIS B CA 1
ATOM 2639 C C . HIS B 1 116 ? -18.078 1.559 -2.969 1 97.38 116 HIS B C 1
ATOM 2641 O O . HIS B 1 116 ? -18.672 0.535 -2.643 1 97.38 116 HIS B O 1
ATOM 2647 N N . PRO B 1 117 ? -18.422 2.23 -4.02 1 96.06 117 PRO B N 1
ATOM 2648 C CA . PRO B 1 117 ? -19.75 2.029 -4.586 1 96.06 117 PRO B CA 1
ATOM 2649 C C . PRO B 1 117 ? -19.922 0.648 -5.215 1 96.06 117 PRO B C 1
ATOM 2651 O O . PRO B 1 117 ? -21.047 0.159 -5.344 1 96.06 117 PRO B O 1
ATOM 2654 N N . ASP B 1 118 ? -18.859 -0.02 -5.508 1 92.12 118 ASP B N 1
ATOM 2655 C CA . ASP B 1 118 ? -18.953 -1.3 -6.203 1 92.12 118 ASP B CA 1
ATOM 2656 C C . ASP B 1 118 ? -18.781 -2.467 -5.234 1 92.12 118 ASP B C 1
ATOM 2658 O O . ASP B 1 118 ? -18.625 -3.615 -5.656 1 92.12 118 ASP B O 1
ATOM 2662 N N . ALA B 1 119 ? -18.766 -2.133 -3.955 1 94.81 119 ALA B N 1
ATOM 2663 C CA . ALA B 1 119 ? -18.531 -3.172 -2.957 1 94.81 119 ALA B CA 1
ATOM 2664 C C . ALA B 1 119 ? -19.828 -3.9 -2.615 1 94.81 119 ALA B C 1
ATOM 2666 O O . ALA B 1 119 ? -20.234 -3.945 -1.45 1 94.81 119 ALA B O 1
ATOM 2667 N N . PHE B 1 120 ? -20.453 -4.605 -3.605 1 92.19 120 PHE B N 1
ATOM 2668 C CA . PHE B 1 120 ? -21.719 -5.312 -3.428 1 92.19 120 PHE B CA 1
ATOM 2669 C C . PHE B 1 120 ? -21.578 -6.43 -2.402 1 92.19 120 PHE B C 1
ATOM 2671 O O . PHE B 1 120 ? -22.547 -6.809 -1.745 1 92.19 120 PHE B O 1
ATOM 2678 N N . TRP B 1 121 ? -20.406 -6.918 -2.195 1 91.81 121 TRP B N 1
ATOM 2679 C CA . TRP B 1 121 ? -20.125 -8.078 -1.349 1 91.81 121 TRP B CA 1
ATOM 2680 C C . TRP B 1 121 ? -20.406 -7.758 0.115 1 91.81 121 TRP B C 1
ATOM 2682 O O . TRP B 1 121 ? -20.562 -8.664 0.937 1 91.81 121 TRP B O 1
ATOM 2692 N N . VAL B 1 122 ? -20.5 -6.488 0.471 1 95.06 122 VAL B N 1
ATOM 2693 C CA . VAL B 1 122 ? -20.656 -6.125 1.875 1 95.06 122 VAL B CA 1
ATOM 2694 C C . VAL B 1 122 ? -22 -6.645 2.387 1 95.06 122 VAL B C 1
ATOM 2696 O O . VAL B 1 122 ? -22.234 -6.711 3.598 1 95.06 122 VAL B O 1
ATOM 2699 N N . ASP B 1 123 ? -22.906 -6.996 1.497 1 93.88 123 ASP B N 1
ATOM 2700 C CA . ASP B 1 123 ? -24.234 -7.453 1.88 1 93.88 123 ASP B CA 1
ATOM 2701 C C . ASP B 1 123 ? -24.297 -8.977 1.948 1 93.88 123 ASP B C 1
ATOM 2703 O O . ASP B 1 123 ? -25.344 -9.547 2.285 1 93.88 123 ASP B O 1
ATOM 2707 N N . PHE B 1 124 ? -23.188 -9.594 1.619 1 94.5 124 PHE B N 1
ATOM 2708 C CA . PHE B 1 124 ? -23.141 -11.047 1.782 1 94.5 124 PHE B CA 1
ATOM 2709 C C . PHE B 1 124 ? -23.219 -11.43 3.256 1 94.5 124 PHE B C 1
ATOM 2711 O O . PHE B 1 124 ? -22.75 -10.672 4.121 1 94.5 124 PHE B O 1
ATOM 2718 N N . GLY B 1 125 ? -23.734 -12.547 3.562 1 95.56 125 GLY B N 1
ATOM 2719 C CA . GLY B 1 125 ? -24.047 -12.984 4.914 1 95.56 125 GLY B CA 1
ATOM 2720 C C . GLY B 1 125 ? -22.812 -13.172 5.777 1 95.56 125 GLY B C 1
ATOM 2721 O O . GLY B 1 125 ? -22.891 -13.133 7.008 1 95.56 125 GLY B O 1
ATOM 2722 N N . ASP B 1 126 ? -21.672 -13.422 5.23 1 96.81 126 ASP B N 1
ATOM 2723 C CA . ASP B 1 126 ? -20.469 -13.664 6.02 1 96.81 126 ASP B CA 1
ATOM 2724 C C . ASP B 1 126 ? -19.75 -12.352 6.348 1 96.81 126 ASP B C 1
ATOM 2726 O O . ASP B 1 126 ? -18.719 -12.359 7.004 1 96.81 126 ASP B O 1
ATOM 2730 N N . PHE B 1 127 ? -20.359 -11.25 5.891 1 97.75 127 PHE B N 1
ATOM 2731 C CA . PHE B 1 127 ? -19.734 -9.969 6.188 1 97.75 127 PHE B CA 1
ATOM 2732 C C . PHE B 1 127 ? -20.422 -9.289 7.363 1 97.75 127 PHE B C 1
ATOM 2734 O O . PHE B 1 127 ? -21.625 -9.43 7.543 1 97.75 127 PHE B O 1
ATOM 2741 N N . SER B 1 128 ? -19.656 -8.594 8.117 1 98.19 128 SER B N 1
ATOM 2742 C CA . SER B 1 128 ? -20.141 -7.793 9.234 1 98.19 128 SER B CA 1
ATOM 2743 C C . SER B 1 128 ? -19.375 -6.48 9.359 1 98.19 128 SER B C 1
ATOM 2745 O O . SER B 1 128 ? -18.266 -6.363 8.859 1 98.19 128 SER B O 1
ATOM 2747 N N . TRP B 1 129 ? -20 -5.496 10.023 1 98.69 129 TRP B N 1
ATOM 2748 C CA . TRP B 1 129 ? -19.422 -4.16 10.172 1 98.69 129 TRP B CA 1
ATOM 2749 C C . TRP B 1 129 ? -18.562 -4.066 11.422 1 98.69 129 TRP B C 1
ATOM 2751 O O . TRP B 1 129 ? -18.953 -4.551 12.484 1 98.69 129 TRP B O 1
ATOM 2761 N N . HIS B 1 130 ? -17.391 -3.492 11.297 1 98.88 130 HIS B N 1
ATOM 2762 C CA . HIS B 1 130 ? -16.438 -3.258 12.375 1 98.88 130 HIS B CA 1
ATOM 2763 C C . HIS B 1 130 ? -15.945 -1.812 12.375 1 98.88 130 HIS B C 1
ATOM 2765 O O . HIS B 1 130 ? -16.016 -1.127 11.352 1 98.88 130 HIS B O 1
ATOM 2771 N N . ARG B 1 131 ? -15.523 -1.354 13.461 1 98.88 131 ARG B N 1
ATOM 2772 C CA . ARG B 1 131 ? -14.977 -0.006 13.594 1 98.88 131 ARG B CA 1
ATOM 2773 C C . ARG B 1 131 ? -13.789 0.017 14.547 1 98.88 131 ARG B C 1
ATOM 2775 O O . ARG B 1 131 ? -13.758 -0.726 15.523 1 98.88 131 ARG B O 1
ATOM 2782 N N . MET B 1 132 ? -12.766 0.726 14.195 1 98.69 132 MET B N 1
ATOM 2783 C CA . MET B 1 132 ? -11.695 0.992 15.148 1 98.69 132 MET B CA 1
ATOM 2784 C C . MET B 1 132 ? -12.125 2.039 16.172 1 98.69 132 MET B C 1
ATOM 2786 O O . MET B 1 132 ? -12.203 3.229 15.852 1 98.69 132 MET B O 1
ATOM 2790 N N . ASP B 1 133 ? -12.289 1.343 17.266 1 92.62 133 ASP B N 1
ATOM 2791 C CA . ASP B 1 133 ? -12.617 2.195 18.406 1 92.62 133 ASP B CA 1
ATOM 2792 C C . ASP B 1 133 ? -11.414 2.379 19.328 1 92.62 133 ASP B C 1
ATOM 2794 O O . ASP B 1 133 ? -10.43 1.646 19.219 1 92.62 133 ASP B O 1
ATOM 2798 N N . GLY B 1 134 ? -11.328 3.404 20.094 1 91.25 134 GLY B N 1
ATOM 2799 C CA . GLY B 1 134 ? -10.258 3.623 21.047 1 91.25 134 GLY B CA 1
ATOM 2800 C C . GLY B 1 134 ? -8.938 3.984 20.391 1 91.25 134 GLY B C 1
ATOM 2801 O O . GLY B 1 134 ? -7.914 3.352 20.656 1 91.25 134 GLY B O 1
ATOM 2802 N N . ILE B 1 135 ? -8.969 4.805 19.562 1 97.12 135 ILE B N 1
ATOM 2803 C CA . ILE B 1 135 ? -7.758 5.234 18.875 1 97.12 135 ILE B CA 1
ATOM 2804 C C . ILE B 1 135 ? -6.746 5.773 19.875 1 97.12 135 ILE B C 1
ATOM 2806 O O . ILE B 1 135 ? -7.012 6.762 20.578 1 97.12 135 ILE B O 1
ATOM 2810 N N . LEU B 1 136 ? -5.625 5.109 19.984 1 97.5 136 LEU B N 1
ATOM 2811 C CA . LEU B 1 136 ? -4.535 5.5 20.859 1 97.5 136 LEU B CA 1
ATOM 2812 C C . LEU B 1 136 ? -3.773 6.691 20.297 1 97.5 136 LEU B C 1
ATOM 2814 O O . LEU B 1 136 ? -3.273 7.531 21.047 1 97.5 136 LEU B O 1
ATOM 2818 N N . GLY B 1 137 ? -3.646 6.676 19.016 1 97.75 137 GLY B N 1
ATOM 2819 C CA . GLY B 1 137 ? -2.889 7.699 18.328 1 97.75 137 GLY B CA 1
ATOM 2820 C C . GLY B 1 137 ? -2.57 7.328 16.891 1 97.75 137 GLY B C 1
ATOM 2821 O O . GLY B 1 137 ? -3.045 6.309 16.375 1 97.75 137 GLY B O 1
ATOM 2822 N N . ALA B 1 138 ? -1.865 8.25 16.234 1 98.25 138 ALA B N 1
ATOM 2823 C CA . ALA B 1 138 ? -1.451 8.055 14.852 1 98.25 138 ALA B CA 1
ATOM 2824 C C . ALA B 1 138 ? -0.032 8.57 14.625 1 98.25 138 ALA B C 1
ATOM 2826 O O . ALA B 1 138 ? 0.404 9.516 15.289 1 98.25 138 ALA B O 1
ATOM 2827 N N . ARG B 1 139 ? 0.625 7.895 13.797 1 97.75 139 ARG B N 1
ATOM 2828 C CA . ARG B 1 139 ? 1.967 8.297 13.391 1 97.75 139 ARG B CA 1
ATOM 2829 C C . ARG B 1 139 ? 1.999 8.68 11.914 1 97.75 139 ARG B C 1
ATOM 2831 O O . ARG B 1 139 ? 1.562 7.91 11.062 1 97.75 139 ARG B O 1
ATOM 2838 N N . LEU B 1 140 ? 2.578 9.828 11.656 1 97.69 140 LEU B N 1
ATOM 2839 C CA . LEU B 1 140 ? 2.656 10.398 10.32 1 97.69 140 LEU B CA 1
ATOM 2840 C C . LEU B 1 140 ? 4.094 10.383 9.805 1 97.69 140 LEU B C 1
ATOM 2842 O O . LEU B 1 140 ? 5.02 10.758 10.531 1 97.69 140 LEU B O 1
ATOM 2846 N N . VAL B 1 141 ? 4.211 9.836 8.617 1 95.69 141 VAL B N 1
ATOM 2847 C CA . VAL B 1 141 ? 5.367 10.164 7.785 1 95.69 141 VAL B CA 1
ATOM 2848 C C . VAL B 1 141 ? 4.918 10.984 6.578 1 95.69 141 VAL B C 1
ATOM 2850 O O . VAL B 1 141 ? 4.297 10.461 5.652 1 95.69 141 VAL B O 1
ATOM 2853 N N . GLY B 1 142 ? 5.16 12.242 6.605 1 89.5 142 GLY B N 1
ATOM 2854 C CA . GLY B 1 142 ? 4.668 13.18 5.613 1 89.5 142 GLY B CA 1
ATOM 2855 C C . GLY B 1 142 ? 5.621 13.375 4.449 1 89.5 142 GLY B C 1
ATOM 2856 O O . GLY B 1 142 ? 5.441 14.281 3.637 1 89.5 142 GLY B O 1
ATOM 2857 N N . GLY B 1 143 ? 6.57 12.531 4.309 1 74.31 143 GLY B N 1
ATOM 2858 C CA . GLY B 1 143 ? 7.641 12.703 3.34 1 74.31 143 GLY B CA 1
ATOM 2859 C C . GLY B 1 143 ? 8.953 13.141 3.967 1 74.31 143 GLY B C 1
ATOM 2860 O O . GLY B 1 143 ? 9.242 12.797 5.117 1 74.31 143 GLY B O 1
ATOM 2861 N N . PHE B 1 144 ? 9.781 13.68 3.137 1 63.09 144 PHE B N 1
ATOM 2862 C CA . PHE B 1 144 ? 11.148 13.93 3.582 1 63.09 144 PHE B CA 1
ATOM 2863 C C . PHE B 1 144 ? 11.172 15 4.672 1 63.09 144 PHE B C 1
ATOM 2865 O O . PHE B 1 144 ? 10.805 16.156 4.43 1 63.09 144 PHE B O 1
ATOM 2872 N N . ALA B 1 145 ? 11.516 14.547 5.719 1 65.31 145 ALA B N 1
ATOM 2873 C CA . ALA B 1 145 ? 11.867 15.305 6.922 1 65.31 145 ALA B CA 1
ATOM 2874 C C . ALA B 1 145 ? 10.617 15.758 7.672 1 65.31 145 ALA B C 1
ATOM 2876 O O . ALA B 1 145 ? 10.602 16.844 8.266 1 65.31 145 ALA B O 1
ATOM 2877 N N . ARG B 1 146 ? 9.555 15.188 7.445 1 83.06 146 ARG B N 1
ATOM 2878 C CA . ARG B 1 146 ? 8.352 15.484 8.219 1 83.06 146 ARG B CA 1
ATOM 2879 C C . ARG B 1 146 ? 7.715 14.211 8.758 1 83.06 146 ARG B C 1
ATOM 2881 O O . ARG B 1 146 ? 7.219 13.383 7.984 1 83.06 146 ARG B O 1
ATOM 2888 N N . ALA B 1 147 ? 7.902 13.992 10 1 91.38 147 ALA B N 1
ATOM 2889 C CA . ALA B 1 147 ? 7.316 12.852 10.695 1 91.38 147 ALA B CA 1
ATOM 2890 C C . ALA B 1 147 ? 6.91 13.234 12.125 1 91.38 147 ALA B C 1
ATOM 2892 O O . ALA B 1 147 ? 7.559 14.07 12.758 1 91.38 147 ALA B O 1
ATOM 2893 N N . GLY B 1 148 ? 5.832 12.711 12.562 1 93.38 148 GLY B N 1
ATOM 2894 C CA . GLY B 1 148 ? 5.406 12.984 13.93 1 93.38 148 GLY B CA 1
ATOM 2895 C C . GLY B 1 148 ? 4.207 12.156 14.352 1 93.38 148 GLY B C 1
ATOM 2896 O O . GLY B 1 148 ? 3.508 11.586 13.516 1 93.38 148 GLY B O 1
ATOM 2897 N N . GLY B 1 149 ? 4.039 12.102 15.695 1 95.69 149 GLY B N 1
ATOM 2898 C CA . GLY B 1 149 ? 2.908 11.391 16.281 1 95.69 149 GLY B CA 1
ATOM 2899 C C . GLY B 1 149 ? 1.868 12.32 16.875 1 95.69 149 GLY B C 1
ATOM 2900 O O . GLY B 1 149 ? 2.172 13.469 17.203 1 95.69 149 GLY B O 1
ATOM 2901 N N . VAL B 1 150 ? 0.653 11.844 16.844 1 98 150 VAL B N 1
ATOM 2902 C CA . VAL B 1 150 ? -0.418 12.531 17.547 1 98 150 VAL B CA 1
ATOM 2903 C C . VAL B 1 150 ? -1.115 11.562 18.5 1 98 150 VAL B C 1
ATOM 2905 O O . VAL B 1 150 ? -1.229 10.367 18.219 1 98 150 VAL B O 1
ATOM 2908 N N . SER B 1 151 ? -1.57 12.094 19.625 1 98.06 151 SER B N 1
ATOM 2909 C CA . SER B 1 151 ? -2.357 11.297 20.547 1 98.06 151 SER B CA 1
ATOM 2910 C C . SER B 1 151 ? -3.75 11.016 20 1 98.06 151 SER B C 1
ATOM 2912 O O . SER B 1 151 ? -4.16 11.609 19 1 98.06 151 SER B O 1
ATOM 2914 N N . GLY B 1 152 ? -4.402 10.086 20.656 1 97.94 152 GLY B N 1
ATOM 2915 C CA . GLY B 1 152 ? -5.789 9.828 20.297 1 97.94 152 GLY B CA 1
ATOM 2916 C C . GLY B 1 152 ? -6.668 11.062 20.375 1 97.94 152 GLY B C 1
ATOM 2917 O O . GLY B 1 152 ? -7.512 11.289 19.5 1 97.94 152 GLY B O 1
ATOM 2918 N N . GLU B 1 153 ? -6.457 11.828 21.375 1 97.94 153 GLU B N 1
ATOM 2919 C CA . GLU B 1 153 ? -7.223 13.055 21.562 1 97.94 153 GLU B CA 1
ATOM 2920 C C . GLU B 1 153 ? -6.934 14.062 20.453 1 97.94 153 GLU B C 1
ATOM 2922 O O . GLU B 1 153 ? -7.855 14.68 19.906 1 97.94 153 GLU B O 1
ATOM 2927 N N . GLU B 1 154 ? -5.664 14.258 20.172 1 98.31 154 GLU B N 1
ATOM 2928 C CA . GLU B 1 154 ? -5.285 15.164 19.094 1 98.31 154 GLU B CA 1
ATOM 2929 C C . GLU B 1 154 ? -5.867 14.711 17.766 1 98.31 154 GLU B C 1
ATOM 2931 O O . GLU B 1 154 ? -6.371 15.523 16.984 1 98.31 154 GLU B O 1
ATOM 2936 N N . TYR B 1 155 ? -5.777 13.43 17.531 1 98.5 155 TYR B N 1
ATOM 2937 C CA . TYR B 1 155 ? -6.34 12.875 16.312 1 98.5 155 TYR B CA 1
ATOM 2938 C C . TYR B 1 155 ? -7.828 13.18 16.203 1 98.5 155 TYR B C 1
ATOM 2940 O O . TYR B 1 155 ? -8.312 13.617 15.156 1 98.5 155 TYR B O 1
ATOM 2948 N N . ALA B 1 156 ? -8.523 12.945 17.25 1 97.81 156 ALA B N 1
ATOM 2949 C CA . ALA B 1 156 ? -9.969 13.172 17.266 1 97.81 156 ALA B CA 1
ATOM 2950 C C . ALA B 1 156 ? -10.297 14.641 17.047 1 97.81 156 ALA B C 1
ATOM 2952 O O . ALA B 1 156 ? -11.336 14.969 16.469 1 97.81 156 ALA B O 1
ATOM 2953 N N . ALA B 1 157 ? -9.422 15.477 17.453 1 97.94 157 ALA B N 1
ATOM 2954 C CA . ALA B 1 157 ? -9.664 16.906 17.359 1 97.94 157 ALA B CA 1
ATOM 2955 C C . ALA B 1 157 ? -9.328 17.438 15.969 1 97.94 157 ALA B C 1
ATOM 2957 O O . ALA B 1 157 ? -9.711 18.562 15.609 1 97.94 157 ALA B O 1
ATOM 2958 N N . GLY B 1 158 ? -8.578 16.656 15.195 1 98.06 158 GLY B N 1
ATOM 2959 C CA . GLY B 1 158 ? -8.227 17.062 13.836 1 98.06 158 GLY B CA 1
ATOM 2960 C C . GLY B 1 158 ? -9.383 16.938 12.867 1 98.06 158 GLY B C 1
ATOM 2961 O O . GLY B 1 158 ? -10.453 16.438 13.227 1 98.06 158 GLY B O 1
ATOM 2962 N N . ALA B 1 159 ? -9.141 17.422 11.625 1 97.88 159 ALA B N 1
ATOM 2963 C CA . ALA B 1 159 ? -10.141 17.344 10.562 1 97.88 159 ALA B CA 1
ATOM 2964 C C . ALA B 1 159 ? -9.469 17.172 9.203 1 97.88 159 ALA B C 1
ATOM 2966 O O . ALA B 1 159 ? -8.406 17.75 8.953 1 97.88 159 ALA B O 1
ATOM 2967 N N . PRO B 1 160 ? -10.156 16.438 8.328 1 98.06 160 PRO B N 1
ATOM 2968 C CA . PRO B 1 160 ? -9.602 16.344 6.977 1 98.06 160 PRO B CA 1
ATOM 2969 C C . PRO B 1 160 ? -9.531 17.688 6.262 1 98.06 160 PRO B C 1
ATOM 2971 O O . PRO B 1 160 ? -10.422 18.531 6.43 1 98.06 160 PRO B O 1
ATOM 2974 N N . ASP B 1 161 ? -8.477 17.859 5.504 1 97.88 161 ASP B N 1
ATOM 2975 C CA . ASP B 1 161 ? -8.352 19.047 4.668 1 97.88 161 ASP B CA 1
ATOM 2976 C C . ASP B 1 161 ? -9.43 19.078 3.584 1 97.88 161 ASP B C 1
ATOM 2978 O O . ASP B 1 161 ? -9.539 18.141 2.787 1 97.88 161 ASP B O 1
ATOM 2982 N N . PRO B 1 162 ? -10.172 20.125 3.514 1 97.06 162 PRO B N 1
ATOM 2983 C CA . PRO B 1 162 ? -11.305 20.156 2.584 1 97.06 162 PRO B CA 1
ATOM 2984 C C . PRO B 1 162 ? -10.867 20.25 1.124 1 97.06 162 PRO B C 1
ATOM 2986 O O . PRO B 1 162 ? -11.688 20.078 0.218 1 97.06 162 PRO B O 1
ATOM 2989 N N . VAL B 1 163 ? -9.648 20.5 0.874 1 97.06 163 VAL B N 1
ATOM 2990 C CA . VAL B 1 163 ? -9.172 20.75 -0.482 1 97.06 163 VAL B CA 1
ATOM 2991 C C . VAL B 1 163 ? -8.461 19.516 -1.016 1 97.06 163 VAL B C 1
ATOM 2993 O O . VAL B 1 163 ? -8.172 19.422 -2.211 1 97.06 163 VAL B O 1
ATOM 2996 N N . ALA B 1 164 ? -8.188 18.562 -0.174 1 95.12 164 ALA B N 1
ATOM 2997 C CA . ALA B 1 164 ? -7.348 17.422 -0.512 1 95.12 164 ALA B CA 1
ATOM 2998 C C . ALA B 1 164 ? -7.926 16.641 -1.693 1 95.12 164 ALA B C 1
ATOM 3000 O O . ALA B 1 164 ? -7.184 16.172 -2.561 1 95.12 164 ALA B O 1
ATOM 3001 N N . GLY B 1 165 ? -9.188 16.578 -1.819 1 92.25 165 GLY B N 1
ATOM 3002 C CA . GLY B 1 165 ? -9.859 15.797 -2.848 1 92.25 165 GLY B CA 1
ATOM 3003 C C . GLY B 1 165 ? -9.703 16.375 -4.238 1 92.25 165 GLY B C 1
ATOM 3004 O O . GLY B 1 165 ? -9.891 15.68 -5.238 1 92.25 165 GLY B O 1
ATOM 3005 N N . PHE B 1 166 ? -9.352 17.625 -4.305 1 92.94 166 PHE B N 1
ATOM 3006 C CA . PHE B 1 166 ? -9.242 18.234 -5.625 1 92.94 166 PHE B CA 1
ATOM 3007 C C . PHE B 1 166 ? -7.816 18.703 -5.887 1 92.94 166 PHE B C 1
ATOM 3009 O O . PHE B 1 166 ? -7.555 19.391 -6.879 1 92.94 166 PHE B O 1
ATOM 3016 N N . SER B 1 167 ? -6.984 18.344 -5.055 1 95.31 167 SER B N 1
ATOM 3017 C CA . SER B 1 167 ? -5.578 18.703 -5.191 1 95.31 167 SER B CA 1
ATOM 3018 C C . SER B 1 167 ? -5.012 18.25 -6.531 1 95.31 167 SER B C 1
ATOM 3020 O O . SER B 1 167 ? -4.418 19.047 -7.262 1 95.31 167 SER B O 1
ATOM 3022 N N . ALA B 1 168 ? -5.258 17.016 -6.887 1 93.94 168 ALA B N 1
ATOM 3023 C CA . ALA B 1 168 ? -4.621 16.422 -8.055 1 93.94 168 ALA B CA 1
ATOM 3024 C C . ALA B 1 168 ? -5.074 17.125 -9.336 1 93.94 168 ALA B C 1
ATOM 3026 O O . ALA B 1 168 ? -4.25 17.531 -10.156 1 93.94 168 ALA B O 1
ATOM 3027 N N . PRO B 1 169 ? -6.375 17.312 -9.562 1 95.44 169 PRO B N 1
ATOM 3028 C CA . PRO B 1 169 ? -6.805 17.984 -10.781 1 95.44 169 PRO B CA 1
ATOM 3029 C C . PRO B 1 169 ? -6.277 19.422 -10.875 1 95.44 169 PRO B C 1
ATOM 3031 O O . PRO B 1 169 ? -5.91 19.875 -11.961 1 95.44 169 PRO B O 1
ATOM 3034 N N . ILE B 1 170 ? -6.219 20.141 -9.781 1 96.12 170 ILE B N 1
ATOM 3035 C CA . ILE B 1 170 ? -5.73 21.516 -9.789 1 96.12 170 ILE B CA 1
ATOM 3036 C C . ILE B 1 170 ? -4.238 21.531 -10.102 1 96.12 170 ILE B C 1
ATOM 3038 O O . ILE B 1 170 ? -3.781 22.312 -10.945 1 96.12 170 ILE B O 1
ATOM 3042 N N . ALA B 1 171 ? -3.51 20.672 -9.406 1 96.62 171 ALA B N 1
ATOM 3043 C CA . ALA B 1 171 ? -2.072 20.578 -9.641 1 96.62 171 ALA B CA 1
ATOM 3044 C C . ALA B 1 171 ? -1.779 20.25 -11.102 1 96.62 171 ALA B C 1
ATOM 3046 O O . ALA B 1 171 ? -0.917 20.875 -11.727 1 96.62 171 ALA B O 1
ATOM 3047 N N . SER B 1 172 ? -2.516 19.281 -11.656 1 96.69 172 SER B N 1
ATOM 3048 C CA . SER B 1 172 ? -2.324 18.875 -13.047 1 96.69 172 SER B CA 1
ATOM 3049 C C . SER B 1 172 ? -2.553 20.031 -14 1 96.69 172 SER B C 1
ATOM 3051 O O . SER B 1 172 ? -1.754 20.266 -14.906 1 96.69 172 SER B O 1
ATOM 3053 N N . HIS B 1 173 ? -3.594 20.766 -13.836 1 96.69 173 HIS B N 1
ATOM 3054 C CA . HIS B 1 173 ? -3.934 21.906 -14.68 1 96.69 173 HIS B CA 1
ATOM 3055 C C . HIS B 1 173 ? -2.869 23 -14.594 1 96.69 173 HIS B C 1
ATOM 3057 O O . HIS B 1 173 ? -2.387 23.484 -15.617 1 96.69 173 HIS B O 1
ATOM 3063 N N . MET B 1 174 ? -2.504 23.359 -13.398 1 97.12 174 MET B N 1
ATOM 3064 C CA . MET B 1 174 ? -1.507 24.406 -13.18 1 97.12 174 MET B CA 1
ATOM 3065 C C . MET B 1 174 ? -0.162 24 -13.781 1 97.12 174 MET B C 1
ATOM 3067 O O . MET B 1 174 ? 0.513 24.828 -14.398 1 97.12 174 MET B O 1
ATOM 3071 N N . ASN B 1 175 ? 0.223 22.734 -13.602 1 97.69 175 ASN B N 1
ATOM 3072 C CA . ASN B 1 175 ? 1.494 22.234 -14.109 1 97.69 175 ASN B CA 1
ATOM 3073 C C . ASN B 1 175 ? 1.507 22.172 -15.633 1 97.69 175 ASN B C 1
ATOM 3075 O O . ASN B 1 175 ? 2.564 22.312 -16.25 1 97.69 175 ASN B O 1
ATOM 3079 N N . ALA B 1 176 ? 0.372 21.953 -16.25 1 97.25 176 ALA B N 1
ATOM 3080 C CA . ALA B 1 176 ? 0.273 21.844 -17.703 1 97.25 176 ALA B CA 1
ATOM 3081 C C . ALA B 1 176 ? 0.244 23.234 -18.344 1 97.25 176 ALA B C 1
ATOM 3083 O O . ALA B 1 176 ? 0.878 23.453 -19.375 1 97.25 176 ALA B O 1
ATOM 3084 N N . ASP B 1 177 ? -0.393 24.188 -17.703 1 96.81 177 ASP B N 1
ATOM 3085 C CA . ASP B 1 177 ? -0.777 25.375 -18.438 1 96.81 177 ASP B CA 1
ATOM 3086 C C . ASP B 1 177 ? -0.136 26.625 -17.844 1 96.81 177 ASP B C 1
ATOM 3088 O O . ASP B 1 177 ? -0.12 27.688 -18.469 1 96.81 177 ASP B O 1
ATOM 3092 N N . HIS B 1 178 ? 0.384 26.516 -16.578 1 97.31 178 HIS B N 1
ATOM 3093 C CA . HIS B 1 178 ? 0.762 27.75 -15.891 1 97.31 178 HIS B CA 1
ATOM 3094 C C . HIS B 1 178 ? 2.125 27.609 -15.219 1 97.31 178 HIS B C 1
ATOM 3096 O O . HIS B 1 178 ? 2.324 28.109 -14.109 1 97.31 178 HIS B O 1
ATOM 3102 N N . VAL B 1 179 ? 2.994 26.922 -15.859 1 97.44 179 VAL B N 1
ATOM 3103 C CA . VAL B 1 179 ? 4.32 26.703 -15.289 1 97.44 179 VAL B CA 1
ATOM 3104 C C . VAL B 1 179 ? 5.012 28.031 -15.047 1 97.44 179 VAL B C 1
ATOM 3106 O O . VAL B 1 179 ? 5.629 28.25 -14 1 97.44 179 VAL B O 1
ATOM 3109 N N . ASP B 1 180 ? 4.898 28.969 -15.969 1 97.31 180 ASP B N 1
ATOM 3110 C CA . ASP B 1 180 ? 5.535 30.281 -15.844 1 97.31 180 ASP B CA 1
ATOM 3111 C C . ASP B 1 180 ? 5.023 31.016 -14.609 1 97.31 180 ASP B C 1
ATOM 3113 O O . ASP B 1 180 ? 5.789 31.688 -13.914 1 97.31 180 ASP B O 1
ATOM 3117 N N . SER B 1 181 ? 3.77 30.922 -14.398 1 97.56 181 SER B N 1
ATOM 3118 C CA . SER B 1 181 ? 3.178 31.547 -13.227 1 97.56 181 SER B CA 1
ATOM 3119 C C . SER B 1 181 ? 3.717 30.938 -11.938 1 97.56 181 SER B C 1
ATOM 3121 O O . SER B 1 181 ? 3.961 31.656 -10.961 1 97.56 181 SER B O 1
ATOM 3123 N N . LEU B 1 182 ? 3.871 29.641 -11.898 1 98.06 182 LEU B N 1
ATOM 3124 C CA . LEU B 1 182 ? 4.406 28.953 -10.734 1 98.06 182 LEU B CA 1
ATOM 3125 C C . LEU B 1 182 ? 5.832 29.406 -10.438 1 98.06 182 LEU B C 1
ATOM 3127 O O . LEU B 1 182 ? 6.176 29.672 -9.281 1 98.06 182 LEU B O 1
ATOM 3131 N N . VAL B 1 183 ? 6.586 29.5 -11.484 1 97.75 183 VAL B N 1
ATOM 3132 C CA . VAL B 1 183 ? 7.965 29.953 -11.359 1 97.75 183 VAL B CA 1
ATOM 3133 C C . VAL B 1 183 ? 7.988 31.375 -10.805 1 97.75 183 VAL B C 1
ATOM 3135 O O . VAL B 1 183 ? 8.75 31.672 -9.883 1 97.75 183 VAL B O 1
ATOM 3138 N N . ALA B 1 184 ? 7.156 32.219 -11.32 1 97.75 184 ALA B N 1
ATOM 3139 C CA . ALA B 1 184 ? 7.074 33.594 -10.859 1 97.75 184 ALA B CA 1
ATOM 3140 C C . ALA B 1 184 ? 6.66 33.656 -9.391 1 97.75 184 ALA B C 1
ATOM 3142 O O . ALA B 1 184 ? 7.195 34.469 -8.625 1 97.75 184 ALA B O 1
ATOM 3143 N N . MET B 1 185 ? 5.73 32.844 -8.945 1 97.25 185 MET B N 1
ATOM 3144 C CA . MET B 1 185 ? 5.262 32.812 -7.566 1 97.25 185 MET B CA 1
ATOM 3145 C C . MET B 1 185 ? 6.379 32.406 -6.617 1 97.25 185 MET B C 1
ATOM 3147 O O . MET B 1 185 ? 6.527 32.969 -5.535 1 97.25 185 MET B O 1
ATOM 3151 N N . VAL B 1 186 ? 7.117 31.391 -7.039 1 96.88 186 VAL B N 1
ATOM 3152 C CA . VAL B 1 186 ? 8.234 30.938 -6.215 1 96.88 186 VAL B CA 1
ATOM 3153 C C . VAL B 1 186 ? 9.227 32.062 -6.02 1 96.88 186 VAL B C 1
ATOM 3155 O O . VAL B 1 186 ? 9.695 32.312 -4.902 1 96.88 186 VAL B O 1
ATOM 3158 N N . GLY B 1 187 ? 9.539 32.781 -7.039 1 96.25 187 GLY B N 1
ATOM 3159 C CA . GLY B 1 187 ? 10.406 33.938 -6.938 1 96.25 187 GLY B CA 1
ATOM 3160 C C . GLY B 1 187 ? 9.867 35.031 -6.012 1 96.25 187 GLY B C 1
ATOM 3161 O O . GLY B 1 187 ? 10.594 35.531 -5.152 1 96.25 187 GLY B O 1
ATOM 3162 N N . HIS B 1 188 ? 8.68 35.344 -6.133 1 96.44 188 HIS B N 1
ATOM 3163 C CA . HIS B 1 188 ? 8.055 36.438 -5.414 1 96.44 188 HIS B CA 1
ATOM 3164 C C . HIS B 1 188 ? 7.871 36.125 -3.939 1 96.44 188 HIS B C 1
ATOM 3166 O O . HIS B 1 188 ? 8.195 36.938 -3.068 1 96.44 188 HIS B O 1
ATOM 3172 N N . TYR B 1 189 ? 7.367 34.906 -3.641 1 95.44 189 TYR B N 1
ATOM 3173 C CA . TYR B 1 189 ? 6.926 34.625 -2.283 1 95.44 189 TYR B CA 1
ATOM 3174 C C . TYR B 1 189 ? 8.016 33.906 -1.502 1 95.44 189 TYR B C 1
ATOM 3176 O O . TYR B 1 189 ? 8.047 33.938 -0.271 1 95.44 189 TYR B O 1
ATOM 3184 N N . VAL B 1 190 ? 8.844 33.188 -2.176 1 92.94 190 VAL B N 1
ATOM 3185 C CA . VAL B 1 190 ? 9.875 32.406 -1.49 1 92.94 190 VAL B CA 1
ATOM 3186 C C . VAL B 1 190 ? 11.227 33.094 -1.66 1 92.94 190 VAL B C 1
ATOM 3188 O O . VAL B 1 190 ? 12.148 32.875 -0.866 1 92.94 190 VAL B O 1
ATOM 3191 N N . GLY B 1 191 ? 11.422 33.906 -2.707 1 93.31 191 GLY B N 1
ATOM 3192 C CA . GLY B 1 191 ? 12.688 34.594 -2.969 1 93.31 191 GLY B CA 1
ATOM 3193 C C . GLY B 1 191 ? 13.711 33.688 -3.625 1 93.31 191 GLY B C 1
ATOM 3194 O O . GLY B 1 191 ? 14.922 33.844 -3.426 1 93.31 191 GLY B O 1
ATOM 3195 N N . LEU B 1 192 ? 13.234 32.719 -4.32 1 93.62 192 LEU B N 1
ATOM 3196 C CA . LEU B 1 192 ? 14.094 31.766 -4.992 1 93.62 192 LEU B CA 1
ATOM 3197 C C . LEU B 1 192 ? 13.93 31.844 -6.508 1 93.62 192 LEU B C 1
ATOM 3199 O O . LEU B 1 192 ? 12.805 31.812 -7.012 1 93.62 192 LEU B O 1
ATOM 3203 N N . THR B 1 193 ? 15.008 32.031 -7.219 1 95.69 193 THR B N 1
ATOM 3204 C CA . THR B 1 193 ? 14.984 31.969 -8.68 1 95.69 193 THR B CA 1
ATOM 3205 C C . THR B 1 193 ? 15.148 30.516 -9.133 1 95.69 193 THR B C 1
ATOM 3207 O O . THR B 1 193 ? 16.141 29.859 -8.797 1 95.69 193 THR B O 1
ATOM 3210 N N . VAL B 1 194 ? 14.125 30.016 -9.891 1 97.31 194 VAL B N 1
ATOM 3211 C CA . VAL B 1 194 ? 14.148 28.625 -10.312 1 97.31 194 VAL B CA 1
ATOM 3212 C C . VAL B 1 194 ? 13.883 28.531 -11.812 1 97.31 194 VAL B C 1
ATOM 3214 O O . VAL B 1 194 ? 13.344 29.469 -12.414 1 97.31 194 VAL B O 1
ATOM 3217 N N . GLU B 1 195 ? 14.305 27.438 -12.461 1 97.5 195 GLU B N 1
ATOM 3218 C CA . GLU B 1 195 ? 14.117 27.203 -13.891 1 97.5 195 GLU B CA 1
ATOM 3219 C C . GLU B 1 195 ? 12.773 26.531 -14.172 1 97.5 195 GLU B C 1
ATOM 3221 O O . GLU B 1 195 ? 12.227 26.672 -15.266 1 97.5 195 GLU B O 1
ATOM 3226 N N . ASP B 1 196 ? 12.32 25.797 -13.188 1 97.75 196 ASP B N 1
ATOM 3227 C CA . ASP B 1 196 ? 11.078 25.047 -13.32 1 97.75 196 ASP B CA 1
ATOM 3228 C C . ASP B 1 196 ? 10.391 24.875 -11.969 1 97.75 196 ASP B C 1
ATOM 3230 O O . ASP B 1 196 ? 11.039 24.922 -10.922 1 97.75 196 ASP B O 1
ATOM 3234 N N . ALA B 1 197 ? 9.07 24.75 -12.039 1 97.81 197 ALA B N 1
ATOM 3235 C CA . ALA B 1 197 ? 8.266 24.547 -10.844 1 97.81 197 ALA B CA 1
ATOM 3236 C C . ALA B 1 197 ? 7.016 23.734 -11.148 1 97.81 197 ALA B C 1
ATOM 3238 O O . ALA B 1 197 ? 6.398 23.906 -12.203 1 97.81 197 ALA B O 1
ATOM 3239 N N . ALA B 1 198 ? 6.684 22.875 -10.273 1 97.81 198 ALA B N 1
ATOM 3240 C CA . ALA B 1 198 ? 5.473 22.062 -10.391 1 97.81 198 ALA B CA 1
ATOM 3241 C C . ALA B 1 198 ? 4.809 21.875 -9.031 1 97.81 198 ALA B C 1
ATOM 3243 O O . ALA B 1 198 ? 5.492 21.688 -8.023 1 97.81 198 ALA B O 1
ATOM 3244 N N . ILE B 1 199 ? 3.523 21.891 -9.07 1 96.56 199 ILE B N 1
ATOM 3245 C CA . ILE B 1 199 ? 2.771 21.609 -7.855 1 96.56 199 ILE B CA 1
ATOM 3246 C C . ILE B 1 199 ? 2.736 20.094 -7.629 1 96.56 199 ILE B C 1
ATOM 3248 O O . ILE B 1 199 ? 2.332 19.328 -8.508 1 96.56 199 ILE B O 1
ATOM 3252 N N . ALA B 1 200 ? 3.201 19.688 -6.488 1 93.31 200 ALA B N 1
ATOM 3253 C CA . ALA B 1 200 ? 3.078 18.297 -6.086 1 93.31 200 ALA B CA 1
ATOM 3254 C C . ALA B 1 200 ? 1.717 18.016 -5.453 1 93.31 200 ALA B C 1
ATOM 3256 O O . ALA B 1 200 ? 1.098 16.984 -5.719 1 93.31 200 ALA B O 1
ATOM 3257 N N . SER B 1 201 ? 1.278 18.953 -4.617 1 93.44 201 SER B N 1
ATOM 3258 C CA . SER B 1 201 ? -0.025 18.844 -3.969 1 93.44 201 SER B CA 1
ATOM 3259 C C . SER B 1 201 ? -0.471 20.172 -3.391 1 93.44 201 SER B C 1
ATOM 3261 O O . SER B 1 201 ? 0.324 21.109 -3.293 1 93.44 201 SER B O 1
ATOM 3263 N N . LEU B 1 202 ? -1.776 20.25 -3.102 1 95.69 202 LEU B N 1
ATOM 3264 C CA . LEU B 1 202 ? -2.348 21.438 -2.471 1 95.69 202 LEU B CA 1
ATOM 3265 C C . LEU B 1 202 ? -3.199 21.062 -1.266 1 95.69 202 LEU B C 1
ATOM 3267 O O . LEU B 1 202 ? -3.729 19.938 -1.204 1 95.69 202 LEU B O 1
ATOM 3271 N N . ASP B 1 203 ? -3.227 21.922 -0.318 1 95.88 203 ASP B N 1
ATOM 3272 C CA . ASP B 1 203 ? -4.172 21.875 0.793 1 95.88 203 ASP B CA 1
ATOM 3273 C C . ASP B 1 203 ? -4.793 23.25 1.03 1 95.88 203 ASP B C 1
ATOM 3275 O O . ASP B 1 203 ? -4.602 24.172 0.234 1 95.88 203 ASP B O 1
ATOM 3279 N N . ALA B 1 204 ? -5.559 23.359 2.08 1 97.69 204 ALA B N 1
ATOM 3280 C CA . ALA B 1 204 ? -6.363 24.562 2.312 1 97.69 204 ALA B CA 1
ATOM 3281 C C . ALA B 1 204 ? -5.48 25.781 2.576 1 97.69 204 ALA B C 1
ATOM 3283 O O . ALA B 1 204 ? -5.945 26.922 2.494 1 97.69 204 ALA B O 1
ATOM 3284 N N . ILE B 1 205 ? -4.203 25.5 2.914 1 97 205 ILE B N 1
ATOM 3285 C CA . ILE B 1 205 ? -3.438 26.656 3.371 1 97 205 ILE B CA 1
ATOM 3286 C C . ILE B 1 205 ? -2.195 26.828 2.502 1 97 205 ILE B C 1
ATOM 3288 O O . ILE B 1 205 ? -1.369 27.703 2.756 1 97 205 ILE B O 1
ATOM 3292 N N . GLY B 1 206 ? -2.064 26.016 1.485 1 96.06 206 GLY B N 1
ATOM 3293 C CA . GLY B 1 206 ? -0.917 26.203 0.614 1 96.06 206 GLY B CA 1
ATOM 3294 C C . GLY B 1 206 ? -0.683 25.047 -0.333 1 96.06 206 GLY B C 1
ATOM 3295 O O . GLY B 1 206 ? -1.561 24.203 -0.513 1 96.06 206 GLY B O 1
ATOM 3296 N N . MET B 1 207 ? 0.496 25.141 -0.993 1 95.56 207 MET B N 1
ATOM 3297 C CA . MET B 1 207 ? 0.836 24.094 -1.949 1 95.56 207 MET B CA 1
ATOM 3298 C C . MET B 1 207 ? 2.258 23.578 -1.723 1 95.56 207 MET B C 1
ATOM 3300 O O . MET B 1 207 ? 3.131 24.344 -1.299 1 95.56 207 MET B O 1
ATOM 3304 N N . ASN B 1 208 ? 2.461 22.312 -1.839 1 93 208 ASN B N 1
ATOM 3305 C CA . ASN B 1 208 ? 3.775 21.672 -1.932 1 93 208 ASN B CA 1
ATOM 3306 C C . ASN B 1 208 ? 4.262 21.609 -3.377 1 93 208 ASN B C 1
ATOM 3308 O O . ASN B 1 208 ? 3.518 21.203 -4.27 1 93 208 ASN B O 1
ATOM 3312 N N . MET B 1 209 ? 5.523 22.031 -3.557 1 94.69 209 MET B N 1
ATOM 3313 C CA . MET B 1 209 ? 6.016 22.156 -4.926 1 94.69 209 MET B CA 1
ATOM 3314 C C . MET B 1 209 ? 7.375 21.5 -5.082 1 94.69 209 MET B C 1
ATOM 3316 O O . MET B 1 209 ? 8.094 21.297 -4.102 1 94.69 209 MET B O 1
ATOM 3320 N N . LYS B 1 210 ? 7.641 21.047 -6.223 1 94.44 210 LYS B N 1
ATOM 3321 C CA . LYS B 1 210 ? 8.977 20.672 -6.672 1 94.44 210 LYS B CA 1
ATOM 3322 C C . LYS B 1 210 ? 9.562 21.703 -7.621 1 94.44 210 LYS B C 1
ATOM 3324 O O . LYS B 1 210 ? 8.93 22.062 -8.617 1 94.44 210 LYS B O 1
ATOM 3329 N N . VAL B 1 211 ? 10.75 22.141 -7.301 1 96.25 211 VAL B N 1
ATOM 3330 C CA . VAL B 1 211 ? 11.352 23.172 -8.133 1 96.25 211 VAL B CA 1
ATOM 3331 C C . VAL B 1 211 ? 12.727 22.703 -8.617 1 96.25 211 VAL B C 1
ATOM 3333 O O . VAL B 1 211 ? 13.336 21.812 -8.023 1 96.25 211 VAL B O 1
ATOM 3336 N N . THR B 1 212 ? 13.133 23.25 -9.68 1 96.56 212 THR B N 1
ATOM 3337 C CA . THR B 1 212 ? 14.43 22.922 -10.258 1 96.56 212 THR B CA 1
ATOM 3338 C C . THR B 1 212 ? 15.312 24.156 -10.359 1 96.56 212 THR B C 1
ATOM 3340 O O . THR B 1 212 ? 14.875 25.203 -10.836 1 96.56 212 THR B O 1
ATOM 3343 N N . ARG B 1 213 ? 16.453 24.016 -9.789 1 94.88 213 ARG B N 1
ATOM 3344 C CA . ARG B 1 213 ? 17.5 25.047 -9.859 1 94.88 213 ARG B CA 1
ATOM 3345 C C . ARG B 1 213 ? 18.859 24.422 -10.102 1 94.88 213 ARG B C 1
ATOM 3347 O O . ARG B 1 213 ? 19.297 23.547 -9.359 1 94.88 213 ARG B O 1
ATOM 3354 N N . GLY B 1 214 ? 19.547 24.922 -11.117 1 93.38 214 GLY B N 1
ATOM 3355 C CA . GLY B 1 214 ? 20.875 24.406 -11.422 1 93.38 214 GLY B CA 1
ATOM 3356 C C . GLY B 1 214 ? 20.875 22.906 -11.703 1 93.38 214 GLY B C 1
ATOM 3357 O O . GLY B 1 214 ? 21.797 22.203 -11.281 1 93.38 214 GLY B O 1
ATOM 3358 N N . GLY B 1 215 ? 19.828 22.375 -12.211 1 90.88 215 GLY B N 1
ATOM 3359 C CA . GLY B 1 215 ? 19.75 20.969 -12.57 1 90.88 215 GLY B CA 1
ATOM 3360 C C . GLY B 1 215 ? 19.312 20.078 -11.414 1 90.88 215 GLY B C 1
ATOM 3361 O O . GLY B 1 215 ? 19.094 18.875 -11.594 1 90.88 215 GLY B O 1
ATOM 3362 N N . GLU B 1 216 ? 19.203 20.703 -10.305 1 91.88 216 GLU B N 1
ATOM 3363 C CA . GLU B 1 216 ? 18.766 19.953 -9.141 1 91.88 216 GLU B CA 1
ATOM 3364 C C . GLU B 1 216 ? 17.312 20.266 -8.789 1 91.88 216 GLU B C 1
ATOM 3366 O O . GLU B 1 216 ? 16.859 21.406 -8.961 1 91.88 216 GLU B O 1
ATOM 3371 N N . SER B 1 217 ? 16.656 19.25 -8.406 1 93.12 217 SER B N 1
ATOM 3372 C CA . SER B 1 217 ? 15.266 19.453 -7.984 1 93.12 217 SER B CA 1
ATOM 3373 C C . SER B 1 217 ? 15.117 19.281 -6.477 1 93.12 217 SER B C 1
ATOM 3375 O O . SER B 1 217 ? 15.781 18.422 -5.875 1 93.12 217 SER B O 1
ATOM 3377 N N . PHE B 1 218 ? 14.336 20.141 -5.887 1 89.81 218 PHE B N 1
ATOM 3378 C CA . PHE B 1 218 ? 14.055 20 -4.465 1 89.81 218 PHE B CA 1
ATOM 3379 C C . PHE B 1 218 ? 12.641 20.484 -4.148 1 89.81 218 PHE B C 1
ATOM 3381 O O . PHE B 1 218 ? 12 21.141 -4.973 1 89.81 218 PHE B O 1
ATOM 3388 N N . LYS B 1 219 ? 12.172 20.203 -2.998 1 88.88 219 LYS B N 1
ATOM 3389 C CA . LYS B 1 219 ? 10.797 20.484 -2.584 1 88.88 219 LYS B CA 1
ATOM 3390 C C . LYS B 1 219 ? 10.711 21.781 -1.794 1 88.88 219 LYS B C 1
ATOM 3392 O O . LYS B 1 219 ? 11.602 22.094 -1.004 1 88.88 219 LYS B O 1
ATOM 3397 N N . ILE B 1 220 ? 9.617 22.484 -2.033 1 92.12 220 ILE B N 1
ATOM 3398 C CA . ILE B 1 220 ? 9.359 23.672 -1.225 1 92.12 220 ILE B CA 1
ATOM 3399 C C . ILE B 1 220 ? 7.875 23.734 -0.87 1 92.12 220 ILE B C 1
ATOM 3401 O O . ILE B 1 220 ? 7.043 23.094 -1.508 1 92.12 220 ILE B O 1
ATOM 3405 N N . ARG B 1 221 ? 7.605 24.469 0.168 1 93.94 221 ARG B N 1
ATOM 3406 C CA . ARG B 1 221 ? 6.25 24.797 0.585 1 93.94 221 ARG B CA 1
ATOM 3407 C C . ARG B 1 221 ? 5.938 26.266 0.294 1 93.94 221 ARG B C 1
ATOM 3409 O O . ARG B 1 221 ? 6.734 27.156 0.612 1 93.94 221 ARG B O 1
ATOM 3416 N N . LEU B 1 222 ? 4.859 26.469 -0.4 1 95.38 222 LEU B N 1
ATOM 3417 C CA . LEU B 1 222 ? 4.383 27.828 -0.644 1 95.38 222 LEU B CA 1
ATOM 3418 C C . LEU B 1 222 ? 3.008 28.031 -0.018 1 95.38 222 LEU B C 1
ATOM 3420 O O . LEU B 1 222 ? 1.994 27.609 -0.576 1 95.38 222 LEU B O 1
ATOM 3424 N N . PRO B 1 223 ? 2.971 28.75 1.074 1 96.12 223 PRO B N 1
ATOM 3425 C CA . PRO B 1 223 ? 1.677 29.016 1.703 1 96.12 223 PRO B CA 1
ATOM 3426 C C . PRO B 1 223 ? 0.804 29.953 0.877 1 96.12 223 PRO B C 1
ATOM 3428 O O . PRO B 1 223 ? 1.322 30.828 0.179 1 96.12 223 PRO B O 1
ATOM 3431 N N . PHE B 1 224 ? -0.442 29.734 0.976 1 97.19 224 PHE B N 1
ATOM 3432 C CA . PHE B 1 224 ? -1.39 30.688 0.401 1 97.19 224 PHE B CA 1
ATOM 3433 C C . PHE B 1 224 ? -1.412 31.984 1.203 1 97.19 224 PHE B C 1
ATOM 3435 O O . PHE B 1 224 ? -1.082 31.984 2.391 1 97.19 224 PHE B O 1
ATOM 3442 N N . THR B 1 225 ? -1.778 33 0.522 1 96.75 225 THR B N 1
ATOM 3443 C CA . THR B 1 225 ? -1.887 34.281 1.191 1 96.75 225 THR B CA 1
ATOM 3444 C C . THR B 1 225 ? -3.068 34.312 2.156 1 96.75 225 THR B C 1
ATOM 3446 O O . THR B 1 225 ? -3.094 35.094 3.109 1 96.75 225 THR B O 1
ATOM 3449 N N . GLU B 1 226 ? -4.016 33.469 1.937 1 97.06 226 GLU B N 1
ATOM 3450 C CA . GLU B 1 226 ? -5.156 33.25 2.812 1 97.06 226 GLU B CA 1
ATOM 3451 C C . GLU B 1 226 ? -5.699 31.828 2.633 1 97.06 226 GLU B C 1
ATOM 3453 O O . GLU B 1 226 ? -5.574 31.234 1.556 1 97.06 226 GLU B O 1
ATOM 3458 N N . PRO B 1 227 ? -6.316 31.281 3.689 1 97.31 227 PRO B N 1
ATOM 3459 C CA . PRO B 1 227 ? -6.855 29.922 3.568 1 97.31 227 PRO B CA 1
ATOM 3460 C C . PRO B 1 227 ? -7.965 29.828 2.523 1 97.31 227 PRO B C 1
ATOM 3462 O O . PRO B 1 227 ? -8.734 30.766 2.342 1 97.31 227 PRO B O 1
ATOM 3465 N N . ALA B 1 228 ? -7.977 28.75 1.813 1 97.5 228 ALA B N 1
ATOM 3466 C CA . ALA B 1 228 ? -8.984 28.406 0.811 1 97.5 228 ALA B CA 1
ATOM 3467 C C . ALA B 1 228 ? -9.586 27.031 1.079 1 97.5 228 ALA B C 1
ATOM 3469 O O . ALA B 1 228 ? -8.859 26.031 1.146 1 97.5 228 ALA B O 1
ATOM 3470 N N . ARG B 1 229 ? -10.898 27 1.132 1 96.19 229 ARG B N 1
ATOM 3471 C CA . ARG B 1 229 ? -11.484 25.781 1.676 1 96.19 229 ARG B CA 1
ATOM 3472 C C . ARG B 1 229 ? -12.359 25.078 0.639 1 96.19 229 ARG B C 1
ATOM 3474 O O . ARG B 1 229 ? -13.078 24.141 0.963 1 96.19 229 ARG B O 1
ATOM 3481 N N . ASP B 1 230 ? -12.414 25.594 -0.613 1 96.31 230 ASP B N 1
ATOM 3482 C CA . ASP B 1 230 ? -13.094 24.938 -1.731 1 96.31 230 ASP B CA 1
ATOM 3483 C C . ASP B 1 230 ? -12.438 25.328 -3.061 1 96.31 230 ASP B C 1
ATOM 3485 O O . ASP B 1 230 ? -11.508 26.125 -3.096 1 96.31 230 ASP B O 1
ATOM 3489 N N . ARG B 1 231 ? -12.898 24.766 -4.078 1 95.75 231 ARG B N 1
ATOM 3490 C CA . ARG B 1 231 ? -12.273 24.906 -5.387 1 95.75 231 ARG B CA 1
ATOM 3491 C C . ARG B 1 231 ? -12.25 26.359 -5.832 1 95.75 231 ARG B C 1
ATOM 3493 O O . ARG B 1 231 ? -11.234 26.844 -6.332 1 95.75 231 ARG B O 1
ATOM 3500 N N . LYS B 1 232 ? -13.367 26.969 -5.699 1 96.81 232 LYS B N 1
ATOM 3501 C CA . LYS B 1 232 ? -13.477 28.359 -6.109 1 96.81 232 LYS B CA 1
ATOM 3502 C C . LYS B 1 232 ? -12.484 29.234 -5.344 1 96.81 232 LYS B C 1
ATOM 3504 O O . LYS B 1 232 ? -11.781 30.047 -5.941 1 96.81 232 LYS B O 1
ATOM 3509 N N . ALA B 1 233 ? -12.469 29.062 -4.035 1 97.81 233 ALA B N 1
ATOM 3510 C CA . ALA B 1 233 ? -11.562 29.844 -3.195 1 97.81 233 ALA B CA 1
ATOM 3511 C C . ALA B 1 233 ? -10.102 29.578 -3.568 1 97.81 233 ALA B C 1
ATOM 3513 O O . ALA B 1 233 ? -9.281 30.5 -3.572 1 97.81 233 ALA B O 1
ATOM 3514 N N . VAL B 1 234 ? -9.703 28.359 -3.861 1 97.75 234 VAL B N 1
ATOM 3515 C CA . VAL B 1 234 ? -8.344 28 -4.258 1 97.75 234 VAL B CA 1
ATOM 3516 C C . VAL B 1 234 ? -7.988 28.703 -5.566 1 97.75 234 VAL B C 1
ATOM 3518 O O . VAL B 1 234 ? -6.906 29.281 -5.691 1 97.75 234 VAL B O 1
ATOM 3521 N N . LYS B 1 235 ? -8.891 28.641 -6.496 1 96.12 235 LYS B N 1
ATOM 3522 C CA . LYS B 1 235 ? -8.664 29.344 -7.762 1 96.12 235 LYS B CA 1
ATOM 3523 C C . LYS B 1 235 ? -8.43 30.828 -7.539 1 96.12 235 LYS B C 1
ATOM 3525 O O . LYS B 1 235 ? -7.496 31.406 -8.109 1 96.12 235 LYS B O 1
ATOM 3530 N N . GLU B 1 236 ? -9.242 31.406 -6.77 1 97.56 236 GLU B N 1
ATOM 3531 C CA . GLU B 1 236 ? -9.156 32.844 -6.512 1 97.56 236 GLU B CA 1
ATOM 3532 C C . GLU B 1 236 ? -7.82 33.219 -5.859 1 97.56 236 GLU B C 1
ATOM 3534 O O . GLU B 1 236 ? -7.188 34.188 -6.234 1 97.56 236 GLU B O 1
ATOM 3539 N N . VAL B 1 237 ? -7.453 32.406 -4.902 1 97.81 237 VAL B N 1
ATOM 3540 C CA . VAL B 1 237 ? -6.199 32.688 -4.211 1 97.81 237 VAL B CA 1
ATOM 3541 C C . VAL B 1 237 ? -5.027 32.5 -5.176 1 97.81 237 VAL B C 1
ATOM 3543 O O . VAL B 1 237 ? -4.102 33.312 -5.188 1 97.81 237 VAL B O 1
ATOM 3546 N N . LEU B 1 238 ? -5.027 31.516 -6 1 96.56 238 LEU B N 1
ATOM 3547 C CA . LEU B 1 238 ? -3.961 31.266 -6.965 1 96.56 238 LEU B CA 1
ATOM 3548 C C . LEU B 1 238 ? -3.885 32.406 -7.988 1 96.56 238 LEU B C 1
ATOM 3550 O O . LEU B 1 238 ? -2.795 32.875 -8.312 1 96.56 238 LEU B O 1
ATOM 3554 N N . VAL B 1 239 ? -5.02 32.75 -8.5 1 96.5 239 VAL B N 1
ATOM 3555 C CA . VAL B 1 239 ? -5.074 33.875 -9.453 1 96.5 239 VAL B CA 1
ATOM 3556 C C . VAL B 1 239 ? -4.508 35.125 -8.812 1 96.5 239 VAL B C 1
ATOM 3558 O O . VAL B 1 239 ? -3.703 35.844 -9.422 1 96.5 239 VAL B O 1
ATOM 3561 N N . GLY B 1 240 ? -4.98 35.406 -7.617 1 97.31 240 GLY B N 1
ATOM 3562 C CA . GLY B 1 240 ? -4.461 36.562 -6.895 1 97.31 240 GLY B CA 1
ATOM 3563 C C . GLY B 1 240 ? -2.959 36.531 -6.707 1 97.31 240 GLY B C 1
ATOM 3564 O O . GLY B 1 240 ? -2.273 37.531 -6.926 1 97.31 240 GLY B O 1
ATOM 3565 N N . MET B 1 241 ? -2.482 35.344 -6.289 1 97.12 241 MET B N 1
ATOM 3566 C CA . MET B 1 241 ? -1.05 35.188 -6.059 1 97.12 241 MET B CA 1
ATOM 3567 C C . MET B 1 241 ? -0.271 35.344 -7.363 1 97.12 241 MET B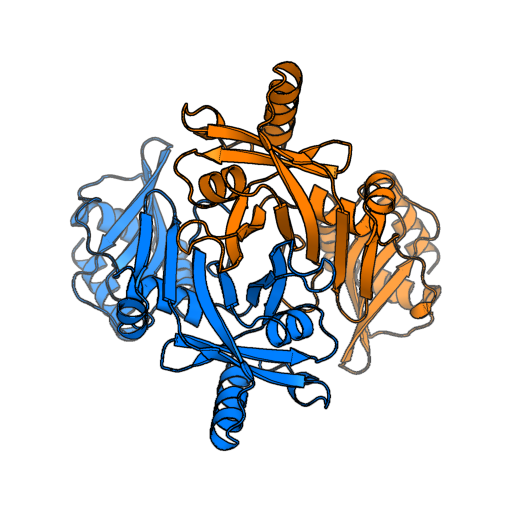 C 1
ATOM 3569 O O . MET B 1 241 ? 0.836 35.875 -7.379 1 97.12 241 MET B O 1
ATOM 3573 N N . THR B 1 242 ? -0.809 34.812 -8.453 1 95.31 242 THR B N 1
ATOM 3574 C CA . THR B 1 242 ? -0.189 34.938 -9.773 1 95.31 242 THR B CA 1
ATOM 3575 C C . THR B 1 242 ? -0.088 36.406 -10.18 1 95.31 242 THR B C 1
ATOM 3577 O O . THR B 1 242 ? 0.953 36.844 -10.672 1 95.31 242 THR B O 1
ATOM 3580 N N . LYS B 1 243 ? -1.102 37.125 -9.938 1 96.12 243 LYS B N 1
ATOM 3581 C CA . LYS B 1 243 ? -1.146 38.531 -10.328 1 96.12 243 LYS B CA 1
ATOM 3582 C C . LYS B 1 243 ? -0.138 39.344 -9.531 1 96.12 243 LYS B C 1
ATOM 3584 O O . LYS B 1 243 ? 0.464 40.281 -10.055 1 96.12 243 LYS B O 1
ATOM 3589 N N . ALA B 1 244 ? -0.028 39 -8.336 1 95.69 244 ALA B N 1
ATOM 3590 C CA . ALA B 1 244 ? 0.869 39.75 -7.453 1 95.69 244 ALA B CA 1
ATOM 3591 C C . ALA B 1 244 ? 2.33 39.438 -7.766 1 95.69 244 ALA B C 1
ATOM 3593 O O . ALA B 1 244 ? 3.223 40.219 -7.445 1 95.69 244 ALA B O 1
ATOM 3594 N N . ALA B 1 245 ? 2.641 38.281 -8.211 1 92.94 245 ALA B N 1
ATOM 3595 C CA . ALA B 1 245 ? 3.998 37.844 -8.5 1 92.94 245 ALA B CA 1
ATOM 3596 C C . ALA B 1 245 ? 4.473 38.344 -9.859 1 92.94 245 ALA B C 1
ATOM 3598 O O . ALA B 1 245 ? 5.668 38.562 -10.062 1 92.94 245 ALA B O 1
#

pLDDT: mean 95.54, std 5.33, range [57.25, 98.94]

Solvent-accessible surface area (backbone atoms only — not comparable to full-atom values): 25086 Å² total; per-residue (Å²): 109,72,87,69,43,73,70,77,52,69,30,23,50,45,31,28,40,52,64,69,28,51,53,29,35,38,11,27,34,29,54,93,60,79,46,69,29,24,33,42,42,79,41,62,42,26,46,50,97,67,62,37,45,32,33,70,43,40,68,83,39,70,65,45,54,14,33,71,74,41,28,40,19,14,40,28,31,50,33,91,84,63,83,53,83,61,39,34,33,33,29,39,31,29,28,39,45,73,54,79,52,66,68,57,39,52,52,49,51,53,51,36,37,72,75,38,76,82,54,69,64,60,74,40,86,56,33,46,47,30,34,44,40,72,52,59,25,34,38,35,36,65,18,86,88,36,67,50,73,37,46,27,67,49,39,51,70,33,50,55,50,67,25,50,88,50,16,63,66,52,26,52,50,42,47,73,74,33,34,68,49,45,32,37,33,40,30,61,76,71,68,42,85,52,84,41,37,37,52,72,36,40,46,31,50,26,34,38,29,41,33,28,45,96,91,39,72,51,75,46,64,48,54,46,97,56,77,21,68,40,70,68,46,41,51,51,50,49,51,51,48,46,71,73,67,108,68,87,71,42,72,72,78,52,69,29,23,49,46,31,29,41,52,62,70,29,51,54,31,36,38,11,26,36,29,54,94,58,76,47,70,28,24,33,43,43,82,41,61,43,25,46,51,98,65,62,36,44,32,35,71,42,40,70,83,38,68,67,45,54,13,34,72,74,42,30,42,20,15,39,27,31,50,35,90,84,62,83,51,83,62,40,35,34,32,27,38,32,29,28,38,46,73,55,79,52,66,68,56,40,52,52,48,50,52,52,35,36,73,74,37,76,81,55,68,65,59,73,39,86,55,32,46,47,31,32,43,41,72,51,58,25,36,39,36,37,64,18,85,91,38,68,52,75,37,44,28,66,48,39,52,70,34,50,56,51,69,24,50,88,50,16,63,66,52,27,53,50,41,47,73,74,35,36,68,47,45,31,36,32,40,31,62,76,71,68,42,86,52,83,40,38,35,53,73,37,39,46,31,48,26,34,37,29,42,31,27,44,96,90,40,72,50,76,49,63,48,54,46,97,55,77,20,68,41,71,68,48,42,50,52,50,50,52,51,48,45,71,74,67

InterPro domains:
  IPR012349 FMN-binding split barrel [G3DSA:2.30.110.10] (1-154)
  IPR019595 Domain of unknown function DUF2470 [PF10615] (167-241)
  IPR037119 Haem oxygenase HugZ-like superfamily [G3DSA:3.20.180.10] (159-245)
  IPR055343 CREG-like, beta-barrel [PF13883] (11-156)

Foldseek 3Di:
DQVPDDDDDPLQVQLQQLQQFFKWWKWFQQVVVPSPDIDIDIFGWHADQLSKTKGWDFLPDRVVVRLVVPQWIKTKGWHPPDDDQQGKIKIWTAGKDFDDDPVVQVVRVVRNCVSVVPPPCSPPPRIGMMIGDGTQWMWMDHGPPDIDIDGPVSNSVYHYFLCQVCFVVVQVVCQVPPFVLQQVLCCVQVVDHFPTKGFPTDTQFWTKMWTHDPNDIDIGTDTFPDGHRDDVSVVVRSVVSSVVD/DFVPDDDDDPLQVQLQQLQQFFKWWKWFQQVVVPSPDIDIDIFGWHADQLSKTKGKDFLPDRVVVRLVVPQWIKTKGWHPPDDDQQGKIKIWTAGKDFDDDPVVQVVRVVRNCVSVVPPPCSPPPRIGMMIGDGTQWMWMDHGPPDIDIDGPVSNSVYGYFLCQVCFVVVQVVCQVPPFVLQQVLCCPQVVDHFPTKGFPTDTQFWTKMWTHDPNDIDIGTDTFPDGHRDDVSVVVRSVVSSVVD

Nearest PDB structures (foldseek):
  6m09-assembly1_B  TM=8.973E-01  e=1.028E-30  Arabidopsis thaliana
  5bnc-assembly1_B  TM=8.108E-01  e=4.174E-24  Mycolicibacterium smegmatis MC2 155
  2arz-assembly1_A  TM=5.963E-01  e=2.012E-19  Pseudomonas aeruginosa PAO1
  6vna-assembly2_B-2  TM=8.960E-01  e=5.556E-12  Paracoccus denitrificans PD1222
  6vna-assembly1_A  TM=8.741E-01  e=7.496E-12  Paracoccus denitrificans PD1222